Protein AF-A0A6A5YTS7-F1 (afdb_monomer_lite)

pLDDT: mean 79.97, std 18.41, range [24.62, 98.44]

Structure (mmCIF, N/CA/C/O backbone):
data_AF-A0A6A5YTS7-F1
#
_entry.id   AF-A0A6A5YTS7-F1
#
loop_
_atom_site.group_PDB
_atom_site.id
_atom_site.type_symbol
_atom_site.label_atom_id
_atom_site.label_alt_id
_atom_site.label_comp_id
_atom_site.label_asym_id
_atom_site.label_entity_id
_atom_site.label_seq_id
_atom_site.pdbx_PDB_ins_code
_atom_site.Cartn_x
_atom_site.Cartn_y
_atom_site.Cartn_z
_atom_site.occupancy
_atom_site.B_iso_or_equiv
_atom_site.auth_seq_id
_atom_site.auth_comp_id
_atom_site.auth_asym_id
_atom_site.auth_atom_id
_atom_site.pdbx_PDB_model_num
ATOM 1 N N . MET A 1 1 ? 39.279 -57.443 -20.283 1.00 38.75 1 MET A N 1
ATOM 2 C CA . MET A 1 1 ? 38.799 -56.096 -20.655 1.00 38.75 1 MET A CA 1
ATOM 3 C C . MET A 1 1 ? 38.478 -55.373 -19.366 1.00 38.75 1 MET A C 1
ATOM 5 O O . MET A 1 1 ? 37.544 -55.758 -18.681 1.00 38.75 1 MET A O 1
ATOM 9 N N . ILE A 1 2 ? 39.359 -54.456 -18.982 1.00 27.53 2 ILE A N 1
ATOM 10 C CA . ILE A 1 2 ? 39.304 -53.675 -17.746 1.00 27.53 2 ILE A CA 1
ATOM 11 C C . ILE A 1 2 ? 38.615 -52.361 -18.116 1.00 27.53 2 ILE A C 1
ATOM 13 O O . ILE A 1 2 ? 39.102 -51.675 -19.010 1.00 27.53 2 ILE A O 1
ATOM 17 N N . ILE A 1 3 ? 37.494 -52.032 -17.475 1.00 27.33 3 ILE A N 1
ATOM 18 C CA . ILE A 1 3 ? 36.898 -50.692 -17.539 1.00 27.33 3 ILE A CA 1
ATOM 19 C C . ILE A 1 3 ? 37.056 -50.098 -16.143 1.00 27.33 3 ILE A C 1
ATOM 21 O O . ILE A 1 3 ? 36.577 -50.664 -15.162 1.00 27.33 3 ILE A O 1
ATOM 25 N N . SER A 1 4 ? 37.842 -49.025 -16.065 1.00 24.62 4 SER A N 1
ATOM 26 C CA . SER A 1 4 ? 38.284 -48.395 -14.829 1.00 24.62 4 SER A CA 1
ATOM 27 C C . SER A 1 4 ? 37.242 -47.436 -14.266 1.00 24.62 4 SER A C 1
ATOM 29 O O . SER A 1 4 ? 36.641 -46.645 -14.989 1.00 24.62 4 SER A O 1
ATOM 31 N N . HIS A 1 5 ? 37.111 -47.481 -12.944 1.00 29.47 5 HIS A N 1
ATOM 32 C CA . HIS A 1 5 ? 36.496 -46.457 -12.114 1.00 29.47 5 HIS A CA 1
ATOM 33 C C . HIS A 1 5 ? 37.310 -45.159 -12.139 1.00 29.47 5 HIS A C 1
ATOM 35 O O . HIS A 1 5 ? 38.521 -45.204 -11.936 1.00 29.47 5 HIS A O 1
ATOM 41 N N . CYS A 1 6 ? 36.627 -44.021 -12.264 1.00 25.55 6 CYS A N 1
ATOM 42 C CA . CYS A 1 6 ? 37.103 -42.722 -11.794 1.00 25.55 6 CYS A CA 1
ATOM 43 C C . CYS A 1 6 ? 35.908 -41.922 -11.257 1.00 25.55 6 CYS A C 1
ATOM 45 O O . CYS A 1 6 ? 35.129 -41.363 -12.023 1.00 25.55 6 CYS A O 1
ATOM 47 N N . SER A 1 7 ? 35.782 -41.882 -9.932 1.00 27.77 7 SER A N 1
ATOM 48 C CA . SER A 1 7 ? 35.056 -40.837 -9.207 1.00 27.77 7 SER A CA 1
ATOM 49 C C . SER A 1 7 ? 36.005 -39.663 -8.956 1.00 27.77 7 SER A C 1
ATOM 51 O O . SER A 1 7 ? 37.165 -39.913 -8.621 1.00 27.77 7 SER A O 1
ATOM 53 N N . PRO A 1 8 ? 35.531 -38.408 -8.979 1.00 28.55 8 PRO A N 1
ATOM 54 C CA . PRO A 1 8 ? 36.162 -37.337 -8.232 1.00 28.55 8 PRO A CA 1
ATOM 55 C C . PRO A 1 8 ? 35.284 -36.955 -7.037 1.00 28.55 8 PRO A C 1
ATOM 57 O O . PRO A 1 8 ? 34.184 -36.427 -7.175 1.00 28.55 8 PRO A O 1
ATOM 60 N N . THR A 1 9 ? 35.799 -37.226 -5.843 1.00 28.33 9 THR A N 1
ATOM 61 C CA . THR A 1 9 ? 35.417 -36.550 -4.600 1.00 28.33 9 THR A CA 1
ATOM 62 C C . THR A 1 9 ? 35.825 -35.078 -4.678 1.00 28.33 9 THR A C 1
ATOM 64 O O . THR A 1 9 ? 37.004 -34.793 -4.891 1.00 28.33 9 THR A O 1
ATOM 67 N N . LEU A 1 10 ? 34.879 -34.160 -4.464 1.00 28.59 10 LEU A N 1
ATOM 68 C CA . LEU A 1 10 ? 35.138 -32.739 -4.209 1.00 28.59 10 LEU A CA 1
ATOM 69 C C . LEU A 1 10 ? 34.851 -32.406 -2.733 1.00 28.59 10 LEU A C 1
ATOM 71 O O . LEU A 1 10 ? 33.995 -33.049 -2.120 1.00 28.59 10 LEU A O 1
ATOM 75 N N . PRO A 1 11 ? 35.591 -31.450 -2.144 1.00 27.64 11 PRO A N 1
ATOM 76 C CA . PRO A 1 11 ? 35.580 -31.187 -0.714 1.00 27.64 11 PRO A CA 1
ATOM 77 C C . PRO A 1 11 ? 34.373 -30.345 -0.288 1.00 27.64 11 PRO A C 1
ATOM 79 O O . PRO A 1 11 ? 33.941 -29.426 -0.978 1.00 27.64 11 PRO A O 1
ATOM 82 N N . THR A 1 12 ? 33.881 -30.640 0.909 1.00 34.25 12 THR A N 1
ATOM 83 C CA . THR A 1 12 ? 32.934 -29.833 1.677 1.00 34.25 12 THR A CA 1
ATOM 84 C C . THR A 1 12 ? 33.602 -28.552 2.185 1.00 34.25 12 THR A C 1
ATOM 86 O O . THR A 1 12 ? 34.548 -28.638 2.971 1.00 34.25 12 THR A O 1
ATOM 89 N N . THR A 1 13 ? 33.077 -27.380 1.819 1.00 28.70 13 THR A N 1
ATOM 90 C CA . THR A 1 13 ? 33.359 -26.108 2.508 1.00 28.70 13 THR A CA 1
ATOM 91 C C . THR A 1 13 ? 32.089 -25.275 2.657 1.00 28.70 13 THR A C 1
ATOM 93 O O . THR A 1 13 ? 31.325 -25.104 1.713 1.00 28.70 13 THR A O 1
ATOM 96 N N . SER A 1 14 ? 31.892 -24.790 3.878 1.00 27.66 14 SER A N 1
ATOM 97 C CA . SER A 1 14 ? 30.763 -24.031 4.406 1.00 27.66 14 SER A CA 1
ATOM 98 C C . SER A 1 14 ? 30.722 -22.555 3.977 1.00 27.66 14 SER A C 1
ATOM 100 O O . SER A 1 14 ? 31.767 -21.920 3.876 1.00 27.66 14 SER A O 1
ATOM 102 N N . SER A 1 15 ? 29.490 -22.035 3.866 1.00 32.16 15 SER A N 1
ATOM 103 C CA . SER A 1 15 ? 29.004 -20.653 4.092 1.00 32.16 15 SER A CA 1
ATOM 104 C C . SER A 1 15 ? 29.732 -19.455 3.452 1.00 32.16 15 SER A C 1
ATOM 106 O O . SER A 1 15 ? 30.816 -19.077 3.898 1.00 32.16 15 SER A O 1
ATOM 108 N N . ASN A 1 16 ? 29.059 -18.780 2.507 1.00 31.16 16 ASN A N 1
ATOM 109 C CA . ASN A 1 16 ? 28.734 -17.333 2.497 1.00 31.16 16 ASN A CA 1
ATOM 110 C C . ASN A 1 16 ? 28.437 -16.841 1.064 1.00 31.16 16 ASN A C 1
ATOM 112 O O . ASN A 1 16 ? 29.160 -17.177 0.126 1.00 31.16 16 ASN A O 1
ATOM 116 N N . HIS A 1 17 ? 27.409 -15.994 0.934 1.00 34.56 17 HIS A N 1
ATOM 117 C CA . HIS A 1 17 ? 26.819 -15.359 -0.267 1.00 34.56 17 HIS A CA 1
ATOM 118 C C . HIS A 1 17 ? 27.751 -14.464 -1.125 1.00 34.56 17 HIS A C 1
ATOM 120 O O . HIS A 1 17 ? 27.326 -13.483 -1.719 1.00 34.56 17 HIS A O 1
ATOM 126 N N . LYS A 1 18 ? 29.048 -14.773 -1.230 1.00 34.06 18 LYS A N 1
ATOM 127 C CA . LYS A 1 18 ? 30.031 -13.951 -1.968 1.00 34.06 18 LYS A CA 1
ATOM 128 C C . LYS A 1 18 ? 30.575 -14.549 -3.268 1.00 34.06 18 LYS A C 1
ATOM 130 O O . LYS A 1 18 ? 31.386 -13.898 -3.918 1.00 34.06 18 LYS A O 1
ATOM 135 N N . ASN A 1 19 ? 30.162 -15.750 -3.684 1.00 33.53 19 ASN A N 1
ATOM 136 C CA . ASN A 1 19 ? 30.932 -16.492 -4.697 1.00 33.53 19 ASN A CA 1
ATOM 137 C C . ASN A 1 19 ? 30.290 -16.723 -6.075 1.00 33.53 19 ASN A C 1
ATOM 139 O O . ASN A 1 19 ? 31.003 -17.199 -6.957 1.00 33.53 19 ASN A O 1
ATOM 143 N N . ASN A 1 20 ? 29.045 -16.315 -6.345 1.00 32.28 20 ASN A N 1
ATOM 144 C CA . ASN A 1 20 ? 28.510 -16.430 -7.715 1.00 32.28 20 ASN A CA 1
ATOM 145 C C . ASN A 1 20 ? 28.961 -15.302 -8.662 1.00 32.28 20 ASN A C 1
ATOM 147 O O . ASN A 1 20 ? 28.916 -15.472 -9.877 1.00 32.28 20 ASN A O 1
ATOM 151 N N . THR A 1 21 ? 29.519 -14.205 -8.144 1.00 35.06 21 THR A N 1
ATOM 152 C CA . THR A 1 21 ? 30.025 -13.085 -8.961 1.00 35.06 21 THR A CA 1
ATOM 153 C C . THR A 1 21 ? 31.496 -13.243 -9.381 1.00 35.06 21 THR A C 1
ATOM 155 O O . THR A 1 21 ? 31.943 -12.581 -10.315 1.00 35.06 21 THR A O 1
ATOM 158 N N . MET A 1 22 ? 32.280 -14.132 -8.747 1.00 29.66 22 MET A N 1
ATOM 159 C CA . MET A 1 22 ? 33.703 -14.330 -9.095 1.00 29.66 22 MET A CA 1
ATOM 160 C C . MET A 1 22 ? 33.944 -15.299 -10.261 1.00 29.66 22 MET A C 1
ATOM 162 O O . MET A 1 22 ? 34.976 -15.187 -10.923 1.00 29.66 22 MET A O 1
ATOM 166 N N . ALA A 1 23 ? 33.015 -16.209 -10.569 1.00 27.77 23 ALA A N 1
ATOM 167 C CA . ALA A 1 23 ? 33.197 -17.172 -11.662 1.00 27.77 23 ALA A CA 1
ATOM 168 C C . ALA A 1 23 ? 33.157 -16.525 -13.065 1.00 27.77 23 ALA A C 1
ATOM 170 O O . ALA A 1 23 ? 33.680 -17.095 -14.020 1.00 27.77 23 ALA A O 1
ATOM 171 N N . LEU A 1 24 ? 32.619 -15.305 -13.184 1.00 31.83 24 LEU A N 1
ATOM 172 C CA . LEU A 1 24 ? 32.605 -14.514 -14.423 1.00 31.83 24 LEU A CA 1
ATOM 173 C C . LEU A 1 24 ? 33.787 -13.528 -14.546 1.00 31.83 24 LEU A C 1
ATOM 175 O O . LEU A 1 24 ? 33.988 -12.954 -15.615 1.00 31.83 24 LEU A O 1
ATOM 179 N N . ARG A 1 25 ? 34.617 -13.357 -13.501 1.00 35.47 25 ARG A N 1
ATOM 180 C CA . ARG A 1 25 ? 35.698 -12.344 -13.466 1.00 35.47 25 ARG A CA 1
ATOM 181 C C . ARG A 1 25 ? 36.954 -12.681 -14.286 1.00 35.47 25 ARG A C 1
ATOM 183 O O . ARG A 1 25 ? 37.779 -11.797 -14.477 1.00 35.47 25 ARG A O 1
ATOM 190 N N . PHE A 1 26 ? 37.118 -13.905 -14.795 1.00 32.50 26 PHE A N 1
ATOM 191 C CA . PHE A 1 26 ? 38.351 -14.313 -15.499 1.00 32.50 26 PHE A CA 1
ATOM 192 C C . PHE A 1 26 ? 38.215 -14.523 -17.019 1.00 32.50 26 PHE A C 1
ATOM 194 O O . PHE A 1 26 ? 39.217 -14.805 -17.671 1.00 32.50 26 PHE A O 1
ATOM 201 N N . ALA A 1 27 ? 37.020 -14.373 -17.605 1.00 30.39 27 ALA A N 1
ATOM 202 C CA . ALA A 1 27 ? 36.794 -14.689 -19.024 1.00 30.39 27 ALA A CA 1
ATOM 203 C C . ALA A 1 27 ? 36.965 -13.502 -19.993 1.00 30.39 27 ALA A C 1
ATOM 205 O O . ALA A 1 27 ? 37.223 -13.717 -21.175 1.00 30.39 27 ALA A O 1
ATOM 206 N N . TYR A 1 28 ? 36.867 -12.261 -19.517 1.00 34.38 28 TYR A N 1
ATOM 207 C CA . TYR A 1 28 ? 36.925 -11.070 -20.367 1.00 34.38 28 TYR A CA 1
ATOM 208 C C . TYR A 1 28 ? 37.909 -10.088 -19.746 1.00 34.38 28 TYR A C 1
ATOM 210 O O . TYR A 1 28 ? 37.636 -9.563 -18.679 1.00 34.38 28 TYR A O 1
ATOM 218 N N . GLY A 1 29 ? 39.088 -9.903 -20.344 1.00 35.41 29 GLY A N 1
ATOM 219 C CA . GLY A 1 29 ? 40.109 -8.989 -19.823 1.00 35.41 29 GLY A CA 1
ATOM 220 C C . GLY A 1 29 ? 39.557 -7.570 -19.650 1.00 35.41 29 GLY A C 1
ATOM 221 O O . GLY A 1 29 ? 39.210 -6.928 -20.636 1.00 35.41 29 GLY A O 1
ATOM 222 N N . TRP A 1 30 ? 39.472 -7.108 -18.401 1.00 35.03 30 TRP A N 1
ATOM 223 C CA . TRP A 1 30 ? 39.010 -5.767 -18.035 1.00 35.03 30 TRP A CA 1
ATOM 224 C C . TRP A 1 30 ? 40.161 -4.748 -18.114 1.00 35.03 30 TRP A C 1
ATOM 226 O O . TRP A 1 30 ? 41.285 -5.092 -17.733 1.00 35.03 30 TRP A O 1
ATOM 236 N N . PRO A 1 31 ? 39.915 -3.505 -18.572 1.00 35.31 31 PRO A N 1
ATOM 237 C CA . PRO A 1 31 ? 40.897 -2.431 -18.512 1.00 35.31 31 PRO A CA 1
ATOM 238 C C . PRO A 1 31 ? 41.021 -1.826 -17.102 1.00 35.31 31 PRO A C 1
ATOM 240 O O . PRO A 1 31 ? 40.133 -1.948 -16.260 1.00 35.31 31 PRO A O 1
ATOM 243 N N . ASP A 1 32 ? 42.171 -1.195 -16.864 1.00 36.25 32 ASP A N 1
ATOM 244 C CA . ASP A 1 32 ? 42.592 -0.574 -15.606 1.00 36.25 32 ASP A CA 1
ATOM 245 C C . ASP A 1 32 ? 41.711 0.649 -15.247 1.00 36.25 32 ASP A C 1
ATOM 247 O O . ASP A 1 32 ? 41.651 1.601 -16.030 1.00 36.25 32 ASP A O 1
ATOM 251 N N . PRO A 1 33 ? 41.062 0.675 -14.064 1.00 38.72 33 PRO A N 1
ATOM 252 C CA . PRO A 1 33 ? 40.172 1.761 -13.638 1.00 38.72 33 PRO A CA 1
ATOM 253 C C . PRO A 1 33 ? 40.890 3.084 -13.315 1.00 38.72 33 PRO A C 1
ATOM 255 O O . PRO A 1 33 ? 40.245 4.045 -12.903 1.00 38.72 33 PRO A O 1
ATOM 258 N N . THR A 1 34 ? 42.212 3.164 -13.477 1.00 38.84 34 THR A N 1
ATOM 259 C CA . THR A 1 34 ? 42.978 4.407 -13.283 1.00 38.84 34 THR A CA 1
ATOM 260 C C . THR A 1 34 ? 43.124 5.254 -14.551 1.00 38.84 34 THR A C 1
ATOM 262 O O . THR A 1 34 ? 43.679 6.353 -14.490 1.00 38.84 34 THR A O 1
ATOM 265 N N . ASN A 1 35 ? 42.602 4.791 -15.693 1.00 42.19 35 ASN A N 1
ATOM 266 C CA . ASN A 1 35 ? 42.676 5.526 -16.951 1.00 42.19 35 ASN A CA 1
ATOM 267 C C . ASN A 1 35 ? 41.537 6.555 -17.089 1.00 42.19 35 ASN A C 1
ATOM 269 O O . ASN A 1 35 ? 40.387 6.220 -17.367 1.00 42.19 35 ASN A O 1
ATOM 273 N N . THR A 1 36 ? 41.866 7.834 -16.912 1.00 40.31 36 THR A N 1
ATOM 274 C CA . THR A 1 36 ? 40.927 8.967 -16.979 1.00 40.31 36 THR A CA 1
ATOM 275 C C . THR A 1 36 ? 40.373 9.253 -18.377 1.00 40.31 36 THR A C 1
ATOM 277 O O . THR A 1 36 ? 39.380 9.971 -18.490 1.00 40.31 36 THR A O 1
ATOM 280 N N . ASP A 1 37 ? 40.969 8.695 -19.433 1.00 36.75 37 ASP A N 1
ATOM 281 C CA . ASP A 1 37 ? 40.544 8.959 -20.813 1.00 36.75 37 ASP A CA 1
ATOM 282 C C . ASP A 1 37 ? 39.260 8.198 -21.201 1.00 36.75 37 ASP A C 1
ATOM 284 O O . ASP A 1 37 ? 38.491 8.682 -22.034 1.00 36.75 37 ASP A O 1
ATOM 288 N N . ASP A 1 38 ? 38.944 7.083 -20.530 1.00 36.53 38 ASP A N 1
ATOM 289 C CA . ASP A 1 38 ? 37.707 6.324 -20.780 1.00 36.53 38 ASP A CA 1
ATOM 290 C C . ASP A 1 38 ? 36.468 6.968 -20.128 1.00 36.53 38 ASP A C 1
ATOM 292 O O . ASP A 1 38 ? 35.344 6.745 -20.572 1.00 36.53 38 ASP A O 1
ATOM 296 N N . ILE A 1 39 ? 36.651 7.852 -19.140 1.00 40.34 39 ILE A N 1
ATOM 297 C CA . ILE A 1 39 ? 35.560 8.588 -18.470 1.00 40.34 39 ILE A CA 1
ATOM 298 C C . ILE A 1 39 ? 34.978 9.686 -19.384 1.00 40.34 39 ILE A C 1
ATOM 300 O O . ILE A 1 39 ? 33.813 10.068 -19.259 1.00 40.34 39 ILE A O 1
ATOM 304 N N . VAL A 1 40 ? 35.755 10.177 -20.355 1.00 36.41 40 VAL A N 1
ATOM 305 C CA . VAL A 1 40 ? 35.371 11.320 -21.202 1.00 36.41 40 VAL A CA 1
ATOM 306 C C . VAL A 1 40 ? 34.327 10.940 -22.265 1.00 36.41 40 VAL A C 1
ATOM 308 O O . VAL A 1 40 ? 33.509 11.783 -22.645 1.00 36.41 40 VAL A O 1
ATOM 311 N N . LEU A 1 41 ? 34.266 9.673 -22.692 1.00 38.03 41 LEU A N 1
ATOM 312 C CA . LEU A 1 41 ? 33.325 9.217 -23.726 1.00 38.03 41 LEU A CA 1
ATOM 313 C C . LEU A 1 41 ? 31.894 8.938 -23.221 1.00 38.03 41 LEU A C 1
ATOM 315 O O . LEU A 1 41 ? 30.962 8.959 -24.024 1.00 38.03 41 LEU A O 1
ATOM 319 N N . TYR A 1 42 ? 31.684 8.772 -21.910 1.00 38.34 42 TYR A N 1
ATOM 320 C CA . TYR A 1 42 ? 30.367 8.456 -21.324 1.00 38.34 42 TYR A CA 1
ATOM 321 C C . TYR A 1 42 ? 29.464 9.682 -21.070 1.00 38.34 42 TYR A C 1
ATOM 323 O O . TYR A 1 42 ? 28.321 9.542 -20.647 1.00 38.34 42 TYR A O 1
ATOM 331 N N . SER A 1 43 ? 29.943 10.898 -21.353 1.00 39.78 43 SER A N 1
ATOM 332 C CA . SER A 1 43 ? 29.340 12.159 -20.879 1.00 39.78 43 SER A CA 1
ATOM 333 C C . SER A 1 43 ? 28.372 12.867 -21.846 1.00 39.78 43 SER A C 1
ATOM 335 O O . SER A 1 43 ? 27.928 13.983 -21.566 1.00 39.78 43 SER A O 1
ATOM 337 N N . SER A 1 44 ? 28.054 12.280 -23.006 1.00 39.06 44 SER A N 1
ATOM 338 C CA . SER A 1 44 ? 27.503 13.059 -24.131 1.00 39.06 44 SER A CA 1
ATOM 339 C C . SER A 1 44 ? 25.974 13.193 -24.210 1.00 39.06 44 SER A C 1
ATOM 341 O O . SER A 1 44 ? 25.518 14.047 -24.968 1.00 39.06 44 SER A O 1
ATOM 343 N N . LEU A 1 45 ? 25.177 12.456 -23.420 1.00 42.88 45 LEU A N 1
ATOM 344 C CA . LEU A 1 45 ? 23.701 12.552 -23.475 1.00 42.88 45 LEU A CA 1
ATOM 345 C C . LEU A 1 45 ? 23.034 13.200 -22.246 1.00 42.88 45 LEU A C 1
ATOM 347 O O . LEU A 1 45 ? 21.992 13.828 -22.403 1.00 42.88 45 LEU A O 1
ATOM 351 N N . PHE A 1 46 ? 23.659 13.174 -21.065 1.00 45.19 46 PHE A N 1
ATOM 352 C CA . PHE A 1 46 ? 23.169 13.853 -19.856 1.00 45.19 46 PHE A CA 1
ATOM 353 C C . PHE A 1 46 ? 24.356 14.478 -19.109 1.00 45.19 46 PHE A C 1
ATOM 355 O O . PHE A 1 46 ? 24.994 13.854 -18.266 1.00 45.19 46 PHE A O 1
ATOM 362 N N . ARG A 1 47 ? 24.737 15.710 -19.467 1.00 47.47 47 ARG A N 1
ATOM 363 C CA . ARG A 1 47 ? 25.882 16.390 -18.840 1.00 47.47 47 ARG A CA 1
ATOM 364 C C . ARG A 1 47 ? 25.662 16.613 -17.343 1.00 47.47 47 ARG A C 1
ATOM 366 O O . ARG A 1 47 ? 24.697 17.264 -16.966 1.00 47.47 47 ARG A O 1
ATOM 373 N N . LEU A 1 48 ? 26.678 16.276 -16.550 1.00 42.31 48 LEU A N 1
ATOM 374 C CA . LEU A 1 48 ? 26.937 16.668 -15.150 1.00 42.31 48 LEU A CA 1
ATOM 375 C C . LEU A 1 48 ? 26.928 18.196 -14.865 1.00 42.31 48 LEU A C 1
ATOM 377 O O . LEU A 1 48 ? 27.153 18.608 -13.728 1.00 42.31 48 LEU A O 1
ATOM 381 N N . ASP A 1 49 ? 26.640 19.052 -15.853 1.00 44.06 49 ASP A N 1
ATOM 382 C CA . ASP A 1 49 ? 26.552 20.516 -15.703 1.00 44.06 49 ASP A CA 1
ATOM 383 C C . ASP A 1 49 ? 25.438 20.946 -14.716 1.00 44.06 49 ASP A C 1
ATOM 385 O O . ASP A 1 49 ? 25.484 22.052 -14.171 1.00 44.06 49 ASP A O 1
ATOM 389 N N . TRP A 1 50 ? 24.450 20.083 -14.438 1.00 47.19 50 TRP A N 1
ATOM 390 C CA . TRP A 1 50 ? 23.379 20.349 -13.466 1.00 47.19 50 TRP A CA 1
ATOM 391 C C . TRP A 1 50 ? 23.805 20.138 -12.003 1.00 47.19 50 TRP A C 1
ATOM 393 O O . TRP A 1 50 ? 23.309 20.840 -11.124 1.00 47.19 50 TRP A O 1
ATOM 403 N N . LEU A 1 51 ? 24.771 19.252 -11.729 1.00 42.75 51 LEU A N 1
ATOM 404 C CA . LEU A 1 51 ? 25.303 19.025 -10.374 1.00 42.75 51 LEU A CA 1
ATOM 405 C C . LEU A 1 51 ? 26.117 20.224 -9.858 1.00 42.75 51 LEU A C 1
ATOM 407 O O . LEU A 1 51 ? 26.172 20.463 -8.653 1.00 42.75 51 LEU A O 1
ATOM 411 N N . VAL A 1 52 ? 26.699 21.013 -10.767 1.00 43.44 52 VAL A N 1
ATOM 412 C CA . VAL A 1 52 ? 27.503 22.208 -10.450 1.00 43.44 52 VAL A CA 1
ATOM 413 C C . VAL A 1 52 ? 26.633 23.469 -10.277 1.00 43.44 52 VAL A C 1
ATOM 415 O O . VAL A 1 52 ? 27.036 24.404 -9.588 1.00 43.44 52 VAL A O 1
ATOM 418 N N . LYS A 1 53 ? 25.401 23.494 -10.808 1.00 45.62 53 LYS A N 1
ATOM 419 C CA . LYS A 1 53 ? 24.425 24.596 -10.638 1.00 45.62 53 LYS A CA 1
ATOM 420 C C . LYS A 1 53 ? 23.458 24.364 -9.465 1.00 45.62 53 LYS A C 1
ATOM 422 O O . LYS A 1 53 ? 22.273 24.659 -9.551 1.00 45.62 53 LYS A O 1
ATOM 427 N N . TRP A 1 54 ? 23.974 23.848 -8.352 1.00 49.91 54 TRP A N 1
ATOM 428 C CA . TRP A 1 54 ? 23.218 23.608 -7.114 1.00 49.91 54 TRP A CA 1
ATOM 429 C C . TRP A 1 54 ? 22.802 24.916 -6.401 1.00 49.91 54 TRP A C 1
ATOM 431 O O . TRP A 1 54 ? 21.885 24.926 -5.585 1.00 49.91 54 TRP A O 1
ATOM 441 N N . HIS A 1 55 ? 23.425 26.051 -6.729 1.00 44.22 55 HIS A N 1
ATOM 442 C CA . HIS A 1 55 ? 23.148 27.325 -6.071 1.00 44.22 55 HIS A CA 1
ATOM 443 C C . HIS A 1 55 ? 22.512 28.332 -7.040 1.00 44.22 55 HIS A C 1
ATOM 445 O O . HIS A 1 55 ? 23.129 28.718 -8.030 1.00 44.22 55 HIS A O 1
ATOM 451 N N . ALA A 1 56 ? 21.299 28.773 -6.684 1.00 44.62 56 ALA A N 1
ATOM 452 C CA . ALA A 1 56 ? 20.481 29.818 -7.311 1.00 44.62 56 ALA A CA 1
ATOM 453 C C . ALA A 1 56 ? 19.667 29.415 -8.559 1.00 44.62 56 ALA A C 1
ATOM 455 O O . ALA A 1 56 ? 19.934 29.863 -9.674 1.00 44.62 56 ALA A O 1
ATOM 456 N N . THR A 1 57 ? 18.591 28.650 -8.355 1.00 47.34 57 THR A N 1
ATOM 457 C CA . THR A 1 57 ? 17.402 28.742 -9.218 1.00 47.34 57 THR A CA 1
ATOM 458 C C . THR A 1 57 ? 16.446 29.819 -8.677 1.00 47.34 57 THR A C 1
ATOM 460 O O . THR A 1 57 ? 16.397 30.016 -7.460 1.00 47.34 57 THR A O 1
ATOM 463 N N . PRO A 1 58 ? 15.719 30.548 -9.548 1.00 50.62 58 PRO A N 1
ATOM 464 C CA . PRO A 1 58 ? 14.681 31.508 -9.144 1.00 50.62 58 PRO A CA 1
ATOM 465 C C . PRO A 1 58 ? 13.609 30.837 -8.269 1.00 50.62 58 PRO A C 1
ATOM 467 O O . PRO A 1 58 ? 13.551 29.612 -8.236 1.00 50.62 58 PRO A O 1
ATOM 470 N N . GLU A 1 59 ? 12.790 31.626 -7.559 1.00 59.41 59 GLU A N 1
ATOM 471 C CA . GLU A 1 59 ? 11.709 31.159 -6.670 1.00 59.41 59 GLU A CA 1
ATOM 472 C C . GLU A 1 59 ? 10.801 30.133 -7.377 1.00 59.41 59 GLU A C 1
ATOM 474 O O . GLU A 1 59 ? 9.851 30.484 -8.075 1.00 59.41 59 GLU A O 1
ATOM 479 N N . LEU A 1 60 ? 11.130 28.846 -7.245 1.00 69.75 60 LEU A N 1
ATOM 480 C CA . LEU A 1 60 ? 10.312 27.749 -7.741 1.00 69.75 60 LEU A CA 1
ATOM 481 C C . LEU A 1 60 ? 9.088 27.656 -6.833 1.00 69.75 60 LEU A C 1
ATOM 483 O O . LEU A 1 60 ? 9.235 27.576 -5.612 1.00 69.75 60 LEU A O 1
ATOM 487 N N . ASN A 1 61 ? 7.889 27.633 -7.418 1.00 76.56 61 ASN A N 1
ATOM 488 C CA . ASN A 1 61 ? 6.726 27.189 -6.665 1.00 76.56 61 ASN A CA 1
ATOM 489 C C . ASN A 1 61 ? 6.883 25.679 -6.430 1.00 76.56 61 ASN A C 1
ATOM 491 O O . ASN A 1 61 ? 6.944 24.908 -7.388 1.00 76.56 61 ASN A O 1
ATOM 495 N N . ARG A 1 62 ? 7.019 25.292 -5.159 1.00 86.12 62 ARG A N 1
ATOM 496 C CA . ARG A 1 62 ? 7.177 23.902 -4.702 1.00 86.12 62 ARG A CA 1
ATOM 497 C C . ARG A 1 62 ? 5.970 23.405 -3.907 1.00 86.12 62 ARG A C 1
ATOM 499 O O . ARG A 1 62 ? 6.040 22.355 -3.270 1.00 86.12 62 ARG A O 1
ATOM 506 N N . GLU A 1 63 ? 4.885 24.177 -3.882 1.00 81.06 63 GLU A N 1
ATOM 507 C CA . GLU A 1 63 ? 3.673 23.851 -3.125 1.00 81.06 63 GLU A CA 1
ATOM 508 C C . GLU A 1 63 ? 3.015 22.569 -3.641 1.00 81.06 63 GLU A C 1
ATOM 510 O O . GLU A 1 63 ? 2.442 21.817 -2.855 1.00 81.06 63 GLU A O 1
ATOM 515 N N . ASP A 1 64 ? 3.180 22.263 -4.929 1.00 88.31 64 ASP A N 1
ATOM 516 C CA . ASP A 1 64 ? 2.583 21.099 -5.573 1.00 88.31 64 ASP A CA 1
ATOM 517 C C . ASP A 1 64 ? 3.475 19.849 -5.624 1.00 88.31 64 ASP A C 1
ATOM 519 O O . ASP A 1 64 ? 3.041 18.806 -6.114 1.00 88.31 64 ASP A O 1
ATOM 523 N N . TYR A 1 65 ? 4.705 19.902 -5.099 1.00 93.06 65 TYR A N 1
ATOM 524 C CA . TYR A 1 65 ? 5.640 18.774 -5.208 1.00 93.06 65 TYR A CA 1
ATOM 525 C C . TYR A 1 65 ? 5.117 17.510 -4.527 1.00 93.06 65 TYR A C 1
ATOM 527 O O . TYR A 1 65 ? 5.428 16.407 -4.968 1.00 93.06 65 TYR A O 1
ATOM 535 N N . TRP A 1 66 ? 4.302 17.660 -3.479 1.00 92.19 66 TRP A N 1
ATOM 536 C CA . TRP A 1 66 ? 3.652 16.515 -2.851 1.00 92.19 66 TRP A CA 1
ATOM 537 C C . TRP A 1 66 ? 2.686 15.829 -3.825 1.00 92.19 66 TRP A C 1
ATOM 539 O O . TRP A 1 66 ? 2.782 14.621 -4.000 1.00 92.19 66 TRP A O 1
ATOM 549 N N . ILE A 1 67 ? 1.838 16.587 -4.534 1.00 91.56 67 ILE A N 1
ATOM 550 C CA . ILE A 1 67 ? 0.907 16.040 -5.536 1.00 91.56 67 ILE A CA 1
ATOM 551 C C . ILE A 1 67 ? 1.681 15.360 -6.665 1.00 91.56 67 ILE A C 1
ATOM 553 O O . ILE A 1 67 ? 1.358 14.238 -7.040 1.00 91.56 67 ILE A O 1
ATOM 557 N N . GLN A 1 68 ? 2.748 15.986 -7.163 1.00 93.62 68 GLN A N 1
ATOM 558 C CA . GLN A 1 68 ? 3.577 15.378 -8.207 1.00 93.62 68 GLN A CA 1
ATOM 559 C C . GLN A 1 68 ? 4.249 14.079 -7.729 1.00 93.62 68 GLN A C 1
ATOM 561 O O . GLN A 1 68 ? 4.321 13.105 -8.477 1.00 93.62 68 GLN A O 1
ATOM 566 N N . ALA A 1 69 ? 4.709 14.024 -6.475 1.00 94.44 69 ALA A N 1
ATOM 567 C CA . ALA A 1 69 ? 5.240 12.796 -5.885 1.00 94.44 69 ALA A CA 1
ATOM 568 C C . ALA A 1 69 ? 4.156 11.718 -5.709 1.00 94.44 69 ALA A C 1
ATOM 570 O O . ALA A 1 69 ? 4.439 10.543 -5.939 1.00 94.44 69 ALA A O 1
ATOM 571 N N . MET A 1 70 ? 2.922 12.105 -5.366 1.00 92.50 70 MET A N 1
ATOM 572 C CA . MET A 1 70 ? 1.771 11.198 -5.341 1.00 92.50 70 MET A CA 1
ATOM 573 C C . MET A 1 70 ? 1.473 10.641 -6.736 1.00 92.50 70 MET A C 1
ATOM 575 O O . MET A 1 70 ? 1.317 9.432 -6.878 1.00 92.50 70 MET A O 1
ATOM 579 N N . GLN A 1 71 ? 1.465 11.477 -7.778 1.00 93.31 71 GLN A N 1
ATOM 580 C CA . GLN A 1 71 ? 1.277 11.026 -9.163 1.00 93.31 71 GLN A CA 1
ATOM 581 C C . GLN A 1 71 ? 2.344 9.992 -9.565 1.00 93.31 71 GLN A C 1
ATOM 583 O O . GLN A 1 71 ? 2.007 8.936 -10.097 1.00 93.31 71 GLN A O 1
ATOM 588 N N . LEU A 1 72 ? 3.622 10.244 -9.244 1.00 94.62 72 LEU A N 1
ATOM 589 C CA . LEU A 1 72 ? 4.708 9.281 -9.473 1.00 94.62 72 LEU A CA 1
ATOM 590 C C . LEU A 1 72 ? 4.496 7.969 -8.710 1.00 94.62 72 LEU A C 1
ATOM 592 O O . LEU A 1 72 ? 4.705 6.894 -9.268 1.00 94.62 72 LEU A O 1
ATOM 596 N N . PHE A 1 73 ? 4.088 8.050 -7.443 1.00 93.50 73 PHE A N 1
ATOM 597 C CA . PHE A 1 73 ? 3.836 6.885 -6.599 1.00 93.50 73 PHE A CA 1
ATOM 598 C C . PHE A 1 73 ? 2.715 6.000 -7.148 1.00 93.50 73 PHE A C 1
ATOM 600 O O . PHE A 1 73 ? 2.919 4.798 -7.309 1.00 93.50 73 PHE A O 1
ATOM 607 N N . TRP A 1 74 ? 1.562 6.580 -7.484 1.00 91.75 74 TRP A N 1
ATOM 608 C CA . TRP A 1 74 ? 0.419 5.818 -7.986 1.00 91.75 74 TRP A CA 1
ATOM 609 C C . TRP A 1 74 ? 0.663 5.269 -9.395 1.00 91.75 74 TRP A C 1
ATOM 611 O O . TRP A 1 74 ? 0.321 4.115 -9.658 1.00 91.75 74 TRP A O 1
ATOM 621 N N . ALA A 1 75 ? 1.342 6.022 -10.267 1.00 92.31 75 ALA A N 1
ATOM 622 C CA . ALA A 1 75 ? 1.805 5.507 -11.557 1.00 92.31 75 ALA A CA 1
ATOM 623 C C . ALA A 1 75 ? 2.747 4.304 -11.368 1.00 92.31 75 ALA A C 1
ATOM 625 O O . ALA A 1 75 ? 2.592 3.261 -12.003 1.00 92.31 75 ALA A O 1
ATOM 626 N N . LEU A 1 76 ? 3.684 4.394 -10.423 1.00 91.94 76 LEU A N 1
ATOM 627 C CA . LEU A 1 76 ? 4.586 3.291 -10.116 1.00 91.94 76 LEU A CA 1
ATOM 628 C C . LEU A 1 76 ? 3.856 2.087 -9.500 1.00 91.94 76 LEU A C 1
ATOM 630 O O . LEU A 1 76 ? 4.184 0.952 -9.832 1.00 91.94 76 LEU A O 1
ATOM 634 N N . GLN A 1 77 ? 2.835 2.303 -8.668 1.00 90.44 77 GLN A N 1
ATOM 635 C CA . GLN A 1 77 ? 1.993 1.221 -8.153 1.00 90.44 77 GLN A CA 1
ATOM 636 C C . GL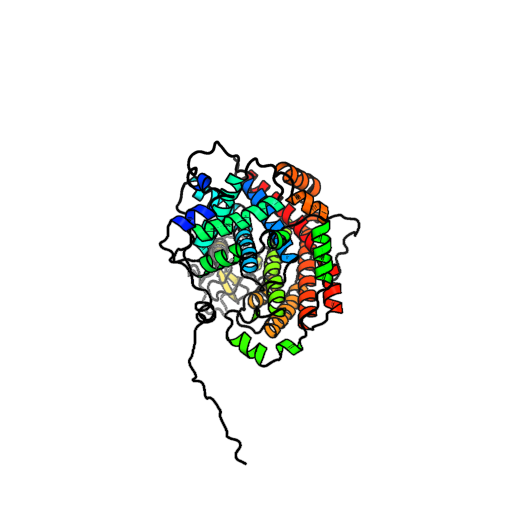N A 1 77 ? 1.238 0.497 -9.277 1.00 90.44 77 GLN A C 1
ATOM 638 O O . GLN A 1 77 ? 1.104 -0.727 -9.234 1.00 90.44 77 GLN A O 1
ATOM 643 N N . MET A 1 78 ? 0.778 1.224 -10.301 1.00 90.19 78 MET A N 1
ATOM 644 C CA . MET A 1 78 ? 0.192 0.614 -11.498 1.00 90.19 78 MET A CA 1
ATOM 645 C C . MET A 1 78 ? 1.217 -0.225 -12.265 1.00 90.19 78 MET A C 1
ATOM 647 O O . MET A 1 78 ? 0.910 -1.363 -12.616 1.00 90.19 78 MET A O 1
ATOM 651 N N . ALA A 1 79 ? 2.437 0.284 -12.471 1.00 89.88 79 ALA A N 1
ATOM 652 C CA . ALA A 1 79 ? 3.512 -0.487 -13.104 1.00 89.88 79 ALA A CA 1
ATOM 653 C C . ALA A 1 79 ? 3.842 -1.764 -12.315 1.00 89.88 79 ALA A C 1
ATOM 655 O O . ALA A 1 79 ? 3.937 -2.842 -12.898 1.00 89.88 79 ALA A O 1
ATOM 656 N N . GLU A 1 80 ? 3.950 -1.671 -10.987 1.00 86.75 80 GLU A N 1
ATOM 657 C CA . GLU A 1 80 ? 4.197 -2.822 -10.111 1.00 86.75 80 GLU A CA 1
ATOM 658 C C . GLU A 1 80 ? 3.073 -3.865 -10.182 1.00 86.75 80 GLU A C 1
ATOM 660 O O . GLU A 1 80 ? 3.337 -5.065 -10.094 1.00 86.75 80 GLU A O 1
ATOM 665 N N . TYR A 1 81 ? 1.826 -3.424 -10.359 1.00 87.00 81 TYR A N 1
ATOM 666 C CA . TYR A 1 81 ? 0.679 -4.319 -10.484 1.00 87.00 81 TYR A CA 1
ATOM 667 C C . TYR A 1 81 ? 0.572 -4.982 -11.863 1.00 87.00 81 TYR A C 1
ATOM 669 O O . TYR A 1 81 ? 0.171 -6.143 -11.943 1.00 87.00 81 TYR A O 1
ATOM 677 N N . LEU A 1 82 ? 0.909 -4.266 -12.939 1.00 85.31 82 LEU A N 1
ATOM 678 C CA . LEU A 1 82 ? 0.865 -4.771 -14.319 1.00 85.31 82 LEU A CA 1
ATOM 679 C C . LEU A 1 82 ? 2.066 -5.653 -14.666 1.00 85.31 82 LEU A C 1
ATOM 681 O O . LEU A 1 82 ? 1.946 -6.573 -15.473 1.00 85.31 82 LEU A O 1
ATOM 685 N N . HIS A 1 83 ? 3.207 -5.408 -14.022 1.00 78.44 83 HIS A N 1
ATOM 686 C CA . HIS A 1 83 ? 4.445 -6.155 -14.229 1.00 78.44 83 HIS A CA 1
ATOM 687 C C . HIS A 1 83 ? 4.983 -6.842 -12.949 1.00 78.44 83 HIS A C 1
ATOM 689 O O . HIS A 1 83 ? 6.158 -6.673 -12.612 1.00 78.44 83 HIS A O 1
ATOM 695 N N . PRO A 1 84 ? 4.170 -7.644 -12.222 1.00 61.81 84 PRO A N 1
ATOM 696 C CA . PRO A 1 84 ? 4.554 -8.189 -10.921 1.00 61.81 84 PRO A CA 1
ATOM 697 C C . PRO A 1 84 ? 5.519 -9.377 -10.964 1.00 61.81 84 PRO A C 1
ATOM 699 O O . PRO A 1 84 ? 5.969 -9.815 -9.905 1.00 61.81 84 PRO A O 1
ATOM 702 N N . LEU A 1 85 ? 5.842 -9.923 -12.142 1.00 53.53 85 LEU A N 1
ATOM 703 C CA . LEU A 1 85 ? 6.833 -10.997 -12.265 1.00 53.53 85 LEU A CA 1
ATOM 704 C C . LEU A 1 85 ? 8.244 -10.419 -12.109 1.00 53.53 85 LEU A C 1
ATOM 706 O O . LEU A 1 85 ? 8.939 -10.159 -13.087 1.00 53.53 85 LEU A O 1
ATOM 710 N N . LYS A 1 86 ? 8.605 -10.221 -10.842 1.00 50.34 86 LYS A N 1
ATOM 711 C CA . LYS A 1 86 ? 9.902 -9.791 -10.324 1.00 50.34 86 LYS A CA 1
ATOM 712 C C . LYS A 1 86 ? 10.923 -10.931 -10.368 1.00 50.34 86 LYS A C 1
ATOM 714 O O . LYS A 1 86 ? 10.554 -12.107 -10.356 1.00 50.34 86 LYS A O 1
ATOM 719 N N . ASP A 1 87 ? 12.195 -10.540 -10.376 1.00 49.56 87 ASP A N 1
ATOM 720 C CA . ASP A 1 87 ? 13.399 -11.366 -10.185 1.00 49.56 87 ASP A CA 1
ATOM 721 C C . ASP A 1 87 ? 14.000 -12.048 -11.421 1.00 49.56 87 ASP A C 1
ATOM 723 O O . ASP A 1 87 ? 14.699 -13.057 -11.305 1.00 49.56 87 ASP A O 1
ATOM 727 N N . LYS A 1 88 ? 13.823 -11.476 -12.619 1.00 54.03 88 LYS A N 1
ATOM 728 C CA . LYS A 1 88 ? 14.743 -11.801 -13.726 1.00 54.03 88 LYS A CA 1
ATOM 729 C C . LYS A 1 88 ? 15.993 -10.925 -13.726 1.00 54.03 88 LYS A C 1
ATOM 731 O O . LYS A 1 88 ? 17.043 -11.405 -14.156 1.00 54.03 88 LYS A O 1
ATOM 736 N N . ASP A 1 89 ? 15.901 -9.683 -13.246 1.00 71.50 89 ASP A N 1
ATOM 737 C CA . ASP A 1 89 ? 17.020 -8.742 -13.249 1.00 71.50 89 ASP A CA 1
ATOM 738 C C . ASP A 1 89 ? 17.066 -7.812 -12.017 1.00 71.50 89 ASP A C 1
ATOM 740 O O . ASP A 1 89 ? 16.133 -7.709 -11.222 1.00 71.50 89 ASP A O 1
ATOM 744 N N . ASN A 1 90 ? 18.204 -7.138 -11.832 1.00 81.81 90 ASN A N 1
ATOM 745 C CA . ASN A 1 90 ? 18.408 -6.200 -10.723 1.00 81.81 90 ASN A CA 1
ATOM 746 C C . ASN A 1 90 ? 17.659 -4.872 -10.903 1.00 81.81 90 ASN A C 1
ATOM 748 O O . ASN A 1 90 ? 17.548 -4.109 -9.944 1.00 81.81 90 ASN A O 1
ATOM 752 N N . LEU A 1 91 ? 17.176 -4.564 -12.109 1.00 86.56 91 LEU A N 1
ATOM 753 C CA . LEU A 1 91 ? 16.481 -3.311 -12.398 1.00 86.56 91 LEU A CA 1
ATOM 754 C C . LEU A 1 91 ? 15.042 -3.357 -11.873 1.00 86.56 91 LEU A C 1
ATOM 756 O O . LEU A 1 91 ? 14.575 -2.368 -11.306 1.00 86.56 91 LEU A O 1
ATOM 760 N N . ASP A 1 92 ? 14.383 -4.514 -11.950 1.00 85.69 92 ASP A N 1
ATOM 761 C CA . ASP A 1 92 ? 13.097 -4.769 -11.295 1.00 85.69 92 ASP A CA 1
ATOM 762 C C . ASP A 1 92 ? 13.189 -4.561 -9.776 1.00 85.69 92 ASP A C 1
ATOM 764 O O . ASP A 1 92 ? 12.319 -3.930 -9.169 1.00 85.69 92 ASP A O 1
ATOM 768 N N . ASN A 1 93 ? 14.285 -5.016 -9.158 1.00 83.31 93 ASN A N 1
ATOM 769 C CA . ASN A 1 93 ? 14.539 -4.800 -7.732 1.00 83.31 93 ASN A CA 1
ATOM 770 C C . ASN A 1 93 ? 14.674 -3.317 -7.383 1.00 83.31 93 ASN A C 1
ATOM 772 O O . ASN A 1 93 ? 14.147 -2.872 -6.362 1.00 83.31 93 ASN A O 1
ATOM 776 N N . VAL A 1 94 ? 15.317 -2.525 -8.243 1.00 87.62 94 VAL A N 1
ATOM 777 C CA . VAL A 1 94 ? 15.381 -1.070 -8.059 1.00 87.62 94 VAL A CA 1
ATOM 778 C C . VAL A 1 94 ? 14.016 -0.428 -8.224 1.00 87.62 94 VAL A C 1
ATOM 780 O O . VAL A 1 94 ? 13.646 0.400 -7.397 1.00 87.62 94 VAL A O 1
ATOM 783 N N . ARG A 1 95 ? 13.246 -0.808 -9.247 1.00 90.50 95 ARG A N 1
ATOM 784 C CA . ARG A 1 95 ? 11.892 -0.279 -9.466 1.00 90.50 95 ARG A CA 1
ATOM 785 C C . ARG A 1 95 ? 11.011 -0.521 -8.239 1.00 90.50 95 ARG A C 1
ATOM 787 O O . ARG A 1 95 ? 10.399 0.413 -7.722 1.00 90.50 95 ARG A O 1
ATOM 794 N N . ARG A 1 96 ? 11.039 -1.746 -7.712 1.00 85.81 96 ARG A N 1
ATOM 795 C CA . ARG A 1 96 ? 10.351 -2.124 -6.474 1.00 85.81 96 ARG A CA 1
ATOM 796 C C . ARG A 1 96 ? 10.847 -1.334 -5.266 1.00 85.81 96 ARG A C 1
ATOM 798 O O . ARG A 1 96 ? 10.038 -0.906 -4.447 1.00 85.81 96 ARG A O 1
ATOM 805 N N . TRP A 1 97 ? 12.157 -1.132 -5.142 1.00 87.25 97 TRP A N 1
ATOM 806 C CA . TRP A 1 97 ? 12.721 -0.333 -4.057 1.00 87.25 97 TRP A CA 1
ATOM 807 C C . TRP A 1 97 ? 12.248 1.125 -4.131 1.00 87.25 97 TRP A C 1
ATOM 809 O O . TRP A 1 97 ? 11.842 1.681 -3.114 1.00 87.25 97 TRP A O 1
ATOM 819 N N . ILE A 1 98 ? 12.223 1.726 -5.326 1.00 90.81 98 ILE A N 1
ATOM 820 C CA . ILE A 1 98 ? 11.692 3.080 -5.551 1.00 90.81 98 ILE A CA 1
ATOM 821 C C . ILE A 1 98 ? 10.221 3.142 -5.131 1.00 90.81 98 ILE A C 1
ATOM 823 O O . ILE A 1 98 ? 9.829 4.080 -4.438 1.00 90.81 98 ILE A O 1
ATOM 827 N N . TYR A 1 99 ? 9.423 2.131 -5.488 1.00 90.38 99 TYR A N 1
ATOM 828 C CA . TYR A 1 99 ? 8.028 2.024 -5.058 1.00 90.38 99 TYR A CA 1
ATOM 829 C C . TYR A 1 99 ? 7.914 2.013 -3.537 1.00 90.38 99 TYR A C 1
ATOM 831 O O . TYR A 1 99 ? 7.237 2.869 -2.977 1.00 90.38 99 TYR A O 1
ATOM 839 N N . GLN A 1 100 ? 8.627 1.114 -2.858 1.00 86.06 100 GLN A N 1
ATOM 840 C CA . GLN A 1 100 ? 8.613 1.018 -1.396 1.00 86.06 100 GLN A CA 1
ATOM 841 C C . GLN A 1 100 ? 9.116 2.303 -0.718 1.00 86.06 100 GLN A C 1
ATOM 843 O O . GLN A 1 100 ? 8.622 2.682 0.344 1.00 86.06 100 GLN A O 1
ATOM 848 N N . ALA A 1 101 ? 10.081 2.996 -1.326 1.00 87.94 101 ALA A N 1
ATOM 849 C CA . ALA A 1 101 ? 10.610 4.249 -0.811 1.00 87.94 101 ALA A CA 1
ATOM 850 C C . ALA A 1 101 ? 9.622 5.413 -0.962 1.00 87.94 101 ALA A C 1
ATOM 852 O O . ALA A 1 101 ? 9.432 6.165 -0.003 1.00 87.94 101 ALA A O 1
ATOM 853 N N . LEU A 1 102 ? 8.952 5.535 -2.115 1.00 90.44 102 LEU A N 1
ATOM 854 C CA . LEU A 1 102 ? 7.857 6.490 -2.310 1.00 90.44 102 LEU A CA 1
ATOM 855 C C . LEU A 1 102 ? 6.706 6.190 -1.351 1.00 90.44 102 LEU A C 1
ATOM 857 O O . LEU A 1 102 ? 6.234 7.083 -0.652 1.00 90.44 102 LEU A O 1
ATOM 861 N N . ASP A 1 103 ? 6.325 4.922 -1.256 1.00 87.62 103 ASP A N 1
ATOM 862 C CA . ASP A 1 103 ? 5.280 4.433 -0.371 1.00 87.62 103 ASP A CA 1
ATOM 863 C C . ASP A 1 103 ? 5.541 4.828 1.088 1.00 87.62 103 ASP A C 1
ATOM 865 O O . ASP A 1 103 ? 4.736 5.504 1.723 1.00 87.62 103 ASP A O 1
ATOM 869 N N . TRP A 1 104 ? 6.717 4.501 1.621 1.00 84.38 104 TRP A N 1
ATOM 870 C CA . TRP A 1 104 ? 7.096 4.835 2.994 1.00 84.38 104 TRP A CA 1
ATOM 871 C C . TRP A 1 104 ? 7.160 6.347 3.252 1.00 84.38 104 TRP A C 1
ATOM 873 O O . TRP A 1 104 ? 6.821 6.830 4.343 1.00 84.38 104 TRP A O 1
ATOM 883 N N . MET A 1 105 ? 7.624 7.101 2.256 1.00 86.19 105 MET A N 1
ATOM 884 C CA . MET A 1 105 ? 7.742 8.553 2.319 1.00 86.19 105 MET A CA 1
ATOM 885 C C . MET A 1 105 ? 6.364 9.223 2.364 1.00 86.19 105 MET A C 1
ATOM 887 O O . MET A 1 105 ? 6.176 10.162 3.140 1.00 86.19 105 MET A O 1
ATOM 891 N N . LEU A 1 106 ? 5.408 8.724 1.579 1.00 85.62 106 LEU A N 1
ATOM 892 C CA . LEU A 1 106 ? 4.088 9.327 1.386 1.00 85.62 106 LEU A CA 1
ATOM 893 C C . LEU A 1 106 ? 3.036 8.789 2.374 1.00 85.62 106 LEU A C 1
ATOM 895 O O . LEU A 1 106 ? 2.209 9.561 2.861 1.00 85.62 106 LEU A O 1
ATOM 899 N N . ARG A 1 107 ? 3.133 7.521 2.808 1.00 69.88 107 ARG A N 1
ATOM 900 C CA . ARG A 1 107 ? 2.233 6.906 3.812 1.00 69.88 107 ARG A CA 1
ATOM 901 C C . ARG A 1 107 ? 2.291 7.554 5.192 1.00 69.88 107 ARG A C 1
ATOM 903 O O . ARG A 1 107 ? 1.353 7.421 5.977 1.00 69.88 107 ARG A O 1
ATOM 910 N N . GLY A 1 108 ? 3.358 8.295 5.498 1.00 62.03 108 GLY A N 1
ATOM 911 C CA . GLY A 1 108 ? 3.470 9.112 6.713 1.00 62.03 108 GLY A CA 1
ATOM 912 C C . GLY A 1 108 ? 2.557 10.346 6.742 1.00 62.03 108 GLY A C 1
ATOM 913 O O . GLY A 1 108 ? 2.679 11.150 7.669 1.00 62.03 108 GLY A O 1
ATOM 914 N N . ARG A 1 109 ? 1.666 10.491 5.747 1.00 68.50 109 ARG A N 1
ATOM 915 C CA . ARG A 1 109 ? 0.849 11.676 5.460 1.00 68.50 109 ARG A CA 1
ATOM 916 C C . ARG A 1 109 ? 1.705 12.898 5.125 1.00 68.50 109 ARG A C 1
ATOM 918 O O . ARG A 1 109 ? 2.929 12.910 5.286 1.00 68.50 109 ARG A O 1
ATOM 925 N N . PHE A 1 110 ? 1.037 13.962 4.691 1.00 78.19 110 PHE A N 1
ATOM 926 C CA . PHE A 1 110 ? 1.663 15.244 4.380 1.00 78.19 110 PHE A CA 1
ATOM 927 C C . PHE A 1 110 ? 2.552 15.775 5.515 1.00 78.19 110 PHE A C 1
ATOM 929 O O . PHE A 1 110 ? 3.578 16.378 5.235 1.00 78.19 110 PHE A O 1
ATOM 936 N N . ILE A 1 111 ? 2.250 15.481 6.785 1.00 78.94 111 ILE A N 1
ATOM 937 C CA . ILE A 1 111 ? 3.082 15.888 7.933 1.00 78.94 111 ILE A CA 1
ATOM 938 C C . ILE A 1 111 ? 4.541 15.439 7.776 1.00 78.94 111 ILE A C 1
ATOM 940 O O . ILE A 1 111 ? 5.462 16.224 8.016 1.00 78.94 111 ILE A O 1
ATOM 944 N N . ARG A 1 112 ? 4.781 14.190 7.357 1.00 82.38 112 ARG A N 1
ATOM 945 C CA . ARG A 1 112 ? 6.145 13.691 7.147 1.00 82.38 112 ARG A CA 1
ATOM 946 C C . ARG A 1 112 ? 6.829 14.404 5.986 1.00 82.38 112 ARG A C 1
ATOM 948 O O . ARG A 1 112 ? 7.994 14.784 6.104 1.00 82.38 112 ARG A O 1
ATOM 955 N N . TRP A 1 113 ? 6.097 14.604 4.892 1.00 86.88 113 TRP A N 1
ATOM 956 C CA . TRP A 1 113 ? 6.572 15.358 3.737 1.00 86.88 113 TRP A CA 1
ATOM 957 C C . TRP A 1 113 ? 6.945 16.794 4.124 1.00 86.88 113 TRP A C 1
ATOM 959 O O . TRP A 1 113 ? 8.064 17.224 3.865 1.00 86.88 113 TRP A O 1
ATOM 969 N N . ALA A 1 114 ? 6.052 17.506 4.812 1.00 85.25 114 ALA A N 1
ATOM 970 C CA . ALA A 1 114 ? 6.248 18.866 5.299 1.00 85.25 114 ALA A CA 1
ATOM 971 C C . ALA A 1 114 ? 7.436 18.961 6.268 1.00 85.25 114 ALA A C 1
ATOM 973 O O . ALA A 1 114 ? 8.243 19.881 6.167 1.00 85.25 114 ALA A O 1
ATOM 974 N N . THR A 1 115 ? 7.600 17.968 7.148 1.00 85.25 115 THR A N 1
ATOM 975 C CA . THR A 1 115 ? 8.754 17.880 8.054 1.00 85.25 115 THR A CA 1
ATOM 976 C C . THR A 1 115 ? 10.056 17.744 7.265 1.00 85.25 115 THR A C 1
ATOM 978 O O . THR A 1 115 ? 10.996 18.497 7.494 1.00 85.25 115 THR A O 1
ATOM 981 N N . ASN A 1 116 ? 10.131 16.819 6.305 1.00 86.25 116 ASN A N 1
ATOM 982 C CA . ASN A 1 116 ? 11.337 16.638 5.492 1.00 86.25 116 ASN A CA 1
ATOM 983 C C . ASN A 1 116 ? 11.616 17.843 4.581 1.00 86.25 116 ASN A C 1
ATOM 985 O O . ASN A 1 116 ? 12.775 18.230 4.431 1.00 86.25 116 ASN A O 1
ATOM 989 N N . ARG A 1 117 ? 10.569 18.472 4.035 1.00 88.56 117 ARG A N 1
ATOM 990 C CA . ARG A 1 117 ? 10.652 19.739 3.299 1.00 88.56 117 ARG A CA 1
ATOM 991 C C . ARG A 1 117 ? 11.297 20.823 4.156 1.00 88.56 117 ARG A C 1
ATOM 993 O O . ARG A 1 117 ? 12.300 21.387 3.734 1.00 88.56 117 ARG A O 1
ATOM 1000 N N . ALA A 1 118 ? 10.772 21.070 5.357 1.00 86.81 118 ALA A N 1
ATOM 1001 C CA . ALA A 1 118 ? 11.288 22.103 6.253 1.00 86.81 118 ALA A CA 1
ATOM 1002 C C . ALA A 1 118 ? 12.772 21.879 6.587 1.00 86.81 118 ALA A C 1
ATOM 1004 O O . ALA A 1 118 ? 13.555 22.824 6.613 1.00 86.81 118 ALA A O 1
ATOM 1005 N N . ARG A 1 119 ? 13.183 20.617 6.765 1.00 86.81 119 ARG A N 1
ATOM 1006 C CA . ARG A 1 119 ? 14.587 20.250 7.000 1.00 86.81 119 ARG A CA 1
ATOM 1007 C C . ARG A 1 119 ? 15.479 20.529 5.788 1.00 86.81 119 ARG A C 1
ATOM 1009 O O . ARG A 1 119 ? 16.572 21.058 5.960 1.00 86.81 119 ARG A O 1
ATOM 1016 N N . ILE A 1 120 ? 15.027 20.208 4.571 1.00 84.81 120 ILE A N 1
ATOM 1017 C CA . ILE A 1 120 ? 15.756 20.548 3.335 1.00 84.81 120 ILE A CA 1
ATOM 1018 C C . ILE A 1 120 ? 15.865 22.064 3.156 1.00 84.81 120 ILE A C 1
ATOM 1020 O O . ILE A 1 120 ? 16.936 22.559 2.819 1.00 84.81 120 ILE A O 1
ATOM 1024 N N . GLU A 1 121 ? 14.776 22.800 3.376 1.00 84.81 121 GLU A N 1
ATOM 1025 C CA . GLU A 1 121 ? 14.744 24.263 3.246 1.00 84.81 121 GLU A CA 1
ATOM 1026 C C . GLU A 1 121 ? 15.633 24.955 4.293 1.00 84.81 121 GLU A C 1
ATOM 1028 O O . GLU A 1 121 ? 16.214 26.000 4.007 1.00 84.81 121 GLU A O 1
ATOM 1033 N N . ALA A 1 122 ? 15.804 24.343 5.468 1.00 86.75 122 ALA A N 1
ATOM 1034 C CA . ALA A 1 122 ? 16.741 24.774 6.503 1.00 86.75 122 ALA A CA 1
ATOM 1035 C C . ALA A 1 122 ? 18.206 24.344 6.252 1.00 86.75 122 ALA A C 1
ATOM 1037 O O . ALA A 1 122 ? 19.054 24.569 7.115 1.00 86.75 122 ALA A O 1
ATOM 1038 N N . ASP A 1 123 ? 18.505 23.727 5.100 1.00 82.81 123 ASP A N 1
ATOM 1039 C CA . ASP A 1 123 ? 19.814 23.150 4.749 1.00 82.81 123 ASP A CA 1
ATOM 1040 C C . ASP A 1 123 ? 20.338 22.157 5.808 1.00 82.81 123 ASP A C 1
ATOM 1042 O O . ASP A 1 123 ? 21.541 22.010 6.042 1.00 82.81 123 ASP A O 1
ATOM 1046 N N . GLU A 1 124 ? 19.428 21.448 6.485 1.00 84.19 124 GLU A N 1
ATOM 1047 C CA . GLU A 1 124 ? 19.825 20.403 7.417 1.00 84.19 124 GLU A CA 1
ATOM 1048 C C . GLU A 1 124 ? 20.491 19.248 6.666 1.00 84.19 124 GLU A C 1
ATOM 1050 O O . GLU A 1 124 ? 20.034 18.782 5.615 1.00 84.19 124 GLU A O 1
ATOM 1055 N N . ASN A 1 125 ? 21.551 18.697 7.260 1.00 78.31 125 ASN A N 1
ATOM 1056 C CA . ASN A 1 125 ? 22.130 17.456 6.772 1.00 78.31 125 ASN A CA 1
ATOM 1057 C C . ASN A 1 125 ? 21.184 16.284 7.074 1.00 78.31 125 ASN A C 1
ATOM 1059 O O . ASN A 1 125 ? 21.267 15.634 8.116 1.00 78.31 125 ASN A O 1
ATOM 1063 N N . ILE A 1 126 ? 20.295 16.001 6.128 1.00 70.94 126 ILE A N 1
ATOM 1064 C CA . ILE A 1 126 ? 19.351 14.883 6.178 1.00 70.94 126 ILE A CA 1
ATOM 1065 C C . ILE A 1 126 ? 19.998 13.508 5.912 1.00 70.94 126 ILE A C 1
ATOM 1067 O O . ILE A 1 126 ? 19.307 12.495 5.935 1.00 70.94 126 ILE A O 1
ATOM 1071 N N . GLY A 1 127 ? 21.324 13.447 5.737 1.00 67.31 127 GLY A N 1
ATOM 1072 C CA . GLY A 1 127 ? 22.082 12.215 5.519 1.00 67.31 127 GLY A CA 1
ATOM 1073 C C . GLY A 1 127 ? 22.452 11.964 4.054 1.00 67.31 127 GLY A C 1
ATOM 1074 O O . GLY A 1 127 ? 21.988 12.642 3.137 1.00 67.31 127 GLY A O 1
ATOM 1075 N N . GLY A 1 128 ? 23.342 10.990 3.851 1.00 63.09 128 GLY A N 1
ATOM 1076 C CA . GLY A 1 128 ? 23.715 10.442 2.544 1.00 63.09 128 GLY A CA 1
ATOM 1077 C C . GLY A 1 128 ? 23.368 8.950 2.453 1.00 63.09 128 GLY A C 1
ATOM 1078 O O . GLY A 1 128 ? 22.903 8.381 3.445 1.00 63.09 128 GLY A O 1
ATOM 1079 N N . PRO A 1 129 ? 23.639 8.289 1.313 1.00 57.78 129 PRO A N 1
ATOM 1080 C CA . PRO A 1 129 ? 23.241 6.897 1.063 1.00 57.78 129 PRO A CA 1
ATOM 1081 C C . PRO A 1 129 ? 23.845 5.877 2.047 1.00 57.78 129 PRO A C 1
ATOM 1083 O O . PRO A 1 129 ? 23.361 4.750 2.135 1.00 57.78 129 PRO A O 1
ATOM 1086 N N . HIS A 1 130 ? 24.864 6.266 2.825 1.00 54.16 130 HIS A N 1
ATOM 1087 C CA . HIS A 1 130 ? 25.468 5.443 3.869 1.00 54.16 130 HIS A CA 1
ATOM 1088 C C . HIS A 1 130 ? 25.629 6.211 5.182 1.00 54.16 130 HIS A C 1
ATOM 1090 O O . HIS A 1 130 ? 26.591 6.948 5.395 1.00 54.16 130 HIS A O 1
ATOM 1096 N N . GLY A 1 131 ? 24.708 5.992 6.113 1.00 53.22 131 GLY A N 1
ATOM 1097 C CA . GLY A 1 131 ? 25.024 6.099 7.531 1.00 53.22 131 GLY A CA 1
ATOM 1098 C C . GLY A 1 131 ? 24.664 4.801 8.240 1.00 53.22 131 GLY A C 1
ATOM 1099 O O . GLY A 1 131 ? 23.895 4.004 7.717 1.00 53.22 131 GLY A O 1
ATOM 1100 N N . HIS A 1 132 ? 25.243 4.588 9.419 1.00 46.16 132 HIS A N 1
ATOM 1101 C CA . HIS A 1 132 ? 25.120 3.334 10.170 1.00 46.16 132 HIS A CA 1
ATOM 1102 C C . HIS A 1 132 ? 23.680 2.982 10.616 1.00 46.16 132 HIS A C 1
ATOM 1104 O O . HIS A 1 132 ? 23.451 1.836 10.982 1.00 46.16 132 HIS A O 1
ATOM 1110 N N . ASP A 1 133 ? 22.719 3.912 10.501 1.00 53.50 133 ASP A N 1
ATOM 1111 C CA . ASP A 1 133 ? 21.271 3.641 10.516 1.00 53.50 133 ASP A CA 1
ATOM 1112 C C . ASP A 1 133 ? 20.740 3.603 9.076 1.00 53.50 133 ASP A C 1
ATOM 1114 O O . ASP A 1 133 ? 20.409 4.635 8.483 1.00 53.50 133 ASP A O 1
ATOM 1118 N N . TRP A 1 134 ? 20.715 2.406 8.490 1.00 49.12 134 TRP A N 1
ATOM 1119 C CA . TRP A 1 134 ? 20.499 2.202 7.054 1.00 49.12 134 TRP A CA 1
ATOM 1120 C C . TRP A 1 134 ? 19.078 2.557 6.582 1.00 49.12 134 TRP A C 1
ATOM 1122 O O . TRP A 1 134 ? 18.899 2.938 5.430 1.00 49.12 134 TRP A O 1
ATOM 1132 N N . GLN A 1 135 ? 18.066 2.493 7.456 1.00 55.59 135 GLN A N 1
ATOM 1133 C CA . GLN A 1 135 ? 16.672 2.769 7.079 1.00 55.59 135 GLN A CA 1
ATOM 1134 C C . GLN A 1 135 ? 16.349 4.273 7.090 1.00 55.59 135 GLN A C 1
ATOM 1136 O O . GLN A 1 135 ? 16.005 4.824 6.052 1.00 55.59 135 GLN A O 1
ATOM 1141 N N . ASP A 1 136 ? 16.540 4.992 8.198 1.00 52.22 136 ASP A N 1
ATOM 1142 C CA . ASP A 1 136 ? 16.114 6.402 8.267 1.00 52.22 136 ASP A CA 1
ATOM 1143 C C . ASP A 1 136 ? 16.945 7.351 7.386 1.00 52.22 136 ASP A C 1
ATOM 1145 O O . ASP A 1 136 ? 16.414 8.317 6.831 1.00 52.22 136 ASP A O 1
ATOM 1149 N N . ARG A 1 137 ? 18.245 7.078 7.202 1.00 55.44 137 ARG A N 1
ATOM 1150 C CA . ARG A 1 137 ? 19.110 7.916 6.351 1.00 55.44 137 ARG A CA 1
ATOM 1151 C C . ARG A 1 137 ? 18.921 7.649 4.859 1.00 55.44 137 ARG A C 1
ATOM 1153 O O . ARG A 1 137 ? 19.108 8.569 4.065 1.00 55.44 137 ARG A O 1
ATOM 1160 N N . SER A 1 138 ? 18.527 6.433 4.472 1.00 69.19 138 SER A N 1
ATOM 1161 C CA . SER A 1 138 ? 18.289 6.106 3.061 1.00 69.19 138 SER A CA 1
ATOM 1162 C C . SER A 1 138 ? 17.010 6.754 2.538 1.00 69.19 138 SER A C 1
ATOM 1164 O O . SER A 1 138 ? 17.027 7.305 1.440 1.00 69.19 138 SER A O 1
ATOM 1166 N N . TYR A 1 139 ? 15.939 6.800 3.334 1.00 78.31 139 TYR A N 1
ATOM 1167 C CA . TYR A 1 139 ? 14.704 7.453 2.901 1.00 78.31 139 TYR A CA 1
ATOM 1168 C C . TYR A 1 139 ? 14.775 8.979 2.913 1.00 78.31 139 TYR A C 1
ATOM 1170 O O . TYR A 1 139 ? 14.167 9.629 2.068 1.00 78.31 139 TYR A O 1
ATOM 1178 N N . ALA A 1 140 ? 15.515 9.578 3.846 1.00 80.38 140 ALA A N 1
ATOM 1179 C CA . ALA A 1 140 ? 15.740 11.018 3.827 1.00 80.38 140 ALA A CA 1
ATOM 1180 C C . ALA A 1 140 ? 16.558 11.431 2.588 1.00 80.38 140 ALA A C 1
ATOM 1182 O O . ALA A 1 140 ? 16.219 12.398 1.905 1.00 80.38 140 ALA A O 1
ATOM 1183 N N . PHE A 1 141 ? 17.585 10.649 2.239 1.00 83.31 141 PHE A N 1
ATOM 1184 C CA . PHE A 1 141 ? 18.310 10.817 0.982 1.00 83.31 141 PHE A CA 1
ATOM 1185 C C . PHE A 1 141 ? 17.393 10.638 -0.237 1.00 83.31 141 PHE A C 1
ATOM 1187 O O . PHE A 1 141 ? 17.402 11.488 -1.121 1.00 83.31 141 PHE A O 1
ATOM 1194 N N . PHE A 1 142 ? 16.537 9.617 -0.250 1.00 89.19 142 PHE A N 1
ATOM 1195 C CA . PHE A 1 142 ? 15.560 9.415 -1.322 1.00 89.19 142 PHE A CA 1
ATOM 1196 C C . PHE A 1 142 ? 14.564 10.578 -1.456 1.00 89.19 142 PHE A C 1
ATOM 1198 O O . PHE A 1 142 ? 14.309 11.048 -2.559 1.00 89.19 142 PHE A O 1
ATOM 1205 N N . PHE A 1 143 ? 14.064 11.128 -0.343 1.00 90.94 143 PHE A N 1
ATOM 1206 C CA . PHE A 1 143 ? 13.240 12.342 -0.362 1.00 90.94 143 PHE A CA 1
ATOM 1207 C C . PHE A 1 143 ? 13.984 13.502 -1.040 1.00 90.94 143 PHE A C 1
ATOM 1209 O O . PHE A 1 143 ? 13.406 14.223 -1.849 1.00 90.94 143 PHE A O 1
ATOM 1216 N N . LYS A 1 144 ? 15.287 13.659 -0.766 1.00 89.56 144 LYS A N 1
ATOM 1217 C CA . LYS A 1 144 ? 16.140 14.651 -1.438 1.00 89.56 144 LYS A CA 1
ATOM 1218 C C . LYS A 1 144 ? 16.244 14.401 -2.940 1.00 89.56 144 LYS A C 1
ATOM 1220 O O . LYS A 1 144 ? 16.257 15.367 -3.698 1.00 89.56 144 LYS A O 1
ATOM 1225 N N . GLU A 1 145 ? 16.350 13.143 -3.364 1.00 91.81 145 GLU A N 1
ATOM 1226 C CA . GLU A 1 145 ? 16.371 12.769 -4.781 1.00 91.81 145 GLU A CA 1
ATOM 1227 C C . GLU A 1 145 ? 15.057 13.143 -5.466 1.00 91.81 145 GLU A C 1
ATOM 1229 O O . GLU A 1 145 ? 15.096 13.849 -6.469 1.00 91.81 145 GLU A O 1
ATOM 1234 N N . VAL A 1 146 ? 13.910 12.758 -4.893 1.00 94.38 146 VAL A N 1
ATOM 1235 C CA . VAL A 1 146 ? 12.579 13.129 -5.407 1.00 94.38 146 VAL A CA 1
ATOM 1236 C C . VAL A 1 146 ? 12.451 14.649 -5.492 1.00 94.38 146 VAL A C 1
ATOM 1238 O O . VAL A 1 146 ? 12.111 15.185 -6.540 1.00 94.38 146 VAL A O 1
ATOM 1241 N N . TRP A 1 147 ? 12.789 15.364 -4.417 1.00 92.81 147 TRP A N 1
ATOM 1242 C CA . TRP A 1 147 ? 12.696 16.823 -4.356 1.00 92.81 147 TRP A CA 1
ATOM 1243 C C . TRP A 1 147 ? 13.540 17.515 -5.433 1.00 92.81 147 TRP A C 1
ATOM 1245 O O . TRP A 1 147 ? 13.072 18.423 -6.118 1.00 92.81 147 TRP A O 1
ATOM 1255 N N . LYS A 1 148 ? 14.789 17.072 -5.613 1.00 90.56 148 LYS A N 1
ATOM 1256 C CA . LYS A 1 148 ? 15.698 17.616 -6.630 1.00 90.56 148 LYS A CA 1
ATOM 1257 C C . LYS A 1 148 ? 15.277 17.256 -8.046 1.00 90.56 148 LYS A C 1
ATOM 1259 O O . LYS A 1 148 ? 15.429 18.071 -8.952 1.00 90.56 148 LYS A O 1
ATOM 1264 N N . PHE A 1 149 ? 14.775 16.043 -8.237 1.00 94.62 149 PHE A N 1
ATOM 1265 C CA . PHE A 1 149 ? 14.216 15.630 -9.509 1.00 94.62 149 PHE A CA 1
ATOM 1266 C C . PHE A 1 149 ? 13.030 16.523 -9.888 1.00 94.62 149 PHE A C 1
ATOM 1268 O O . PHE A 1 149 ? 12.984 17.026 -11.008 1.00 94.62 149 PHE A O 1
ATOM 1275 N N . LEU A 1 150 ? 12.127 16.798 -8.943 1.00 94.31 150 LEU A N 1
ATOM 1276 C CA . LEU A 1 150 ? 11.007 17.711 -9.160 1.00 94.31 150 LEU A CA 1
ATOM 1277 C C . LEU A 1 150 ? 11.482 19.138 -9.463 1.00 94.31 150 LEU A C 1
ATOM 1279 O O . LEU A 1 150 ? 10.965 19.730 -10.402 1.00 94.31 150 LEU A O 1
ATOM 1283 N N . ASP A 1 151 ? 12.522 19.651 -8.791 1.00 92.62 151 ASP A N 1
ATOM 1284 C CA . ASP A 1 151 ? 13.168 20.926 -9.164 1.00 92.62 151 ASP A CA 1
ATOM 1285 C C . ASP A 1 151 ? 13.671 20.926 -10.624 1.00 92.62 151 ASP A C 1
ATOM 1287 O O . ASP A 1 151 ? 13.532 21.933 -11.320 1.00 92.62 151 ASP A O 1
ATOM 1291 N N . LEU A 1 152 ? 14.229 19.809 -11.109 1.00 90.94 152 LEU A N 1
ATOM 1292 C CA . LEU A 1 152 ? 14.739 19.676 -12.480 1.00 90.94 152 LEU A CA 1
ATOM 1293 C C . LEU A 1 152 ? 13.614 19.717 -13.524 1.00 90.94 152 LEU A C 1
ATOM 1295 O O . LEU A 1 152 ? 13.773 20.331 -14.581 1.00 90.94 152 LEU A O 1
ATOM 1299 N N . VAL A 1 153 ? 12.498 19.036 -13.249 1.00 92.00 153 VAL A N 1
ATOM 1300 C CA . VAL A 1 153 ? 11.363 18.931 -14.180 1.00 92.00 153 VAL A CA 1
ATOM 1301 C C . VAL A 1 153 ? 10.302 20.011 -13.966 1.00 92.00 153 VAL A C 1
ATOM 1303 O O . VAL A 1 153 ? 9.351 20.082 -14.744 1.00 92.00 153 VAL A O 1
ATOM 1306 N N . ASN A 1 154 ? 10.457 20.876 -12.960 1.00 89.25 154 ASN A N 1
ATOM 1307 C CA . ASN A 1 154 ? 9.503 21.941 -12.683 1.00 89.25 154 ASN A CA 1
ATOM 1308 C C . ASN A 1 154 ? 9.367 22.888 -13.888 1.00 89.25 154 ASN A C 1
ATOM 1310 O O . ASN A 1 154 ? 10.351 23.286 -14.514 1.00 89.25 154 ASN A O 1
ATOM 1314 N N . GLY A 1 155 ? 8.128 23.227 -14.238 1.00 84.88 155 GLY A N 1
ATOM 1315 C CA . GLY A 1 155 ? 7.800 24.037 -15.412 1.00 84.88 155 GLY A CA 1
ATOM 1316 C C . GLY A 1 155 ? 7.973 23.328 -16.762 1.00 84.88 155 GLY A C 1
ATOM 1317 O O . GLY A 1 155 ? 7.653 23.921 -17.794 1.00 84.88 155 GLY A O 1
ATOM 1318 N N . GLN A 1 156 ? 8.437 22.074 -16.794 1.00 88.81 156 GLN A N 1
ATOM 1319 C CA . GLN A 1 156 ? 8.426 21.264 -18.009 1.00 88.81 156 GLN A CA 1
ATOM 1320 C C . GLN A 1 156 ? 7.036 20.638 -18.180 1.00 88.81 156 GLN A C 1
ATOM 1322 O O . GLN A 1 156 ? 6.528 19.978 -17.276 1.00 88.81 156 GLN A O 1
ATOM 1327 N N . ASN A 1 157 ? 6.417 20.823 -19.348 1.00 87.31 157 ASN A N 1
ATOM 1328 C CA . ASN A 1 157 ? 5.161 20.153 -19.690 1.00 87.31 157 ASN A CA 1
ATOM 1329 C C . ASN A 1 157 ? 5.450 18.710 -20.138 1.00 87.31 157 ASN A C 1
ATOM 1331 O O . ASN A 1 157 ? 5.448 18.416 -21.332 1.00 87.31 157 ASN A O 1
ATOM 1335 N N . VAL A 1 158 ? 5.807 17.855 -19.180 1.00 90.88 158 VAL A N 1
ATOM 1336 C CA . VAL A 1 158 ? 6.120 16.435 -19.389 1.00 90.88 158 VAL A CA 1
ATOM 1337 C C . VAL A 1 158 ? 5.075 15.557 -18.709 1.00 90.88 158 VAL A C 1
ATOM 1339 O O . VAL A 1 158 ? 4.646 15.868 -17.595 1.00 90.88 158 VAL A O 1
ATOM 1342 N N . SER A 1 159 ? 4.704 14.467 -19.382 1.00 92.00 159 SER A N 1
ATOM 1343 C CA . SER A 1 159 ? 3.778 13.454 -18.870 1.00 92.00 159 SER A CA 1
ATOM 1344 C C . SER A 1 159 ? 4.307 12.789 -17.598 1.00 92.00 159 SER A C 1
ATOM 1346 O O . SER A 1 159 ? 5.518 12.750 -17.359 1.00 92.00 159 SER A O 1
ATOM 1348 N N . VAL A 1 160 ? 3.416 12.231 -16.781 1.00 92.62 160 VAL A N 1
ATOM 1349 C CA . VAL A 1 160 ? 3.782 11.465 -15.576 1.00 92.62 160 VAL A CA 1
ATOM 1350 C C . VAL A 1 160 ? 4.617 10.237 -15.922 1.00 92.62 160 VAL A C 1
ATOM 1352 O O . VAL A 1 160 ? 5.579 9.930 -15.222 1.00 92.62 160 VAL A O 1
ATOM 1355 N N . GLU A 1 161 ? 4.308 9.594 -17.048 1.00 92.75 161 GLU A N 1
ATOM 1356 C CA . GLU A 1 161 ? 5.085 8.497 -17.622 1.00 92.75 161 GLU A CA 1
ATOM 1357 C C . GLU A 1 161 ? 6.536 8.927 -17.873 1.00 92.75 161 GLU A C 1
ATOM 1359 O O . GLU A 1 161 ? 7.481 8.284 -17.413 1.00 92.75 161 GLU A O 1
ATOM 1364 N N . GLU A 1 162 ? 6.724 10.056 -18.559 1.00 94.31 162 GLU A N 1
ATOM 1365 C CA . GLU A 1 162 ? 8.054 10.573 -18.866 1.00 94.31 162 GLU A CA 1
ATOM 1366 C C . GLU A 1 162 ? 8.780 11.025 -17.592 1.00 94.31 162 GLU A C 1
ATOM 1368 O O . GLU A 1 162 ? 9.985 10.800 -17.450 1.00 94.31 162 GLU A O 1
ATOM 1373 N N . LYS A 1 163 ? 8.064 11.612 -16.622 1.00 94.56 163 LYS A N 1
ATOM 1374 C CA . LYS A 1 163 ? 8.640 11.931 -15.309 1.00 94.56 163 LYS A CA 1
ATOM 1375 C C . LYS A 1 163 ? 9.120 10.667 -14.599 1.00 94.56 163 LYS A C 1
ATOM 1377 O O . LYS A 1 163 ? 10.228 10.676 -14.075 1.00 94.56 163 LYS A O 1
ATOM 1382 N N . LEU A 1 164 ? 8.347 9.582 -14.602 1.00 94.50 164 LEU A N 1
ATOM 1383 C CA . LEU A 1 164 ? 8.723 8.337 -13.934 1.00 94.50 164 LEU A CA 1
ATOM 1384 C C . LEU A 1 164 ? 9.946 7.684 -14.593 1.00 94.50 164 LEU A C 1
ATOM 1386 O O . LEU A 1 164 ? 10.887 7.316 -13.889 1.00 94.50 164 LEU A O 1
ATOM 1390 N N . LYS A 1 165 ? 9.990 7.636 -15.932 1.00 94.81 165 LYS A N 1
ATOM 1391 C CA . LYS A 1 165 ? 11.162 7.168 -16.696 1.00 94.81 165 LYS A CA 1
ATOM 1392 C C . LYS A 1 165 ? 12.413 7.971 -16.352 1.00 94.81 165 LYS A C 1
ATOM 1394 O O . LYS A 1 165 ? 13.454 7.403 -16.021 1.00 94.81 165 LYS A O 1
ATOM 1399 N N . ARG A 1 166 ? 12.311 9.304 -16.372 1.00 95.38 166 ARG A N 1
ATOM 1400 C CA . ARG A 1 166 ? 13.429 10.192 -16.020 1.00 95.38 166 ARG A CA 1
ATOM 1401 C C . ARG A 1 166 ? 13.837 10.056 -14.563 1.00 95.38 166 ARG A C 1
ATOM 1403 O O . ARG A 1 166 ? 15.031 10.081 -14.283 1.00 95.38 166 ARG A O 1
ATOM 1410 N N . PHE A 1 167 ? 12.882 9.905 -13.649 1.00 95.56 167 PHE A N 1
ATOM 1411 C CA . PHE A 1 167 ? 13.170 9.728 -12.232 1.00 95.56 167 PHE A CA 1
ATOM 1412 C C . PHE A 1 167 ? 13.897 8.410 -11.967 1.00 95.56 167 PHE A C 1
ATOM 1414 O O . PHE A 1 167 ? 14.858 8.392 -11.204 1.00 95.56 167 PHE A O 1
ATOM 1421 N N . PHE A 1 168 ? 13.502 7.327 -12.637 1.00 93.88 168 PHE A N 1
ATOM 1422 C CA . PHE A 1 168 ? 14.194 6.044 -12.548 1.00 93.88 168 PHE A CA 1
ATOM 1423 C C . PHE A 1 168 ? 15.661 6.164 -12.989 1.00 93.88 168 PHE A C 1
ATOM 1425 O O . PHE A 1 168 ? 16.568 5.782 -12.249 1.00 93.88 168 PHE A O 1
ATOM 1432 N N . CYS A 1 169 ? 15.909 6.775 -14.153 1.00 93.19 169 CYS A N 1
ATOM 1433 C CA . CYS A 1 169 ? 17.265 7.050 -14.635 1.00 93.19 169 CYS A CA 1
ATOM 1434 C C . CYS A 1 169 ? 18.047 7.943 -13.659 1.00 93.19 169 CYS A C 1
ATOM 1436 O O . CYS A 1 169 ? 19.180 7.625 -13.302 1.00 93.19 169 CYS A O 1
ATOM 1438 N N . TYR A 1 170 ? 17.421 9.022 -13.179 1.00 93.19 170 TYR A N 1
ATOM 1439 C CA . TYR A 1 170 ? 18.001 9.943 -12.203 1.00 93.19 170 TYR A CA 1
ATOM 1440 C C . TYR A 1 170 ? 18.411 9.221 -10.914 1.00 93.19 170 TYR A C 1
ATOM 1442 O O . TYR A 1 170 ? 19.512 9.433 -10.409 1.00 93.19 170 TYR A O 1
ATOM 1450 N N . HIS A 1 171 ? 17.562 8.325 -10.407 1.00 91.75 171 HIS A N 1
ATOM 1451 C CA . HIS A 1 171 ? 17.860 7.522 -9.227 1.00 91.75 171 HIS A CA 1
ATOM 1452 C C . HIS A 1 171 ? 19.100 6.642 -9.445 1.00 91.75 171 HIS A C 1
ATOM 1454 O O . HIS A 1 171 ? 20.010 6.641 -8.615 1.00 91.75 171 HIS A O 1
ATOM 1460 N N . LEU A 1 172 ? 19.186 5.935 -10.576 1.00 90.19 172 LEU A N 1
ATOM 1461 C CA . LEU A 1 172 ? 20.346 5.099 -10.909 1.00 90.19 172 LEU A CA 1
ATOM 1462 C C . LEU A 1 172 ? 21.646 5.910 -11.030 1.00 90.19 172 LEU A C 1
ATOM 1464 O O . LEU A 1 172 ? 22.699 5.487 -10.540 1.00 90.19 172 LEU A O 1
ATOM 1468 N N . GLU A 1 173 ? 21.582 7.095 -11.634 1.00 88.06 173 GLU A N 1
ATOM 1469 C CA . GLU A 1 173 ? 22.722 8.011 -11.727 1.00 88.06 173 GLU A CA 1
ATOM 1470 C C . GLU A 1 173 ? 23.162 8.503 -10.344 1.00 88.06 173 GLU A C 1
ATOM 1472 O O . GLU A 1 173 ? 24.347 8.435 -10.007 1.00 88.06 173 GLU A O 1
ATOM 1477 N N . CYS A 1 174 ? 22.216 8.928 -9.503 1.00 86.31 174 CYS A N 1
ATOM 1478 C CA . CYS A 1 174 ? 22.486 9.322 -8.124 1.00 86.31 174 CYS A CA 1
ATOM 1479 C C . CYS A 1 174 ? 23.154 8.192 -7.335 1.00 86.31 174 CYS A C 1
ATOM 1481 O O . CYS A 1 174 ? 24.153 8.428 -6.651 1.00 86.31 174 CYS A O 1
ATOM 1483 N N . ARG A 1 175 ? 22.672 6.952 -7.464 1.00 84.50 175 ARG A N 1
ATOM 1484 C CA . ARG A 1 175 ? 23.309 5.785 -6.838 1.00 84.50 175 ARG A CA 1
ATOM 1485 C C . ARG A 1 175 ? 24.742 5.599 -7.319 1.00 84.50 175 ARG A C 1
ATOM 1487 O O . ARG A 1 175 ? 25.625 5.423 -6.491 1.00 84.50 175 ARG A O 1
ATOM 1494 N N . THR A 1 176 ? 24.985 5.709 -8.618 1.00 82.62 176 THR A N 1
ATOM 1495 C CA . THR A 1 176 ? 26.327 5.544 -9.198 1.00 82.62 176 THR A CA 1
ATOM 1496 C C . THR A 1 176 ? 27.306 6.612 -8.702 1.00 82.62 176 THR A C 1
ATOM 1498 O O . THR A 1 176 ? 28.470 6.318 -8.446 1.00 82.62 176 THR A O 1
ATOM 1501 N N . ILE A 1 177 ? 26.838 7.851 -8.532 1.00 83.75 177 ILE A N 1
ATOM 1502 C CA . ILE A 1 177 ? 27.674 8.985 -8.113 1.00 83.75 177 ILE A CA 1
ATOM 1503 C C . ILE A 1 177 ? 27.929 8.978 -6.603 1.00 83.75 177 ILE A C 1
ATOM 1505 O O . ILE A 1 177 ? 29.037 9.266 -6.157 1.00 83.75 177 ILE A O 1
ATOM 1509 N N . PHE A 1 178 ? 26.900 8.699 -5.801 1.00 81.75 178 PHE A N 1
ATOM 1510 C CA . PHE A 1 178 ? 26.963 8.869 -4.349 1.00 81.75 178 PHE A CA 1
ATOM 1511 C C . PHE A 1 178 ? 27.244 7.566 -3.585 1.00 81.75 178 PHE A C 1
ATOM 1513 O O . PHE A 1 178 ? 27.423 7.613 -2.366 1.00 81.75 178 PHE A O 1
ATOM 1520 N N . CYS A 1 179 ? 27.279 6.412 -4.258 1.00 80.56 179 CYS A N 1
ATOM 1521 C CA . CYS A 1 179 ? 27.459 5.107 -3.632 1.00 80.56 179 CYS A CA 1
ATOM 1522 C C . CYS A 1 179 ? 28.451 4.221 -4.405 1.00 80.56 179 CYS A C 1
ATOM 1524 O O . CYS A 1 179 ? 28.174 3.746 -5.500 1.00 80.56 179 CYS A O 1
ATOM 1526 N N . GLU A 1 180 ? 29.591 3.921 -3.780 1.00 82.38 180 GLU A N 1
ATOM 1527 C CA . GLU A 1 180 ? 30.646 3.073 -4.361 1.00 82.38 180 GLU A CA 1
ATOM 1528 C C . GLU A 1 180 ? 30.535 1.587 -3.957 1.00 82.38 180 GLU A C 1
ATOM 1530 O O . GLU A 1 180 ? 31.481 0.811 -4.148 1.00 82.38 180 GLU A O 1
ATOM 1535 N N . CYS A 1 181 ? 29.417 1.166 -3.350 1.00 84.12 181 CYS A N 1
ATOM 1536 C CA . CYS A 1 181 ? 29.262 -0.220 -2.909 1.00 84.12 181 CYS A CA 1
ATOM 1537 C C . CYS A 1 181 ? 29.206 -1.191 -4.104 1.00 84.12 181 CYS A C 1
ATOM 1539 O O . CYS A 1 181 ? 28.911 -0.814 -5.240 1.00 84.12 181 CYS A O 1
ATOM 1541 N N . GLU A 1 182 ? 29.515 -2.468 -3.855 1.00 84.06 182 GLU A N 1
ATOM 1542 C CA . GLU A 1 182 ? 29.532 -3.493 -4.908 1.00 84.06 182 GLU A CA 1
ATOM 1543 C C . GLU A 1 182 ? 28.162 -3.662 -5.582 1.00 84.06 182 GLU A C 1
ATOM 1545 O O . GLU A 1 182 ? 28.115 -3.802 -6.799 1.00 84.06 182 GLU A O 1
ATOM 1550 N N . GLU A 1 183 ? 27.069 -3.546 -4.823 1.00 82.00 183 GLU A N 1
ATOM 1551 C CA . GLU A 1 183 ? 25.695 -3.630 -5.333 1.00 82.00 183 GLU A CA 1
ATOM 1552 C C . GLU A 1 183 ? 25.357 -2.478 -6.289 1.00 82.00 183 GLU A C 1
ATOM 1554 O O . GLU A 1 183 ? 24.876 -2.727 -7.389 1.00 82.00 183 GLU A O 1
ATOM 1559 N N . CYS A 1 184 ? 25.662 -1.226 -5.928 1.00 83.81 184 CYS A N 1
ATOM 1560 C CA . CYS A 1 184 ? 25.403 -0.067 -6.791 1.00 83.81 184 CYS A CA 1
ATOM 1561 C C . CYS A 1 184 ? 26.272 -0.073 -8.054 1.00 83.81 184 CYS A C 1
ATOM 1563 O O . CYS A 1 184 ? 25.788 0.295 -9.123 1.00 83.81 184 CYS A O 1
ATOM 1565 N N . ARG A 1 185 ? 27.529 -0.536 -7.968 1.00 85.12 185 ARG A N 1
ATOM 1566 C CA . ARG A 1 185 ? 28.369 -0.728 -9.163 1.00 85.12 185 ARG A CA 1
ATOM 1567 C C . ARG A 1 185 ? 27.792 -1.790 -10.086 1.00 85.12 185 ARG A C 1
ATOM 1569 O O . ARG A 1 185 ? 27.642 -1.541 -11.274 1.00 85.12 185 ARG A O 1
ATOM 1576 N N . TYR A 1 186 ? 27.423 -2.939 -9.529 1.00 86.44 186 TYR A N 1
ATOM 1577 C CA . TYR A 1 186 ? 26.820 -4.023 -10.294 1.00 86.44 186 TYR A CA 1
ATOM 1578 C C . TYR A 1 186 ? 25.491 -3.608 -10.937 1.00 86.44 186 TYR A C 1
ATOM 1580 O O . TYR A 1 186 ? 25.231 -3.930 -12.095 1.00 86.44 186 TYR A O 1
ATOM 1588 N N . LEU A 1 187 ? 24.671 -2.845 -10.218 1.00 85.44 187 LEU A N 1
ATOM 1589 C CA . LEU A 1 187 ? 23.443 -2.266 -10.741 1.00 85.44 187 LEU A CA 1
ATOM 1590 C C . LEU A 1 187 ? 23.712 -1.298 -11.901 1.00 85.44 187 LEU A C 1
ATOM 1592 O O . LEU A 1 187 ? 23.026 -1.370 -12.919 1.00 85.44 187 LEU A O 1
ATOM 1596 N N . ASN A 1 188 ? 24.716 -0.426 -11.776 1.00 86.38 188 ASN A N 1
ATOM 1597 C CA . ASN A 1 188 ? 25.126 0.442 -12.875 1.00 86.38 188 ASN A CA 1
ATOM 1598 C C . ASN A 1 188 ? 25.587 -0.383 -14.083 1.00 86.38 188 ASN A C 1
ATOM 1600 O O . ASN A 1 188 ? 25.149 -0.106 -15.193 1.00 86.38 188 ASN A O 1
ATOM 1604 N N . ASP A 1 189 ? 26.386 -1.433 -13.885 1.00 88.50 189 ASP A N 1
ATOM 1605 C CA . ASP A 1 189 ? 26.800 -2.325 -14.973 1.00 88.50 189 ASP A CA 1
ATOM 1606 C C . ASP A 1 189 ? 25.585 -2.976 -15.656 1.00 88.50 189 ASP A C 1
ATOM 1608 O O . ASP A 1 189 ? 25.492 -2.975 -16.884 1.00 88.50 189 ASP A O 1
ATOM 1612 N N . CYS A 1 190 ? 24.606 -3.457 -14.878 1.00 87.31 190 CYS A N 1
ATOM 1613 C CA . CYS A 1 190 ? 23.341 -3.969 -15.414 1.00 87.31 190 CYS A CA 1
ATOM 1614 C C . CYS A 1 190 ? 22.616 -2.901 -16.246 1.00 87.31 190 CYS A C 1
ATOM 1616 O O . CYS A 1 190 ? 22.149 -3.191 -17.342 1.00 87.31 190 CYS A O 1
ATOM 1618 N N . TRP A 1 191 ? 22.572 -1.658 -15.766 1.00 90.62 191 TRP A N 1
ATOM 1619 C CA . TRP A 1 191 ? 21.947 -0.536 -16.466 1.00 90.62 191 TRP A CA 1
ATOM 1620 C C . TRP A 1 191 ? 22.693 -0.089 -17.736 1.00 90.62 191 TRP A C 1
ATOM 1622 O O . TRP A 1 191 ? 22.077 0.410 -18.681 1.00 90.62 191 TRP A O 1
ATOM 1632 N N . GLN A 1 192 ? 24.020 -0.232 -17.788 1.00 87.94 192 GLN A N 1
ATOM 1633 C CA . GLN A 1 192 ? 24.803 0.036 -19.001 1.00 87.94 192 GLN A CA 1
ATOM 1634 C C . GLN A 1 192 ? 24.635 -1.068 -20.052 1.00 87.94 192 GLN A C 1
ATOM 1636 O O . GLN A 1 192 ? 24.724 -0.787 -21.244 1.00 87.94 192 GLN A O 1
ATOM 1641 N N . LEU A 1 193 ? 24.399 -2.310 -19.620 1.00 87.00 193 LEU A N 1
ATOM 1642 C CA . LEU A 1 193 ? 24.235 -3.467 -20.503 1.00 87.00 193 LEU A CA 1
ATOM 1643 C C . LEU A 1 193 ? 22.785 -3.707 -20.945 1.00 87.00 193 LEU A C 1
ATOM 1645 O O . LEU A 1 193 ? 22.565 -4.413 -21.929 1.00 87.00 193 LEU A O 1
ATOM 1649 N N . ALA A 1 194 ? 21.806 -3.160 -20.224 1.00 85.88 194 ALA A N 1
ATOM 1650 C CA . ALA A 1 194 ? 20.394 -3.329 -20.530 1.00 85.88 194 ALA A CA 1
ATOM 1651 C C . ALA A 1 194 ? 19.980 -2.596 -21.815 1.00 85.88 194 ALA A C 1
ATOM 1653 O O . ALA A 1 194 ? 20.449 -1.494 -22.112 1.00 85.88 194 ALA A O 1
ATOM 1654 N N . ASP A 1 195 ? 19.015 -3.176 -22.531 1.00 89.62 195 ASP A N 1
ATOM 1655 C CA . ASP A 1 195 ? 18.209 -2.434 -23.498 1.00 89.62 195 ASP A CA 1
ATOM 1656 C C . ASP A 1 195 ? 17.285 -1.485 -22.720 1.00 89.62 195 ASP A C 1
ATOM 1658 O O . ASP A 1 195 ? 16.212 -1.866 -22.247 1.00 89.62 195 ASP A O 1
ATOM 1662 N N . ARG A 1 196 ? 17.766 -0.255 -22.504 1.00 89.81 196 ARG A N 1
ATOM 1663 C CA . ARG A 1 196 ? 17.090 0.748 -21.669 1.00 89.81 196 ARG A CA 1
ATOM 1664 C C . ARG A 1 196 ? 15.709 1.090 -22.193 1.00 89.81 196 ARG A C 1
ATOM 1666 O O . ARG A 1 196 ? 14.779 1.186 -21.401 1.00 89.81 196 ARG A O 1
ATOM 1673 N N . ASP A 1 197 ? 15.577 1.250 -23.506 1.00 88.94 197 ASP A N 1
ATOM 1674 C CA . ASP A 1 197 ? 14.301 1.601 -24.124 1.00 88.94 197 ASP A CA 1
ATOM 1675 C C . ASP A 1 197 ? 13.296 0.467 -23.939 1.00 88.94 197 ASP A C 1
ATOM 1677 O O . ASP A 1 197 ? 12.131 0.728 -23.648 1.00 88.94 197 ASP A O 1
ATOM 1681 N N . HIS A 1 198 ? 13.744 -0.788 -24.039 1.00 89.25 198 HIS A N 1
ATOM 1682 C CA . HIS A 1 198 ? 12.896 -1.934 -23.741 1.00 89.25 198 HIS A CA 1
ATOM 1683 C C . HIS A 1 198 ? 12.487 -1.991 -22.265 1.00 89.25 198 HIS A C 1
ATOM 1685 O O . HIS A 1 198 ? 11.302 -2.141 -21.981 1.00 89.25 198 HIS A O 1
ATOM 1691 N N . PHE A 1 199 ? 13.426 -1.829 -21.326 1.00 89.00 199 PHE A N 1
ATOM 1692 C CA . PHE A 1 199 ? 13.105 -1.853 -19.894 1.00 89.00 199 PHE A CA 1
ATOM 1693 C C . PHE A 1 199 ? 12.122 -0.738 -19.517 1.00 89.00 199 PHE A C 1
ATOM 1695 O O . PHE A 1 199 ? 11.126 -0.986 -18.842 1.00 89.00 199 PHE A O 1
ATOM 1702 N N . LEU A 1 200 ? 12.359 0.488 -19.992 1.00 91.12 200 LEU A N 1
ATOM 1703 C CA . LEU A 1 200 ? 11.536 1.654 -19.666 1.00 91.12 200 LEU A CA 1
ATOM 1704 C C . LEU A 1 200 ? 10.093 1.558 -20.195 1.00 91.12 200 LEU A C 1
ATOM 1706 O O . LEU A 1 200 ? 9.251 2.333 -19.743 1.00 91.12 200 LEU A O 1
ATOM 1710 N N . GLN A 1 201 ? 9.773 0.600 -21.079 1.00 90.88 201 GLN A N 1
ATOM 1711 C CA . GLN A 1 201 ? 8.389 0.312 -21.489 1.00 90.88 201 GLN A CA 1
ATOM 1712 C C . GLN A 1 201 ? 7.502 -0.131 -20.322 1.00 90.88 201 GLN A C 1
ATOM 1714 O O . GLN A 1 201 ? 6.288 0.012 -20.410 1.00 90.88 201 GLN A O 1
ATOM 1719 N N . VAL A 1 202 ? 8.081 -0.604 -19.211 1.00 89.31 202 VAL A N 1
ATOM 1720 C CA . VAL A 1 202 ? 7.330 -0.926 -17.983 1.00 89.31 202 VAL A CA 1
ATOM 1721 C C . VAL A 1 202 ? 6.607 0.282 -17.377 1.00 89.31 202 VAL A C 1
ATOM 1723 O O . VAL A 1 202 ? 5.687 0.129 -16.578 1.00 89.31 202 VAL A O 1
ATOM 1726 N N . PHE A 1 203 ? 7.029 1.490 -17.750 1.00 92.12 203 PHE A N 1
ATOM 1727 C CA . PHE A 1 203 ? 6.415 2.741 -17.327 1.00 92.12 203 PHE A CA 1
ATOM 1728 C C . PHE A 1 203 ? 5.458 3.315 -18.377 1.00 92.12 203 PHE A C 1
ATOM 1730 O O . PHE A 1 203 ? 4.996 4.436 -18.198 1.00 92.12 203 PHE A O 1
ATOM 1737 N N . ASN A 1 204 ? 5.183 2.599 -19.474 1.00 91.69 204 ASN A N 1
ATOM 1738 C CA . ASN A 1 204 ? 4.213 3.046 -20.468 1.00 91.69 204 ASN A CA 1
ATOM 1739 C C . ASN A 1 204 ? 2.796 2.856 -19.931 1.00 91.69 204 ASN A C 1
ATOM 1741 O O . ASN A 1 204 ? 2.361 1.725 -19.700 1.00 91.69 204 ASN A O 1
ATOM 1745 N N . PHE A 1 205 ? 2.070 3.960 -19.770 1.00 88.62 205 PHE A N 1
ATOM 1746 C CA . PHE A 1 205 ? 0.710 3.944 -19.231 1.00 88.62 205 PHE A CA 1
ATOM 1747 C C . PHE A 1 205 ? -0.345 4.349 -20.255 1.00 88.62 205 PHE A C 1
ATOM 1749 O O . PHE A 1 205 ? -1.501 4.544 -19.891 1.00 88.62 205 PHE A O 1
ATOM 1756 N N . ASP A 1 206 ? 0.010 4.451 -21.536 1.00 89.00 206 ASP A N 1
ATOM 1757 C CA . ASP A 1 206 ? -0.988 4.626 -22.581 1.00 89.00 206 ASP A CA 1
ATOM 1758 C C . ASP A 1 206 ? -1.969 3.436 -22.618 1.00 89.00 206 ASP A C 1
ATOM 1760 O O . ASP A 1 206 ? -1.646 2.301 -22.249 1.00 89.00 206 ASP A O 1
ATOM 1764 N N . LEU A 1 207 ? -3.199 3.709 -23.059 1.00 86.62 207 LEU A N 1
ATOM 1765 C CA . LEU A 1 207 ? -4.291 2.736 -23.050 1.00 86.62 207 LEU A CA 1
ATOM 1766 C C . LEU A 1 207 ? -3.949 1.454 -23.828 1.00 86.62 207 LEU A C 1
ATOM 1768 O O . LEU A 1 207 ? -4.393 0.373 -23.443 1.00 86.62 207 LEU A O 1
ATOM 1772 N N . GLU A 1 208 ? -3.169 1.545 -24.908 1.00 90.44 208 GLU A N 1
ATOM 1773 C CA . GLU A 1 208 ? -2.758 0.378 -25.691 1.00 90.44 208 GLU A CA 1
ATOM 1774 C C . GLU A 1 208 ? -1.754 -0.475 -24.908 1.00 90.44 208 GLU A C 1
ATOM 1776 O O . GLU A 1 208 ? -1.970 -1.682 -24.756 1.00 90.44 208 GLU A O 1
ATOM 1781 N N . SER A 1 209 ? -0.711 0.147 -24.353 1.00 90.31 209 SER A N 1
ATOM 1782 C CA . SER A 1 209 ? 0.298 -0.525 -23.528 1.00 90.31 209 SER A CA 1
ATOM 1783 C C . SER A 1 209 ? -0.323 -1.204 -22.310 1.00 90.31 209 SER A C 1
ATOM 1785 O O . SER A 1 209 ? -0.046 -2.377 -22.060 1.00 90.31 209 SER A O 1
ATOM 1787 N N . VAL A 1 210 ? -1.228 -0.535 -21.590 1.00 88.69 210 VAL A N 1
ATOM 1788 C CA . VAL A 1 210 ? -1.867 -1.146 -20.415 1.00 88.69 210 VAL A CA 1
ATOM 1789 C C . VAL A 1 210 ? -2.822 -2.267 -20.800 1.00 88.69 210 VAL A C 1
ATOM 1791 O O . VAL A 1 210 ? -2.774 -3.330 -20.183 1.00 88.69 210 VAL A O 1
ATOM 1794 N N . ASN A 1 211 ? -3.642 -2.101 -21.841 1.00 88.62 211 ASN A N 1
ATOM 1795 C CA . ASN A 1 211 ? -4.504 -3.189 -22.312 1.00 88.62 211 ASN A CA 1
ATOM 1796 C C . ASN A 1 211 ? -3.688 -4.413 -22.733 1.00 88.62 211 ASN A C 1
ATOM 1798 O O . ASN A 1 211 ? -4.091 -5.546 -22.461 1.00 88.62 211 ASN A O 1
ATOM 1802 N N . LYS A 1 212 ? -2.525 -4.195 -23.355 1.00 90.50 212 LYS A N 1
ATOM 1803 C CA . LYS A 1 212 ? -1.579 -5.261 -23.675 1.00 90.50 212 LYS A CA 1
ATOM 1804 C C . LYS A 1 212 ? -1.049 -5.933 -22.405 1.00 90.50 212 LYS A C 1
ATOM 1806 O O . LYS A 1 212 ? -1.150 -7.153 -22.311 1.00 90.50 212 LYS A O 1
ATOM 1811 N N . SER A 1 213 ? -0.567 -5.177 -21.417 1.00 89.25 213 SER A N 1
ATOM 1812 C CA . SER A 1 213 ? -0.065 -5.732 -20.150 1.00 89.25 213 SER A CA 1
ATOM 1813 C C . SER A 1 213 ? -1.143 -6.499 -19.375 1.00 89.25 213 SER A C 1
ATOM 1815 O O . SER A 1 213 ? -0.884 -7.587 -18.866 1.00 89.25 213 SER A O 1
ATOM 1817 N N . VAL A 1 214 ? -2.381 -5.995 -19.334 1.00 88.81 214 VAL A N 1
ATOM 1818 C CA . VAL A 1 214 ? -3.524 -6.697 -18.724 1.00 88.81 214 VAL A CA 1
ATOM 1819 C C . VAL A 1 214 ? -3.829 -7.985 -19.483 1.00 88.81 214 VAL A C 1
ATOM 1821 O O . VAL A 1 214 ? -4.007 -9.031 -18.860 1.00 88.81 214 VAL A O 1
ATOM 1824 N N . ALA A 1 215 ? -3.858 -7.948 -20.818 1.00 90.19 215 ALA A N 1
ATOM 1825 C CA . ALA A 1 215 ? -4.070 -9.145 -21.626 1.00 90.19 215 ALA A CA 1
ATOM 1826 C C . ALA A 1 215 ? -2.967 -10.187 -21.387 1.00 90.19 215 ALA A C 1
ATOM 1828 O O . ALA A 1 215 ? -3.273 -11.365 -21.216 1.00 90.19 215 ALA A O 1
ATOM 1829 N N . GLU A 1 216 ? -1.704 -9.765 -21.305 1.00 88.94 216 GLU A N 1
ATOM 1830 C CA . GLU A 1 216 ? -0.579 -10.635 -20.961 1.00 88.94 216 GLU A CA 1
ATOM 1831 C C . GLU A 1 216 ? -0.751 -11.234 -19.560 1.00 88.94 216 GLU A C 1
ATOM 1833 O O . GLU A 1 216 ? -0.694 -12.457 -19.417 1.00 88.94 216 GLU A O 1
ATOM 1838 N N . MET A 1 217 ? -1.063 -10.421 -18.548 1.00 85.88 217 MET A N 1
ATOM 1839 C CA . MET A 1 217 ? -1.319 -10.870 -17.175 1.00 85.88 217 MET A CA 1
ATOM 1840 C C . MET A 1 217 ? -2.449 -11.911 -17.106 1.00 85.88 217 MET A C 1
ATOM 1842 O O . MET A 1 217 ? -2.328 -12.928 -16.424 1.00 85.88 217 MET A O 1
ATOM 1846 N N . LEU A 1 218 ? -3.529 -11.721 -17.869 1.00 86.81 218 LEU A N 1
ATOM 1847 C CA . LEU A 1 218 ? -4.647 -12.669 -17.954 1.00 86.81 218 LEU A CA 1
ATOM 1848 C C . LEU A 1 218 ? -4.284 -13.991 -18.647 1.00 86.81 218 LEU A C 1
ATOM 1850 O O . LEU A 1 218 ? -5.034 -14.964 -18.542 1.00 86.81 218 LEU A O 1
ATOM 1854 N N . THR A 1 219 ? -3.144 -14.062 -19.337 1.00 88.00 219 THR A N 1
ATOM 1855 C CA . THR A 1 219 ? -2.634 -15.313 -19.919 1.00 88.00 219 THR A CA 1
ATOM 1856 C C . THR A 1 219 ? -1.677 -16.063 -19.003 1.00 88.00 219 THR A C 1
ATOM 1858 O O . THR A 1 219 ? -1.369 -17.224 -19.285 1.00 88.00 219 THR A O 1
ATOM 1861 N N . TRP A 1 220 ? -1.250 -15.468 -17.888 1.00 83.50 220 TRP A N 1
ATOM 1862 C CA . TRP A 1 220 ? -0.302 -16.102 -16.981 1.00 83.50 220 TRP A CA 1
ATOM 1863 C C . TRP A 1 220 ? -0.813 -17.435 -16.441 1.00 83.50 220 TRP A C 1
ATOM 1865 O O . TRP A 1 220 ? -2.018 -17.675 -16.283 1.00 83.50 220 TRP A O 1
ATOM 1875 N N . GLU A 1 221 ? 0.139 -18.325 -16.192 1.00 82.56 221 GLU A N 1
ATOM 1876 C CA . GLU A 1 221 ? -0.111 -19.636 -15.622 1.00 82.56 221 GLU A CA 1
ATOM 1877 C C . GLU A 1 221 ? 0.341 -19.635 -14.169 1.00 82.56 221 GLU A C 1
ATOM 1879 O O . GLU A 1 221 ? 1.470 -19.253 -13.860 1.00 82.56 221 GLU A O 1
ATOM 1884 N N . ALA A 1 222 ? -0.553 -20.062 -13.275 1.00 82.69 222 ALA A N 1
ATOM 1885 C CA . ALA A 1 222 ? -0.165 -20.370 -11.910 1.00 82.69 222 ALA A CA 1
ATOM 1886 C C . ALA A 1 222 ? 0.949 -21.427 -11.921 1.00 82.69 222 ALA A C 1
ATOM 1888 O O . ALA A 1 222 ? 0.885 -22.396 -12.684 1.00 82.69 222 ALA A O 1
ATOM 1889 N N . GLU A 1 223 ? 1.958 -21.242 -11.072 1.00 82.88 223 GLU A N 1
ATOM 1890 C CA . GLU A 1 223 ? 3.046 -22.205 -10.930 1.00 82.88 223 GLU A CA 1
ATOM 1891 C C . GLU A 1 223 ? 2.487 -23.583 -10.559 1.00 82.88 223 GLU A C 1
ATOM 1893 O O . GLU A 1 223 ? 1.631 -23.708 -9.681 1.00 82.88 223 GLU A O 1
ATOM 1898 N N . ASN A 1 224 ? 2.991 -24.633 -11.211 1.00 86.31 224 ASN A N 1
ATOM 1899 C CA . ASN A 1 224 ? 2.602 -25.994 -10.877 1.00 86.31 224 ASN A CA 1
ATOM 1900 C C . ASN A 1 224 ? 3.061 -26.331 -9.438 1.00 86.31 224 ASN A C 1
ATOM 1902 O O . ASN A 1 224 ? 4.271 -26.392 -9.196 1.00 86.31 224 ASN A O 1
ATOM 1906 N N . PRO A 1 225 ? 2.138 -26.646 -8.504 1.00 91.00 225 PRO A N 1
ATOM 1907 C CA . PRO A 1 225 ? 2.462 -26.943 -7.109 1.00 91.00 225 PRO A CA 1
ATOM 1908 C C . PRO A 1 225 ? 3.499 -28.050 -6.917 1.00 91.00 225 PRO A C 1
ATOM 1910 O O . PRO A 1 225 ? 4.212 -28.050 -5.915 1.00 91.00 225 PRO A O 1
ATOM 1913 N N . HIS A 1 226 ? 3.595 -28.989 -7.862 1.00 88.25 226 HIS A N 1
ATOM 1914 C CA . HIS A 1 226 ? 4.547 -30.095 -7.805 1.00 88.25 226 HIS A CA 1
ATOM 1915 C C . HIS A 1 226 ? 6.007 -29.646 -7.948 1.00 88.25 226 HIS A C 1
ATOM 1917 O O . HIS A 1 226 ? 6.891 -30.326 -7.433 1.00 88.25 226 HIS A O 1
ATOM 1923 N N . LEU A 1 227 ? 6.278 -28.505 -8.595 1.00 86.38 227 LEU A N 1
ATOM 1924 C CA . LEU A 1 227 ? 7.642 -27.969 -8.723 1.00 86.38 227 LEU A CA 1
ATOM 1925 C C . LEU A 1 227 ? 8.220 -27.557 -7.362 1.00 86.38 227 LEU A C 1
ATOM 1927 O O . LEU A 1 227 ? 9.415 -27.724 -7.117 1.00 86.38 227 LEU A O 1
ATOM 1931 N N . ARG A 1 228 ? 7.348 -27.127 -6.445 1.00 88.06 228 ARG A N 1
ATOM 1932 C CA . ARG A 1 228 ? 7.703 -26.687 -5.089 1.00 88.06 228 ARG A CA 1
ATOM 1933 C C . ARG A 1 228 ? 7.959 -27.839 -4.106 1.00 88.06 228 ARG A C 1
ATOM 1935 O O . ARG A 1 228 ? 8.393 -27.634 -2.980 1.00 88.06 228 ARG A O 1
ATOM 1942 N N . GLN A 1 229 ? 7.706 -29.077 -4.536 1.00 84.75 229 GLN A N 1
ATOM 1943 C CA . GLN A 1 229 ? 7.935 -30.300 -3.752 1.00 84.75 229 GLN A CA 1
ATOM 1944 C C . GLN A 1 229 ? 9.228 -31.026 -4.158 1.00 84.75 229 GLN A C 1
ATOM 1946 O O . GLN A 1 229 ? 9.438 -32.184 -3.795 1.00 84.75 229 GLN A O 1
ATOM 1951 N N . THR A 1 230 ? 10.074 -30.386 -4.966 1.00 88.62 230 THR A N 1
ATOM 1952 C CA . THR A 1 230 ? 11.326 -30.975 -5.448 1.00 88.62 230 THR A CA 1
ATOM 1953 C C . THR A 1 230 ? 12.470 -30.740 -4.457 1.00 88.62 230 THR A C 1
ATOM 1955 O O . THR A 1 230 ? 12.516 -29.726 -3.764 1.00 88.62 230 THR A O 1
ATOM 1958 N N . ALA A 1 231 ? 13.439 -31.662 -4.415 1.00 90.25 231 ALA A N 1
ATOM 1959 C CA . ALA A 1 231 ? 14.640 -31.508 -3.587 1.00 90.25 231 ALA A CA 1
ATOM 1960 C C . ALA A 1 231 ? 15.489 -30.288 -3.994 1.00 90.25 231 ALA A C 1
ATOM 1962 O O . ALA A 1 231 ? 16.161 -29.692 -3.151 1.00 90.25 231 ALA A O 1
ATOM 1963 N N . ASP A 1 232 ? 15.444 -29.908 -5.273 1.00 88.25 232 ASP A N 1
ATOM 1964 C CA . ASP A 1 232 ? 16.113 -28.712 -5.786 1.00 88.25 232 ASP A CA 1
ATOM 1965 C C . ASP A 1 232 ? 15.468 -27.440 -5.223 1.00 88.25 232 ASP A C 1
ATOM 1967 O O . ASP A 1 232 ? 16.178 -26.544 -4.768 1.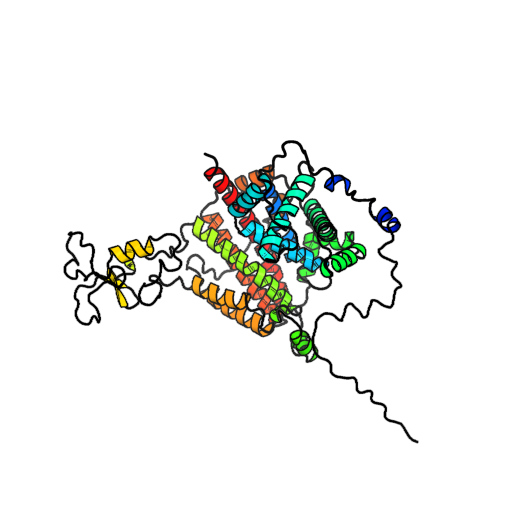00 88.25 232 ASP A O 1
ATOM 1971 N N . TYR A 1 233 ? 14.132 -27.392 -5.171 1.00 88.88 233 TYR A N 1
ATOM 1972 C CA . TYR A 1 233 ? 13.394 -26.295 -4.546 1.00 88.88 233 TYR A CA 1
ATOM 1973 C C . TYR A 1 233 ? 13.707 -26.189 -3.046 1.00 88.88 233 TYR A C 1
ATOM 1975 O O . TYR A 1 233 ? 14.029 -25.108 -2.557 1.00 88.88 233 TYR A O 1
ATOM 1983 N N . ASP A 1 234 ? 13.715 -27.317 -2.328 1.00 87.94 234 ASP A N 1
ATOM 1984 C CA . ASP A 1 234 ? 14.099 -27.366 -0.909 1.00 87.94 234 ASP A CA 1
ATOM 1985 C C . ASP A 1 234 ? 15.533 -26.877 -0.665 1.00 87.94 234 ASP A C 1
ATOM 1987 O O . ASP A 1 234 ? 15.806 -26.167 0.306 1.00 87.94 234 ASP A O 1
ATOM 1991 N N . SER A 1 235 ? 16.456 -27.249 -1.554 1.00 88.56 235 SER A N 1
ATOM 1992 C CA . SER A 1 235 ? 17.854 -26.831 -1.468 1.00 88.56 235 SER A CA 1
ATOM 1993 C C . SER A 1 235 ? 17.996 -25.329 -1.710 1.00 88.56 235 SER A C 1
ATOM 1995 O O . SER A 1 235 ? 18.725 -24.669 -0.970 1.00 88.56 235 SER A O 1
ATOM 1997 N N . ALA A 1 236 ? 17.278 -24.776 -2.690 1.00 85.88 236 ALA A N 1
ATOM 1998 C CA . ALA A 1 236 ? 17.299 -23.349 -2.994 1.00 85.88 236 ALA A CA 1
ATOM 1999 C C . ALA A 1 236 ? 16.693 -22.498 -1.863 1.00 85.88 236 ALA A C 1
ATOM 2001 O O . ALA A 1 236 ? 17.292 -21.499 -1.472 1.00 85.88 236 ALA A O 1
ATOM 2002 N N . LEU A 1 237 ? 15.586 -22.950 -1.260 1.00 87.25 237 LEU A N 1
ATOM 2003 C CA . LEU A 1 237 ? 14.966 -22.304 -0.094 1.00 87.25 237 LEU A CA 1
ATOM 2004 C C . LEU A 1 237 ? 15.912 -22.170 1.107 1.00 87.25 237 LEU A C 1
ATOM 2006 O O . LEU A 1 237 ? 15.825 -21.203 1.855 1.00 87.25 237 LEU A O 1
ATOM 2010 N N . SER A 1 238 ? 16.805 -23.143 1.320 1.00 79.50 238 SER A N 1
ATOM 2011 C CA . SER A 1 238 ? 17.688 -23.184 2.501 1.00 79.50 238 SER A CA 1
ATOM 2012 C C . SER A 1 238 ? 18.764 -22.088 2.536 1.00 79.50 238 SER A C 1
ATOM 2014 O O . SER A 1 238 ? 19.476 -21.954 3.531 1.00 79.50 238 SER A O 1
ATOM 2016 N N . ILE A 1 239 ? 18.896 -21.334 1.444 1.00 78.00 239 ILE A N 1
ATOM 2017 C CA . ILE A 1 239 ? 19.936 -20.327 1.220 1.00 78.00 239 ILE A CA 1
ATOM 2018 C C . ILE A 1 239 ? 19.342 -18.901 1.260 1.00 78.00 239 ILE A C 1
ATOM 2020 O O . ILE A 1 239 ? 20.092 -17.925 1.260 1.00 78.00 239 ILE A O 1
ATOM 2024 N N . ASP A 1 240 ? 18.013 -18.775 1.304 1.00 76.69 240 ASP A N 1
ATOM 2025 C CA . ASP A 1 240 ? 17.303 -17.496 1.279 1.00 76.69 240 ASP A CA 1
ATOM 2026 C C . ASP A 1 240 ? 17.099 -16.930 2.697 1.00 76.69 240 ASP A C 1
ATOM 2028 O O . ASP A 1 240 ? 16.745 -17.659 3.627 1.00 76.69 240 ASP A O 1
ATOM 2032 N N . ASP A 1 241 ? 17.308 -15.622 2.855 1.00 80.56 241 ASP A N 1
ATOM 2033 C CA . ASP A 1 241 ? 17.098 -14.898 4.114 1.00 80.56 241 ASP A CA 1
ATOM 2034 C C . ASP A 1 241 ? 15.606 -14.594 4.362 1.00 80.56 241 ASP A C 1
ATOM 2036 O O . ASP A 1 241 ? 15.205 -14.320 5.496 1.00 80.56 241 ASP A O 1
ATOM 2040 N N . ALA A 1 242 ? 14.768 -14.677 3.321 1.00 85.50 242 ALA A N 1
ATOM 2041 C CA . ALA A 1 242 ? 13.315 -14.582 3.415 1.00 85.50 242 ALA A CA 1
ATOM 2042 C C . ALA A 1 242 ? 12.634 -15.709 2.614 1.00 85.50 242 ALA A C 1
ATOM 2044 O O . ALA A 1 242 ? 11.996 -15.434 1.593 1.00 85.50 242 ALA A O 1
ATOM 2045 N N . PRO A 1 243 ? 12.705 -16.974 3.085 1.00 88.38 243 PRO A N 1
ATOM 2046 C CA . PRO A 1 243 ? 12.192 -18.135 2.358 1.00 88.38 243 PRO A CA 1
ATOM 2047 C C . PRO A 1 243 ? 10.757 -17.991 1.851 1.00 88.38 243 PRO A C 1
ATOM 2049 O O . PRO A 1 243 ? 10.433 -18.559 0.815 1.00 88.38 243 PRO A O 1
ATOM 2052 N N . GLN A 1 244 ? 9.900 -17.223 2.533 1.00 90.50 244 GLN A N 1
ATOM 2053 C CA . GLN A 1 244 ? 8.509 -17.022 2.117 1.00 90.50 244 GLN A CA 1
ATOM 2054 C C . GLN A 1 244 ? 8.365 -16.316 0.763 1.00 90.50 244 GLN A C 1
ATOM 2056 O O . GLN A 1 244 ? 7.326 -16.454 0.126 1.00 90.50 244 GLN A O 1
ATOM 2061 N N . LEU A 1 245 ? 9.373 -15.544 0.347 1.00 88.44 245 LEU A N 1
ATOM 2062 C CA . LEU A 1 245 ? 9.371 -14.775 -0.898 1.00 88.44 245 LEU A CA 1
ATOM 2063 C C . LEU A 1 245 ? 10.033 -15.534 -2.052 1.00 88.44 245 LEU A C 1
ATOM 2065 O O . LEU A 1 245 ? 10.115 -15.012 -3.158 1.00 88.44 245 LEU A O 1
ATOM 2069 N N . PHE A 1 246 ? 10.454 -16.777 -1.825 1.00 88.81 246 PHE A N 1
ATOM 2070 C CA . PHE A 1 246 ? 11.114 -17.576 -2.842 1.00 88.81 246 PHE A CA 1
ATOM 2071 C C . PHE A 1 246 ? 10.142 -18.076 -3.924 1.00 88.81 246 PHE A C 1
ATOM 2073 O O . PHE A 1 246 ? 9.052 -18.586 -3.639 1.00 88.81 246 PHE A O 1
ATOM 2080 N N . GLY A 1 247 ? 10.587 -18.005 -5.181 1.00 87.19 247 GLY A N 1
ATOM 2081 C CA . GLY A 1 247 ? 9.864 -18.529 -6.339 1.00 87.19 247 GLY A CA 1
ATOM 2082 C C . GLY A 1 247 ? 8.618 -17.721 -6.715 1.00 87.19 247 GLY A C 1
ATOM 2083 O O . GLY A 1 247 ? 8.343 -16.646 -6.185 1.00 87.19 247 GLY A O 1
ATOM 2084 N N . LEU A 1 248 ? 7.827 -18.247 -7.654 1.00 87.75 248 LEU A N 1
ATOM 2085 C CA . LEU A 1 248 ? 6.665 -17.517 -8.170 1.00 87.75 248 LEU A CA 1
ATOM 2086 C C . LEU A 1 248 ? 5.542 -17.384 -7.133 1.00 87.75 248 LEU A C 1
ATOM 2088 O O . LEU A 1 248 ? 4.865 -16.360 -7.090 1.00 87.75 248 LEU A O 1
ATOM 2092 N N . LEU A 1 249 ? 5.358 -18.388 -6.268 1.00 91.38 249 LEU A N 1
ATOM 2093 C CA . LEU A 1 249 ? 4.437 -18.260 -5.136 1.00 91.38 249 LEU A CA 1
ATOM 2094 C C . LEU A 1 249 ? 4.892 -17.165 -4.161 1.00 91.38 249 LEU A C 1
ATOM 2096 O O . LEU A 1 249 ? 4.055 -16.420 -3.657 1.00 91.38 249 LEU A O 1
ATOM 2100 N N . GLY A 1 250 ? 6.199 -17.048 -3.921 1.00 91.12 250 GLY A N 1
ATOM 2101 C CA . GLY A 1 250 ? 6.768 -15.985 -3.102 1.00 91.12 250 GLY A CA 1
ATOM 2102 C C . GLY A 1 250 ? 6.492 -14.586 -3.651 1.00 91.12 250 GLY A C 1
ATOM 2103 O O . GLY A 1 250 ? 6.132 -13.692 -2.886 1.00 91.12 250 GLY A O 1
ATOM 2104 N N . ASN A 1 251 ? 6.525 -14.417 -4.976 1.00 87.62 251 ASN A N 1
ATOM 2105 C CA . ASN A 1 251 ? 6.111 -13.172 -5.631 1.00 87.62 251 ASN A CA 1
ATOM 2106 C C . ASN A 1 251 ? 4.631 -12.840 -5.382 1.00 87.62 251 ASN A C 1
ATOM 2108 O O . ASN A 1 251 ? 4.286 -11.694 -5.103 1.00 87.62 251 ASN A O 1
ATOM 2112 N N . GLU A 1 252 ? 3.739 -13.830 -5.428 1.00 91.56 252 GLU A N 1
ATOM 2113 C CA . GLU A 1 252 ? 2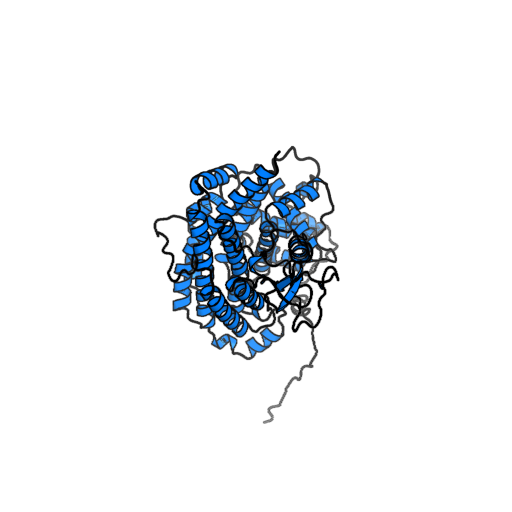.318 -13.622 -5.116 1.00 91.56 252 GLU A CA 1
ATOM 2114 C C . GLU A 1 252 ? 2.087 -13.277 -3.636 1.00 91.56 252 GLU A C 1
ATOM 2116 O O . GLU A 1 252 ? 1.248 -12.427 -3.321 1.00 91.56 252 GLU A O 1
ATOM 2121 N N . ILE A 1 253 ? 2.864 -13.878 -2.727 1.00 94.00 253 ILE A N 1
ATOM 2122 C CA . ILE A 1 253 ? 2.874 -13.511 -1.305 1.00 94.00 253 ILE A CA 1
ATOM 2123 C C . ILE A 1 253 ? 3.348 -12.066 -1.141 1.00 94.00 253 ILE A C 1
ATOM 2125 O O . ILE A 1 253 ? 2.691 -11.298 -0.445 1.00 94.00 253 ILE A O 1
ATOM 2129 N N . ASP A 1 254 ? 4.428 -11.663 -1.812 1.00 90.25 254 ASP A N 1
ATOM 2130 C CA . ASP A 1 254 ? 4.929 -10.289 -1.764 1.00 90.25 254 ASP A CA 1
ATOM 2131 C C . ASP A 1 254 ? 3.878 -9.268 -2.216 1.00 90.25 254 ASP A C 1
ATOM 2133 O O . ASP A 1 254 ? 3.625 -8.279 -1.528 1.00 90.25 254 ASP A O 1
ATOM 2137 N N . ILE A 1 255 ? 3.229 -9.509 -3.358 1.00 88.69 255 ILE A N 1
ATOM 2138 C CA . ILE A 1 255 ? 2.167 -8.635 -3.874 1.00 88.69 255 ILE A CA 1
ATOM 2139 C C . ILE A 1 255 ? 1.052 -8.494 -2.836 1.00 88.69 255 ILE A C 1
ATOM 2141 O O . ILE A 1 255 ? 0.574 -7.385 -2.582 1.00 88.69 255 ILE A O 1
ATOM 2145 N N . PHE A 1 256 ? 0.649 -9.601 -2.208 1.00 94.38 256 PHE A N 1
ATOM 2146 C CA . PHE A 1 256 ? -0.353 -9.575 -1.151 1.00 94.38 256 PHE A CA 1
ATOM 2147 C C . PHE A 1 256 ? 0.132 -8.770 0.067 1.00 94.38 256 PHE A C 1
ATOM 2149 O O . PHE A 1 256 ? -0.577 -7.878 0.541 1.00 94.38 256 PHE A O 1
ATOM 2156 N N . CYS A 1 257 ? 1.352 -9.030 0.542 1.00 92.19 257 CYS A N 1
ATOM 2157 C CA . CYS A 1 257 ? 1.969 -8.354 1.683 1.00 92.19 257 CYS A CA 1
ATOM 2158 C C . CYS A 1 257 ? 2.142 -6.846 1.465 1.00 92.19 257 CYS A C 1
ATOM 2160 O O . CYS A 1 257 ? 1.980 -6.082 2.415 1.00 92.19 257 CYS A O 1
ATOM 2162 N N . ASN A 1 258 ? 2.409 -6.399 0.237 1.00 86.81 258 ASN A N 1
ATOM 2163 C CA . ASN A 1 258 ? 2.535 -4.977 -0.089 1.00 86.81 258 ASN A CA 1
ATOM 2164 C C . ASN A 1 258 ? 1.176 -4.263 -0.133 1.00 86.81 258 ASN A C 1
ATOM 2166 O O . ASN A 1 258 ? 1.063 -3.117 0.308 1.00 86.81 258 ASN A O 1
ATOM 2170 N N . ASN A 1 259 ? 0.137 -4.937 -0.634 1.00 88.44 259 ASN A N 1
ATOM 2171 C CA . ASN A 1 259 ? -1.190 -4.348 -0.813 1.00 88.44 259 ASN A CA 1
ATOM 2172 C C . ASN A 1 259 ? -2.048 -4.387 0.461 1.00 88.44 259 ASN A C 1
ATOM 2174 O O . ASN A 1 259 ? -2.796 -3.445 0.738 1.00 88.44 259 ASN A O 1
ATOM 2178 N N . ALA A 1 260 ? -1.942 -5.442 1.274 1.00 94.00 260 ALA A N 1
ATOM 2179 C CA . ALA A 1 260 ? -2.796 -5.609 2.448 1.00 94.00 260 ALA A CA 1
ATOM 2180 C C . ALA A 1 260 ? -2.679 -4.444 3.462 1.00 94.00 260 ALA A C 1
ATOM 2182 O O . ALA A 1 260 ? -3.714 -3.913 3.874 1.00 94.00 260 ALA A O 1
ATOM 2183 N N . PRO A 1 261 ? -1.484 -3.950 3.841 1.00 90.81 261 PRO A N 1
ATOM 2184 C CA . PRO A 1 261 ? -1.363 -2.801 4.739 1.00 90.81 261 PRO A CA 1
ATOM 2185 C C . PRO A 1 261 ? -1.940 -1.501 4.162 1.00 90.81 261 PRO A C 1
ATOM 2187 O O . PRO A 1 261 ? -2.497 -0.702 4.920 1.00 90.81 261 PRO A O 1
ATOM 2190 N N . THR A 1 262 ? -1.850 -1.297 2.842 1.00 86.12 262 THR A N 1
ATOM 2191 C CA . THR A 1 262 ? -2.464 -0.149 2.153 1.00 86.12 262 THR A CA 1
ATOM 2192 C C . THR A 1 262 ? -3.971 -0.205 2.311 1.00 86.12 262 THR A C 1
ATOM 2194 O O . THR A 1 262 ? -4.570 0.727 2.837 1.00 86.12 262 THR A O 1
ATOM 2197 N N . THR A 1 263 ? -4.580 -1.347 1.968 1.00 92.00 263 THR A N 1
ATOM 2198 C CA . THR A 1 263 ? -6.035 -1.532 2.085 1.00 92.00 263 THR A CA 1
ATOM 2199 C C . THR A 1 263 ? -6.522 -1.344 3.516 1.00 92.00 263 THR A C 1
ATOM 2201 O O . THR A 1 263 ? -7.535 -0.682 3.736 1.00 92.00 263 THR A O 1
ATOM 2204 N N . ARG A 1 264 ? -5.773 -1.836 4.516 1.00 92.75 264 ARG A N 1
ATOM 2205 C CA . ARG A 1 264 ? -6.108 -1.621 5.930 1.00 92.75 264 ARG A CA 1
ATOM 2206 C C . ARG A 1 264 ? -6.039 -0.150 6.329 1.00 92.75 264 ARG A C 1
ATOM 2208 O O . ARG A 1 264 ? -6.876 0.290 7.127 1.00 92.75 264 ARG A O 1
ATOM 2215 N N . THR A 1 265 ? -5.040 0.575 5.830 1.00 89.19 265 THR A N 1
ATOM 2216 C CA . THR A 1 265 ? -4.866 2.011 6.082 1.00 89.19 265 THR A CA 1
ATOM 2217 C C . THR A 1 265 ? -6.024 2.796 5.476 1.00 89.19 265 THR A C 1
ATOM 2219 O O . THR A 1 265 ? -6.702 3.510 6.215 1.00 89.19 265 THR A O 1
ATOM 2222 N N . THR A 1 266 ? -6.340 2.575 4.196 1.00 89.81 266 THR A N 1
ATOM 2223 C CA . THR A 1 266 ? -7.488 3.199 3.516 1.00 89.81 266 THR A CA 1
ATOM 2224 C C . THR A 1 266 ? -8.806 2.875 4.222 1.00 89.81 266 THR A C 1
ATOM 2226 O O . THR A 1 266 ? -9.631 3.757 4.460 1.00 89.81 266 THR A O 1
ATOM 2229 N N . PHE A 1 267 ? -8.990 1.627 4.660 1.00 90.44 267 PHE A N 1
ATOM 2230 C CA . PHE A 1 267 ? -10.146 1.216 5.458 1.00 90.44 267 PHE A CA 1
ATOM 2231 C C . PHE A 1 267 ? -10.240 1.967 6.799 1.00 90.44 267 PHE A C 1
ATOM 2233 O O . PHE A 1 267 ? -11.313 2.401 7.210 1.00 90.44 267 PHE A O 1
ATOM 2240 N N . GLY A 1 268 ? -9.117 2.162 7.494 1.00 89.12 268 GLY A N 1
ATOM 2241 C CA . GLY A 1 268 ? -9.086 2.959 8.723 1.00 89.12 268 GLY A CA 1
ATOM 2242 C C . GLY A 1 268 ? -9.415 4.434 8.480 1.00 89.12 268 GLY A C 1
ATOM 2243 O O . GLY A 1 268 ? -10.176 5.023 9.246 1.00 89.12 268 GLY A O 1
ATOM 2244 N N . MET A 1 269 ? -8.874 5.014 7.406 1.00 87.38 269 MET A N 1
ATOM 2245 C CA . MET A 1 269 ? -9.106 6.410 7.022 1.00 87.38 269 MET A CA 1
ATOM 2246 C C . MET A 1 269 ? -10.570 6.672 6.672 1.00 87.38 269 MET A C 1
ATOM 2248 O O . MET A 1 269 ? -11.176 7.585 7.225 1.00 87.38 269 MET A O 1
ATOM 2252 N N . THR A 1 270 ? -11.162 5.833 5.824 1.00 91.06 270 THR A N 1
ATOM 2253 C CA . THR A 1 270 ? -12.573 5.953 5.423 1.00 91.06 270 THR A CA 1
ATOM 2254 C C . THR A 1 270 ? -13.516 5.852 6.621 1.00 91.06 270 THR A C 1
ATOM 2256 O O . THR A 1 270 ? -14.415 6.674 6.768 1.00 91.06 270 THR A O 1
ATOM 2259 N N . ARG A 1 271 ? -13.276 4.924 7.557 1.00 90.94 271 ARG A N 1
ATOM 2260 C CA . ARG A 1 271 ? -14.063 4.842 8.801 1.00 90.94 271 ARG A CA 1
ATOM 2261 C C . ARG A 1 271 ? -13.914 6.074 9.687 1.00 90.94 271 ARG A C 1
ATOM 2263 O O . ARG A 1 271 ? -14.905 6.524 10.264 1.00 90.94 271 ARG A O 1
ATOM 2270 N N . ALA A 1 272 ? -12.699 6.612 9.803 1.00 88.25 272 ALA A N 1
ATOM 2271 C CA . ALA A 1 272 ? -12.446 7.826 10.575 1.00 88.25 272 ALA A CA 1
ATOM 2272 C C . ALA A 1 272 ? -13.205 9.025 9.993 1.00 88.25 272 ALA A C 1
ATOM 2274 O O . ALA A 1 272 ? -13.906 9.704 10.740 1.00 88.25 272 ALA A O 1
ATOM 2275 N N . ALA A 1 273 ? -13.158 9.212 8.671 1.00 87.56 273 ALA A N 1
ATOM 2276 C CA . ALA A 1 273 ? -13.906 10.257 7.973 1.00 87.56 273 ALA A CA 1
ATOM 2277 C C . ALA A 1 273 ? -15.430 10.113 8.150 1.00 87.56 273 ALA A C 1
ATOM 2279 O O . ALA A 1 273 ? -16.147 11.101 8.284 1.00 87.56 273 ALA A O 1
ATOM 2280 N N . LEU A 1 274 ? -15.931 8.877 8.238 1.00 89.56 274 LEU A N 1
ATOM 2281 C CA . LEU A 1 274 ? -17.344 8.584 8.501 1.00 89.56 274 LEU A CA 1
ATOM 2282 C C . LEU A 1 274 ? -17.762 8.739 9.972 1.00 89.56 274 LEU A C 1
ATOM 2284 O O . LEU A 1 274 ? -18.930 8.518 10.290 1.00 89.56 274 LEU A O 1
ATOM 2288 N N . GLY A 1 275 ? -16.833 9.032 10.888 1.00 88.81 275 GLY A N 1
ATOM 2289 C CA . GLY A 1 275 ? -17.110 9.022 12.329 1.00 88.81 275 GLY A CA 1
ATOM 2290 C C . GLY A 1 275 ? -17.494 7.637 12.866 1.00 88.81 275 GLY A C 1
ATOM 2291 O O . GLY A 1 275 ? -18.113 7.529 13.920 1.00 88.81 275 GLY A O 1
ATOM 2292 N N . THR A 1 276 ? -17.151 6.573 12.132 1.00 86.69 276 THR A N 1
ATOM 2293 C CA . THR A 1 276 ? -17.434 5.172 12.492 1.00 86.69 276 THR A CA 1
ATOM 2294 C C . THR A 1 276 ? -16.185 4.422 12.947 1.00 86.69 276 THR A C 1
ATOM 2296 O O . THR A 1 276 ? -16.271 3.237 13.277 1.00 86.69 276 THR A O 1
ATOM 2299 N N . ALA A 1 277 ? -15.023 5.085 12.965 1.00 83.25 277 ALA A N 1
ATOM 2300 C CA . ALA A 1 277 ? -13.821 4.543 13.581 1.00 83.25 277 ALA A CA 1
ATOM 2301 C C . ALA A 1 277 ? -14.091 4.242 15.056 1.00 83.25 277 ALA A C 1
ATOM 2303 O O . ALA A 1 277 ? -14.674 5.054 15.776 1.00 83.25 277 ALA A O 1
ATOM 2304 N N . GLU A 1 278 ? -13.679 3.060 15.505 1.00 77.75 278 GLU A N 1
ATOM 2305 C CA . GLU A 1 278 ? -13.876 2.667 16.888 1.00 77.75 278 GLU A CA 1
ATOM 2306 C C . GLU A 1 278 ? -13.036 3.559 17.804 1.00 77.75 278 GLU A C 1
ATOM 2308 O O . GLU A 1 278 ? -11.803 3.560 17.731 1.00 77.75 278 GLU A O 1
ATOM 2313 N N . ASP A 1 279 ? -13.701 4.298 18.696 1.00 71.19 279 ASP A N 1
ATOM 2314 C CA . ASP A 1 279 ? -13.006 4.984 19.776 1.00 71.19 279 ASP A CA 1
ATOM 2315 C C . ASP A 1 279 ? -12.510 3.935 20.775 1.00 71.19 279 ASP A C 1
ATOM 2317 O O . ASP A 1 279 ? -13.256 3.397 21.594 1.00 71.19 279 ASP A O 1
ATOM 2321 N N . MET A 1 280 ? -11.226 3.602 20.665 1.00 71.75 280 MET A N 1
ATOM 2322 C CA . MET A 1 280 ? -10.563 2.674 21.576 1.00 71.75 280 MET A CA 1
ATOM 2323 C C . MET A 1 280 ? -10.235 3.323 22.929 1.00 71.75 280 MET A C 1
ATOM 2325 O O . MET A 1 280 ? -9.647 2.659 23.788 1.00 71.75 280 MET A O 1
ATOM 2329 N N . LYS A 1 281 ? -10.591 4.601 23.147 1.00 74.06 281 LYS A N 1
ATOM 2330 C CA . LYS A 1 281 ? -10.410 5.258 24.442 1.00 74.06 281 LYS A CA 1
ATOM 2331 C C . LYS A 1 281 ? -11.382 4.651 25.459 1.00 74.06 281 LYS A C 1
ATOM 2333 O O . LYS A 1 281 ? -12.597 4.703 25.271 1.00 74.06 281 LYS A O 1
ATOM 2338 N N . PRO A 1 282 ? -10.877 4.079 26.563 1.00 76.19 282 PRO A N 1
ATOM 2339 C CA . PRO A 1 282 ? -11.736 3.576 27.617 1.00 76.19 282 PRO A CA 1
ATOM 2340 C C . PRO A 1 282 ? -12.499 4.740 28.255 1.00 76.19 282 PRO A C 1
ATOM 2342 O O . PRO A 1 282 ? -11.917 5.767 28.592 1.00 76.19 282 PRO A O 1
ATOM 2345 N N . THR A 1 283 ? -13.802 4.569 28.442 1.00 81.44 283 THR A N 1
ATOM 2346 C CA . THR A 1 283 ? -14.657 5.499 29.187 1.00 81.44 283 THR A CA 1
ATOM 2347 C C . THR A 1 283 ? -15.004 4.903 30.545 1.00 81.44 283 THR A C 1
ATOM 2349 O O . THR A 1 283 ? -14.732 3.736 30.822 1.00 81.44 283 THR A O 1
ATOM 2352 N N . ARG A 1 284 ? -15.66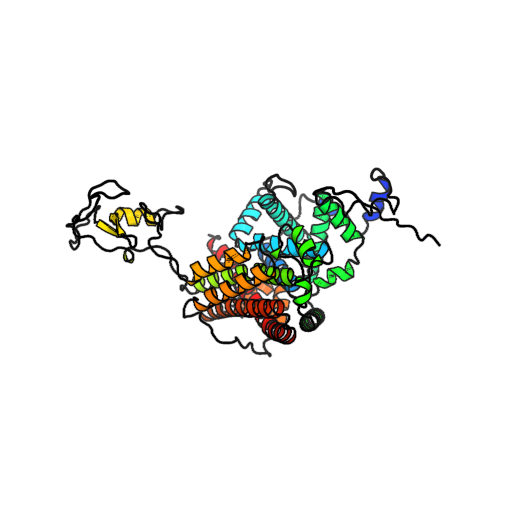3 5.677 31.412 1.00 81.94 284 ARG A N 1
ATOM 2353 C CA . ARG A 1 284 ? -16.149 5.164 32.703 1.00 81.94 284 ARG A CA 1
ATOM 2354 C C . ARG A 1 284 ? -17.130 3.984 32.565 1.00 81.94 284 ARG A C 1
ATOM 2356 O O . ARG A 1 284 ? -17.327 3.277 33.544 1.00 81.94 284 ARG A O 1
ATOM 2363 N N . ASP A 1 285 ? -17.676 3.713 31.378 1.00 78.19 285 ASP A N 1
ATOM 2364 C CA . ASP A 1 285 ? -18.561 2.565 31.121 1.00 78.19 285 ASP A CA 1
ATOM 2365 C C . ASP A 1 285 ? -17.817 1.217 31.130 1.00 78.19 285 ASP A C 1
ATOM 2367 O O . ASP A 1 285 ? -18.436 0.153 31.167 1.00 78.19 285 ASP A O 1
ATOM 2371 N N . CYS A 1 286 ? -16.478 1.224 31.123 1.00 79.25 286 CYS A N 1
ATOM 2372 C CA . CYS A 1 286 ? -15.680 0.015 31.343 1.00 79.25 286 CYS A CA 1
ATOM 2373 C C . CYS A 1 286 ? -15.471 -0.314 32.832 1.00 79.25 286 CYS A C 1
ATOM 2375 O O . CYS A 1 286 ? -14.696 -1.222 33.155 1.00 79.25 286 CYS A O 1
ATOM 2377 N N . LEU A 1 287 ? -16.103 0.448 33.727 1.00 84.50 287 LEU A N 1
ATOM 2378 C CA . LEU A 1 287 ? -15.925 0.372 35.166 1.00 84.50 287 LEU A CA 1
ATOM 2379 C C . LEU A 1 287 ? -17.246 0.083 35.882 1.00 84.50 287 LEU A C 1
ATOM 2381 O O . LEU A 1 287 ? -18.283 0.666 35.581 1.00 84.50 287 LEU A O 1
ATOM 2385 N N . GLU A 1 288 ? -17.179 -0.756 36.907 1.00 87.56 288 GLU A N 1
ATOM 2386 C CA . GLU A 1 288 ? -18.305 -1.081 37.779 1.00 87.56 288 GLU A CA 1
ATOM 2387 C C . GLU A 1 288 ? -18.091 -0.453 39.164 1.00 87.56 288 GLU A C 1
ATOM 2389 O O . GLU A 1 288 ? -17.021 -0.627 39.749 1.00 87.56 288 GLU A O 1
ATOM 2394 N N . PRO A 1 289 ? -19.058 0.284 39.735 1.00 87.56 289 PRO A N 1
ATOM 2395 C CA . PRO A 1 289 ? -18.927 0.807 41.093 1.00 87.56 289 PRO A CA 1
ATOM 2396 C C . PRO A 1 289 ? -18.713 -0.311 42.120 1.00 87.56 289 PRO A C 1
ATOM 2398 O O . PRO A 1 289 ? -19.360 -1.356 42.048 1.00 87.56 289 PRO A O 1
ATOM 2401 N N . VAL A 1 290 ? -17.853 -0.076 43.114 1.00 86.00 290 VAL A N 1
ATOM 2402 C CA . VAL A 1 290 ? -17.672 -1.000 44.244 1.00 86.00 290 VAL A CA 1
ATOM 2403 C C . VAL A 1 290 ? -18.210 -0.353 45.514 1.00 86.00 290 VAL A C 1
ATOM 2405 O O . VAL A 1 290 ? -17.807 0.738 45.892 1.00 86.00 290 VAL A O 1
ATOM 2408 N N . THR A 1 291 ? -19.144 -1.026 46.181 1.00 83.69 291 THR A N 1
ATOM 2409 C CA . THR A 1 291 ? -19.856 -0.476 47.348 1.00 83.69 291 THR A CA 1
ATOM 2410 C C . THR A 1 291 ? -19.375 -1.046 48.679 1.00 83.69 291 THR A C 1
ATOM 2412 O O . THR A 1 291 ? -19.876 -0.655 49.730 1.00 83.69 291 THR A O 1
ATOM 2415 N N . SER A 1 292 ? -18.450 -2.010 48.672 1.00 81.31 292 SER A N 1
ATOM 2416 C CA . SER A 1 292 ? -17.913 -2.605 49.897 1.00 81.31 292 SER A CA 1
ATOM 2417 C C . SER A 1 292 ? -16.471 -3.079 49.732 1.00 81.31 292 SER A C 1
ATOM 2419 O O . SER A 1 292 ? -16.037 -3.462 48.646 1.00 81.31 292 SER A O 1
ATOM 2421 N N . CYS A 1 293 ? -15.744 -3.090 50.849 1.00 80.81 293 CYS A N 1
ATOM 2422 C CA . CYS A 1 293 ? -14.392 -3.636 50.942 1.00 80.81 293 CYS A CA 1
ATOM 2423 C C . CYS A 1 293 ? -14.352 -5.148 51.222 1.00 80.81 293 CYS A C 1
ATOM 2425 O O . CYS A 1 293 ? -13.272 -5.724 51.353 1.00 80.81 293 CYS A O 1
ATOM 2427 N N . GLN A 1 294 ? -15.509 -5.808 51.356 1.00 79.81 294 GLN A N 1
ATOM 2428 C CA . GLN A 1 294 ? -15.552 -7.227 51.706 1.00 79.81 294 GLN A CA 1
ATOM 2429 C C . GLN A 1 294 ? -14.952 -8.085 50.590 1.00 79.81 294 GLN A C 1
ATOM 2431 O O . GLN A 1 294 ? -15.399 -8.043 49.446 1.00 79.81 294 GLN A O 1
ATOM 2436 N N . GLY A 1 295 ? -13.957 -8.897 50.952 1.00 68.44 295 GLY A N 1
ATOM 2437 C CA . GLY A 1 295 ? -13.280 -9.801 50.022 1.00 68.44 295 GLY A CA 1
ATOM 2438 C C . GLY A 1 295 ? -12.224 -9.131 49.141 1.00 68.44 295 GLY A C 1
ATOM 2439 O O . GLY A 1 295 ? -11.831 -9.723 48.140 1.00 68.44 295 GLY A O 1
ATOM 2440 N N . LEU A 1 296 ? -11.775 -7.919 49.484 1.00 78.50 296 LEU A N 1
ATOM 2441 C CA . LEU A 1 296 ? -10.632 -7.284 48.831 1.00 78.50 296 LEU A CA 1
ATOM 2442 C C . LEU A 1 296 ? -9.339 -7.576 49.588 1.00 78.50 296 LEU A C 1
ATOM 2444 O O . LEU A 1 296 ? -9.278 -7.405 50.803 1.00 78.50 296 LEU A O 1
ATOM 2448 N N . ASP A 1 297 ? -8.287 -7.934 48.851 1.00 77.25 297 ASP A N 1
ATOM 2449 C CA . ASP A 1 297 ? -6.943 -8.113 49.416 1.00 77.25 297 ASP A CA 1
ATOM 2450 C C . ASP A 1 297 ? -6.337 -6.787 49.902 1.00 77.25 297 ASP A C 1
ATOM 2452 O O . ASP A 1 297 ? -5.461 -6.775 50.767 1.00 77.25 297 ASP A O 1
ATOM 2456 N N . ARG A 1 298 ? -6.781 -5.661 49.324 1.00 82.31 298 ARG A N 1
ATOM 2457 C CA . ARG A 1 298 ? -6.358 -4.299 49.675 1.00 82.31 298 ARG A CA 1
ATOM 2458 C C . ARG A 1 298 ? -7.523 -3.322 49.560 1.00 82.31 298 ARG A C 1
ATOM 2460 O O . ARG A 1 298 ? -8.307 -3.400 48.615 1.00 82.31 298 ARG A O 1
ATOM 2467 N N . CYS A 1 299 ? -7.581 -2.368 50.487 1.00 86.81 299 CYS A N 1
ATOM 2468 C CA . CYS A 1 299 ? -8.575 -1.290 50.513 1.00 86.81 299 CYS A CA 1
ATOM 2469 C C . CYS A 1 299 ? -8.038 0.039 49.953 1.00 86.81 299 CYS A C 1
ATOM 2471 O O . CYS A 1 299 ? -8.682 1.069 50.123 1.00 86.81 299 CYS A O 1
ATOM 2473 N N . GLU A 1 300 ? -6.883 0.011 49.287 1.00 92.25 300 GLU A N 1
ATOM 2474 C CA . GLU A 1 300 ? -6.178 1.185 48.771 1.00 92.25 300 GLU A CA 1
ATOM 2475 C C . GLU A 1 300 ? -6.083 1.153 47.243 1.00 92.25 300 GLU A C 1
ATOM 2477 O O . GLU A 1 300 ? -5.926 0.096 46.621 1.00 92.25 300 GLU A O 1
ATOM 2482 N N . CYS A 1 301 ? -6.121 2.333 46.630 1.00 92.38 301 CYS A N 1
ATOM 2483 C CA . CYS A 1 301 ? -5.932 2.503 45.198 1.00 92.38 301 CYS A CA 1
ATOM 2484 C C . CYS A 1 301 ? -4.472 2.257 44.793 1.00 92.38 301 CYS A C 1
ATOM 2486 O O . CYS A 1 301 ? -3.589 2.945 45.290 1.00 92.38 301 CYS A O 1
ATOM 2488 N N . PRO A 1 302 ? -4.176 1.395 43.804 1.00 92.44 302 PRO A N 1
ATOM 2489 C CA . PRO A 1 302 ? -2.799 1.114 43.387 1.00 92.44 302 PRO A CA 1
ATOM 2490 C C . PRO A 1 302 ? -2.106 2.281 42.658 1.00 92.44 302 PRO A C 1
ATOM 2492 O O . PRO A 1 302 ? -0.921 2.182 42.357 1.00 92.44 302 PRO A O 1
ATOM 2495 N N . ILE A 1 303 ? -2.835 3.354 42.319 1.00 91.88 303 ILE A N 1
ATOM 2496 C CA . ILE A 1 303 ? -2.280 4.542 41.649 1.00 91.88 303 ILE A CA 1
ATOM 2497 C C . ILE A 1 303 ? -1.908 5.615 42.674 1.00 91.88 303 ILE A C 1
ATOM 2499 O O . ILE A 1 303 ? -0.777 6.089 42.674 1.00 91.88 303 ILE A O 1
ATOM 2503 N N . CYS A 1 304 ? -2.858 6.034 43.517 1.00 93.38 304 CYS A N 1
ATOM 2504 C CA . CYS A 1 304 ? -2.624 7.101 44.495 1.00 93.38 304 CYS A CA 1
ATOM 2505 C C . CYS A 1 304 ? -2.262 6.594 45.892 1.00 93.38 304 CYS A C 1
ATOM 2507 O O . CYS A 1 304 ? -1.862 7.404 46.713 1.00 93.38 304 CYS A O 1
ATOM 2509 N N . MET A 1 305 ? -2.378 5.286 46.146 1.00 93.81 305 MET A N 1
ATOM 2510 C CA . MET A 1 305 ? -2.117 4.638 47.439 1.00 93.81 305 MET A CA 1
ATOM 2511 C C . MET A 1 305 ? -3.022 5.127 48.584 1.00 93.81 305 MET A C 1
ATOM 2513 O O . MET A 1 305 ? -2.703 4.925 49.747 1.00 93.81 305 MET A O 1
ATOM 2517 N N . GLU A 1 306 ? -4.158 5.746 48.253 1.00 93.75 306 GLU A N 1
ATOM 2518 C CA . GLU A 1 306 ? -5.157 6.227 49.220 1.00 93.75 306 GLU A CA 1
ATOM 2519 C C . GLU A 1 306 ? -6.279 5.197 49.400 1.00 93.75 306 GLU A C 1
ATOM 2521 O O . GLU A 1 306 ? -6.605 4.463 48.457 1.00 93.75 306 GLU A O 1
ATOM 2526 N N . GLU A 1 307 ? -6.895 5.170 50.584 1.00 90.88 307 GLU A N 1
ATOM 2527 C CA . GLU A 1 307 ? -8.044 4.307 50.878 1.00 90.88 307 GLU A CA 1
ATOM 2528 C C . GLU A 1 307 ? -9.262 4.650 50.006 1.00 90.88 307 GLU A C 1
ATOM 2530 O O . GLU A 1 307 ? -9.556 5.807 49.695 1.00 90.88 307 GLU A O 1
ATOM 2535 N N . PHE A 1 308 ? -9.999 3.618 49.610 1.00 89.00 308 PHE A N 1
ATOM 2536 C CA . PHE A 1 308 ? -11.213 3.765 48.820 1.00 89.00 308 PHE A CA 1
ATOM 2537 C C . PHE A 1 308 ? -12.385 4.312 49.640 1.00 89.00 308 PHE A C 1
ATOM 2539 O O . PHE A 1 308 ? -12.696 3.814 50.722 1.00 89.00 308 PHE A O 1
ATOM 2546 N N . ASP A 1 309 ? -13.144 5.231 49.042 1.00 84.94 309 ASP A N 1
ATOM 2547 C CA . ASP A 1 309 ? -14.464 5.596 49.546 1.00 84.94 309 ASP A CA 1
ATOM 2548 C C . ASP A 1 309 ? -15.535 4.695 48.912 1.00 84.94 309 ASP A C 1
ATOM 2550 O O . ASP A 1 309 ? -15.926 4.857 47.749 1.00 84.94 309 ASP A O 1
ATOM 2554 N N . PHE A 1 310 ? -15.988 3.709 49.686 1.00 80.19 310 PHE A N 1
ATOM 2555 C CA . PHE A 1 310 ? -17.036 2.761 49.299 1.00 80.19 310 PHE A CA 1
ATOM 2556 C C . PHE A 1 310 ? -18.461 3.297 49.529 1.00 80.19 310 PHE A C 1
ATOM 2558 O O . PHE A 1 310 ? -19.412 2.759 48.963 1.00 80.19 310 PHE A O 1
ATOM 2565 N N . LEU A 1 311 ? -18.629 4.347 50.343 1.00 71.75 311 LEU A N 1
ATOM 2566 C CA . LEU A 1 311 ? -19.936 4.910 50.712 1.00 71.75 311 LEU A CA 1
ATOM 2567 C C . LEU A 1 311 ? -20.402 6.002 49.738 1.00 71.75 311 LEU A C 1
ATOM 2569 O O . LEU A 1 311 ? -21.581 6.350 49.712 1.00 71.75 311 LEU A O 1
ATOM 2573 N N . ALA A 1 312 ? -19.501 6.510 48.899 1.00 66.06 312 ALA A N 1
ATOM 2574 C CA . ALA A 1 312 ? -19.795 7.511 47.875 1.00 66.06 312 ALA A CA 1
ATOM 2575 C C . ALA A 1 312 ? -20.554 6.982 46.638 1.00 66.06 312 ALA A C 1
ATOM 2577 O O . ALA A 1 312 ? -20.826 7.737 45.700 1.00 66.06 312 ALA A O 1
ATOM 2578 N N . VAL A 1 313 ? -20.904 5.694 46.582 1.00 57.81 313 VAL A N 1
ATOM 2579 C CA . VAL A 1 313 ? -21.653 5.131 45.449 1.00 57.81 313 VAL A CA 1
ATOM 2580 C C . VAL A 1 313 ? -23.133 5.523 45.561 1.00 57.81 313 VAL A C 1
ATOM 2582 O O . VAL A 1 313 ? -23.905 4.896 46.278 1.00 57.81 313 VAL A O 1
ATOM 2585 N N . GLY A 1 314 ? -23.526 6.584 44.847 1.00 56.53 314 GLY A N 1
ATOM 2586 C CA . GLY A 1 314 ? -24.908 7.087 44.782 1.00 56.53 314 GLY A CA 1
ATOM 2587 C C . GLY A 1 314 ? -25.146 8.430 45.482 1.00 56.53 314 GLY A C 1
ATOM 2588 O O . GLY A 1 314 ? -26.240 8.982 45.369 1.00 56.53 314 GLY A O 1
ATOM 2589 N N . SER A 1 315 ? -24.141 8.994 46.159 1.00 58.09 315 SER A N 1
ATOM 2590 C CA . SER A 1 315 ? -24.213 10.361 46.680 1.00 58.09 315 SER A CA 1
ATOM 2591 C C . SER A 1 315 ? -23.794 11.365 45.594 1.00 58.09 315 SER A C 1
ATOM 2593 O O . SER A 1 315 ? -22.893 11.110 44.799 1.00 58.09 315 SER A O 1
ATOM 2595 N N . GLN A 1 316 ? -24.443 12.533 45.543 1.00 55.78 316 GLN A N 1
ATOM 2596 C CA . GLN A 1 316 ? -24.020 13.653 44.681 1.00 55.78 316 GLN A CA 1
ATOM 2597 C C . GLN A 1 316 ? -22.759 14.366 45.210 1.00 55.78 316 GLN A C 1
ATOM 2599 O O . GLN A 1 316 ? -22.383 15.424 44.709 1.00 55.78 316 GLN A O 1
ATOM 2604 N N . ILE A 1 317 ? -22.114 13.819 46.243 1.00 58.84 317 ILE A N 1
ATOM 2605 C CA . ILE A 1 317 ? -20.919 14.398 46.848 1.00 58.84 317 ILE A CA 1
ATOM 2606 C C . ILE A 1 317 ? -19.719 13.934 46.019 1.00 58.84 317 ILE A C 1
ATOM 2608 O O . ILE A 1 317 ? -19.519 12.739 45.811 1.00 58.84 317 ILE A O 1
ATOM 2612 N N . ALA A 1 318 ? -18.928 14.884 45.523 1.00 58.09 318 ALA A N 1
ATOM 2613 C CA . ALA A 1 318 ? -17.707 14.601 44.781 1.00 58.09 318 ALA A CA 1
ATOM 2614 C C . ALA A 1 318 ? -16.648 13.983 45.713 1.00 58.09 318 ALA A C 1
ATOM 2616 O O . ALA A 1 318 ? -15.853 14.698 46.319 1.00 58.09 318 ALA A O 1
ATOM 2617 N N . CYS A 1 319 ? -16.649 12.656 45.851 1.00 66.44 319 CYS A N 1
ATOM 2618 C CA . CYS A 1 319 ? -15.591 11.936 46.554 1.00 66.44 319 CYS A CA 1
ATOM 2619 C C . CYS A 1 319 ? -14.466 11.552 45.595 1.00 66.44 319 CYS A C 1
ATOM 2621 O O . CYS A 1 319 ? -14.661 10.755 44.676 1.00 66.44 319 CYS A O 1
ATOM 2623 N N . GLN A 1 320 ? -13.275 12.084 45.875 1.00 69.19 320 GLN A N 1
ATOM 2624 C CA . GLN A 1 320 ? -12.066 11.928 45.058 1.00 69.19 320 GLN A CA 1
ATOM 2625 C C . GLN A 1 320 ? -11.568 10.471 44.967 1.00 69.19 320 GLN A C 1
ATOM 2627 O O . GLN A 1 320 ? -10.882 10.088 44.020 1.00 69.19 320 GLN A O 1
ATOM 2632 N N . HIS A 1 321 ? -11.957 9.621 45.926 1.00 84.12 321 HIS A N 1
ATOM 2633 C CA . HIS A 1 321 ? -11.499 8.231 46.031 1.00 84.12 321 HIS A CA 1
ATOM 2634 C C . HIS A 1 321 ? -12.603 7.192 45.811 1.00 84.12 321 HIS A C 1
ATOM 2636 O O . HIS A 1 321 ? -12.488 6.057 46.279 1.00 84.12 321 HIS A O 1
ATOM 2642 N N . ARG A 1 322 ? -13.663 7.547 45.068 1.00 87.06 322 ARG A N 1
ATOM 2643 C CA . ARG A 1 322 ? -14.752 6.613 44.742 1.00 87.06 322 ARG A CA 1
ATOM 2644 C C . ARG A 1 322 ? -14.202 5.362 44.057 1.00 87.06 322 ARG A C 1
ATOM 2646 O O . ARG A 1 322 ? -13.569 5.463 43.003 1.00 87.06 322 ARG A O 1
ATOM 2653 N N . SER A 1 323 ? -14.466 4.195 44.638 1.00 88.62 323 SER A N 1
ATOM 2654 C CA . SER A 1 323 ? -13.945 2.926 44.124 1.00 88.62 323 SER A CA 1
ATOM 2655 C C . SER A 1 323 ? -14.718 2.407 42.915 1.00 88.62 323 SER A C 1
ATOM 2657 O O . SER A 1 323 ? -15.951 2.428 42.850 1.00 88.62 323 SER A O 1
ATOM 2659 N N . VAL A 1 324 ? -13.959 1.919 41.939 1.00 89.56 324 VAL A N 1
ATOM 2660 C CA . VAL A 1 324 ? -14.464 1.289 40.724 1.00 89.56 324 VAL A CA 1
ATOM 2661 C C . VAL A 1 324 ? -13.639 0.064 40.371 1.00 89.56 324 VAL A C 1
ATOM 2663 O O . VAL A 1 324 ? -12.415 0.063 40.469 1.00 89.56 324 VAL A O 1
ATOM 2666 N N . ARG A 1 325 ? -14.325 -0.985 39.935 1.00 90.94 325 ARG A N 1
ATOM 2667 C CA . ARG A 1 325 ? -13.773 -2.243 39.459 1.00 90.94 325 ARG A CA 1
ATOM 2668 C C . ARG A 1 325 ? -13.661 -2.192 37.946 1.00 90.94 325 ARG A C 1
ATOM 2670 O O . ARG A 1 325 ? -14.632 -1.949 37.241 1.00 90.94 325 ARG A O 1
ATOM 2677 N N . SER A 1 326 ? -12.459 -2.433 37.454 1.00 90.25 326 SER A N 1
ATOM 2678 C CA . SER A 1 326 ? -12.209 -2.633 36.029 1.00 90.25 326 SER A CA 1
ATOM 2679 C C . SER A 1 326 ? -12.627 -4.036 35.579 1.00 90.25 326 SER A C 1
ATOM 2681 O O . SER A 1 326 ? -12.736 -4.947 36.398 1.00 90.25 326 SER A O 1
ATOM 2683 N N . ARG A 1 327 ? -12.772 -4.252 34.265 1.00 85.62 327 ARG A N 1
ATOM 2684 C CA . ARG A 1 327 ? -13.116 -5.569 33.686 1.00 85.62 327 ARG A CA 1
ATOM 2685 C C . ARG A 1 327 ? -12.173 -6.706 34.090 1.00 85.62 327 ARG A C 1
ATOM 2687 O O . ARG A 1 327 ? -12.601 -7.846 34.209 1.00 85.62 327 ARG A O 1
ATOM 2694 N N . CYS A 1 328 ? -10.901 -6.393 34.334 1.00 88.75 328 CYS A N 1
ATOM 2695 C CA . CYS A 1 328 ? -9.904 -7.358 34.806 1.00 88.75 328 CYS A CA 1
ATOM 2696 C C . CYS A 1 328 ? -10.017 -7.689 36.308 1.00 88.75 328 CYS A C 1
ATOM 2698 O O . CYS A 1 328 ? -9.180 -8.409 36.846 1.00 88.75 328 CYS A O 1
ATOM 2700 N N . GLY A 1 329 ? -11.011 -7.130 37.007 1.00 89.38 329 GLY A N 1
ATOM 2701 C CA . GLY A 1 329 ? -11.297 -7.376 38.420 1.00 89.38 329 GLY A CA 1
ATOM 2702 C C . GLY A 1 329 ? -10.547 -6.475 39.404 1.00 89.38 329 GLY A C 1
ATOM 2703 O O . GLY A 1 329 ? -10.942 -6.406 40.566 1.00 89.38 329 GLY A O 1
ATOM 2704 N N . HIS A 1 330 ? -9.518 -5.745 38.963 1.00 92.00 330 HIS A N 1
ATOM 2705 C CA . HIS A 1 330 ? -8.771 -4.821 39.823 1.00 92.00 330 HIS A CA 1
ATOM 2706 C C . HIS A 1 330 ? -9.554 -3.536 40.097 1.00 92.00 330 HIS A C 1
ATOM 2708 O O . HIS A 1 330 ? -10.246 -3.023 39.209 1.00 92.00 330 HIS A O 1
ATOM 2714 N N . ILE A 1 331 ? -9.402 -3.005 41.312 1.00 92.81 331 ILE A N 1
ATOM 2715 C CA . ILE A 1 331 ? -10.106 -1.813 41.793 1.00 92.81 331 ILE A CA 1
ATOM 2716 C C . ILE A 1 331 ? -9.162 -0.613 41.798 1.00 92.81 331 ILE A C 1
ATOM 2718 O O . ILE A 1 331 ? -8.007 -0.719 42.206 1.00 92.81 331 ILE A O 1
ATOM 2722 N N . ILE A 1 332 ? -9.666 0.526 41.333 1.00 92.75 332 ILE A N 1
ATOM 2723 C CA . ILE A 1 332 ? -8.982 1.822 41.285 1.00 92.75 332 ILE A CA 1
ATOM 2724 C C . ILE A 1 332 ? -9.970 2.936 41.660 1.00 92.75 332 ILE A C 1
ATOM 2726 O O . ILE A 1 332 ? -11.180 2.715 41.684 1.00 92.75 332 ILE A O 1
ATOM 2730 N N . CYS A 1 333 ? -9.476 4.135 41.973 1.00 92.62 333 CYS A N 1
ATOM 2731 C CA . CYS A 1 333 ? -10.346 5.304 42.134 1.00 92.62 333 CYS A CA 1
ATOM 2732 C C . CYS A 1 333 ? -10.773 5.842 40.764 1.00 92.62 333 CYS A C 1
ATOM 2734 O O . CYS A 1 333 ? -9.963 5.840 39.835 1.00 92.62 333 CYS A O 1
ATOM 2736 N N . VAL A 1 334 ? -11.994 6.376 40.660 1.00 90.56 334 VAL A N 1
ATOM 2737 C CA . VAL A 1 334 ? -12.493 7.023 39.429 1.00 90.56 334 VAL A CA 1
ATOM 2738 C C . VAL A 1 334 ? -11.567 8.149 38.973 1.00 90.56 334 VAL A C 1
ATOM 2740 O O . VAL A 1 334 ? -11.129 8.144 37.829 1.00 90.56 334 VAL A O 1
ATOM 2743 N N . ASP A 1 335 ? -11.169 9.044 39.876 1.00 90.81 335 ASP A N 1
ATOM 2744 C CA . ASP A 1 335 ? -10.286 10.166 39.532 1.00 90.81 335 ASP A CA 1
ATOM 2745 C C . ASP A 1 335 ? -8.886 9.703 39.107 1.00 90.81 335 ASP A C 1
ATOM 2747 O O . ASP A 1 335 ? -8.198 10.367 38.330 1.00 90.81 335 ASP A O 1
ATOM 2751 N N . CYS A 1 336 ? -8.421 8.570 39.638 1.00 92.12 336 CYS A N 1
ATOM 2752 C CA . CYS A 1 336 ? -7.169 7.963 39.202 1.00 92.12 336 CYS A CA 1
ATOM 2753 C C . CYS A 1 336 ? -7.316 7.325 37.824 1.00 92.12 336 CYS A C 1
ATOM 2755 O O . CYS A 1 336 ? -6.415 7.491 37.013 1.00 92.12 336 CYS A O 1
ATOM 2757 N N . PHE A 1 337 ? -8.432 6.645 37.549 1.00 91.19 337 PHE A N 1
ATOM 2758 C CA . PHE A 1 337 ? -8.745 6.131 36.220 1.00 91.19 337 PHE A CA 1
ATOM 2759 C C . PHE A 1 337 ? -8.795 7.261 35.192 1.00 91.19 337 PHE A C 1
ATOM 2761 O O . PHE A 1 337 ? -8.061 7.195 34.214 1.00 91.19 337 PHE A O 1
ATOM 2768 N N . ASP A 1 338 ? -9.569 8.321 35.441 1.00 89.88 338 ASP A N 1
ATOM 2769 C CA . ASP A 1 338 ? -9.731 9.430 34.495 1.00 89.88 338 ASP A CA 1
ATOM 2770 C C . ASP A 1 338 ? -8.391 10.112 34.194 1.00 89.88 338 ASP A C 1
ATOM 2772 O O . ASP A 1 338 ? -8.055 10.347 33.035 1.00 89.88 338 ASP A O 1
ATOM 2776 N N . ARG A 1 339 ? -7.573 10.373 35.224 1.00 89.06 339 ARG A N 1
ATOM 2777 C CA . ARG A 1 339 ? -6.215 10.914 35.039 1.00 89.06 339 ARG A CA 1
ATOM 2778 C C . ARG A 1 339 ? -5.303 9.950 34.283 1.00 89.06 339 ARG A C 1
ATOM 2780 O O . ARG A 1 339 ? -4.508 10.386 33.453 1.00 89.06 339 ARG A O 1
ATOM 2787 N N . TRP A 1 340 ? -5.413 8.653 34.564 1.00 89.19 340 TRP A N 1
ATOM 2788 C CA . TRP A 1 340 ? -4.612 7.619 33.914 1.00 89.19 340 TRP A CA 1
ATOM 2789 C C . TRP A 1 340 ? -4.893 7.560 32.411 1.00 89.19 340 TRP A C 1
ATOM 2791 O O . TRP A 1 340 ? -3.959 7.622 31.615 1.00 89.19 340 TRP A O 1
ATOM 2801 N N . ILE A 1 341 ? -6.171 7.531 32.021 1.00 86.50 341 ILE A N 1
ATOM 2802 C CA . ILE A 1 341 ? -6.586 7.460 30.612 1.00 86.50 341 ILE A CA 1
ATOM 2803 C C . ILE A 1 341 ? -6.411 8.796 29.874 1.00 86.50 341 ILE A C 1
ATOM 2805 O O . ILE A 1 341 ? -6.262 8.804 28.655 1.00 86.50 341 ILE A O 1
ATOM 2809 N N . ALA A 1 342 ? -6.404 9.921 30.599 1.00 83.50 342 ALA A N 1
ATOM 2810 C CA . ALA A 1 342 ? -6.186 11.253 30.037 1.00 83.50 342 ALA A CA 1
ATOM 2811 C C . ALA A 1 342 ? -4.702 11.597 29.836 1.00 83.50 342 ALA A C 1
ATOM 2813 O O . ALA A 1 342 ? -4.409 12.641 29.257 1.00 83.50 342 ALA A O 1
ATOM 2814 N N . THR A 1 343 ? -3.767 10.763 30.308 1.00 80.88 343 THR A N 1
ATOM 2815 C CA . THR A 1 343 ? -2.327 11.030 30.192 1.00 80.88 343 THR A CA 1
ATOM 2816 C C . THR A 1 343 ? -1.879 10.908 28.727 1.00 80.88 343 THR A C 1
ATOM 2818 O O . THR A 1 343 ? -1.839 9.792 28.197 1.00 80.88 343 THR A O 1
ATOM 2821 N N . PRO A 1 344 ? -1.518 12.015 28.046 1.00 64.38 344 PRO A N 1
ATOM 2822 C CA . PRO A 1 344 ? -1.165 11.978 26.629 1.00 64.38 344 PRO A CA 1
ATOM 2823 C C . PRO A 1 344 ? 0.131 11.192 26.396 1.00 64.38 344 PRO A C 1
ATOM 2825 O O . PRO A 1 344 ? 1.093 11.333 27.148 1.00 64.38 344 PRO A O 1
ATOM 2828 N N . GLY A 1 345 ? 0.174 10.372 25.342 1.00 58.88 345 GLY A N 1
ATOM 2829 C CA . GLY A 1 345 ? 1.396 9.689 24.892 1.00 58.88 345 GLY A CA 1
ATOM 2830 C C . GLY A 1 345 ? 1.872 8.513 25.755 1.00 58.88 345 GLY A C 1
ATOM 2831 O O . GLY A 1 345 ? 2.859 7.865 25.409 1.00 58.88 345 GLY A O 1
ATOM 2832 N N . ALA A 1 346 ? 1.184 8.181 26.850 1.00 65.94 346 ALA A N 1
ATOM 2833 C CA . ALA A 1 346 ? 1.521 6.999 27.630 1.00 65.94 346 ALA A CA 1
ATOM 2834 C C . ALA A 1 346 ? 0.999 5.734 26.926 1.00 65.94 346 ALA A C 1
ATOM 2836 O O . ALA A 1 346 ? -0.203 5.481 26.888 1.00 65.94 346 ALA A O 1
ATOM 2837 N N . ILE A 1 347 ? 1.918 4.894 26.436 1.00 59.84 347 ILE A N 1
ATOM 2838 C CA . ILE A 1 347 ? 1.650 3.590 25.782 1.00 59.84 347 ILE A CA 1
ATOM 2839 C C . ILE A 1 347 ? 0.733 2.682 26.637 1.00 59.84 347 ILE A C 1
ATOM 2841 O O . ILE A 1 347 ? 0.046 1.808 26.116 1.00 59.84 347 ILE A O 1
ATOM 2845 N N . TYR A 1 348 ? 0.670 2.923 27.951 1.00 69.25 348 TYR A N 1
ATOM 2846 C CA . TYR A 1 348 ? -0.116 2.154 28.919 1.00 69.25 348 TYR A CA 1
ATOM 2847 C C . TYR A 1 348 ? -1.341 2.893 29.486 1.00 69.25 348 TYR A C 1
ATOM 2849 O O . TYR A 1 348 ? -1.978 2.369 30.403 1.00 69.25 348 TYR A O 1
ATOM 2857 N N . ALA A 1 349 ? -1.695 4.075 28.963 1.00 75.31 349 ALA A N 1
ATOM 2858 C CA . ALA A 1 349 ? -2.847 4.862 29.429 1.00 75.31 349 ALA A CA 1
ATOM 2859 C C . ALA A 1 349 ? -4.176 4.092 29.328 1.00 75.31 349 ALA A C 1
ATOM 2861 O O . ALA A 1 349 ? -5.107 4.348 30.082 1.00 75.31 349 ALA A O 1
ATOM 2862 N N . PHE A 1 350 ? -4.260 3.096 28.444 1.00 83.06 350 PHE A N 1
ATOM 2863 C CA . PHE A 1 350 ? -5.469 2.297 28.226 1.00 83.06 350 PHE A CA 1
ATOM 2864 C C . PHE A 1 350 ? -5.465 0.948 28.951 1.00 83.06 350 PHE A C 1
ATOM 2866 O O . PHE A 1 350 ? -6.363 0.132 28.740 1.00 83.06 350 PHE A O 1
ATOM 2873 N N . ALA A 1 351 ? -4.471 0.704 29.805 1.00 88.75 351 ALA A N 1
ATOM 2874 C CA . ALA A 1 351 ? -4.289 -0.553 30.512 1.00 88.75 351 ALA A CA 1
ATOM 2875 C C . ALA A 1 351 ? -4.389 -0.393 32.030 1.00 88.75 351 ALA A C 1
ATOM 2877 O O . ALA A 1 351 ? -3.940 0.599 32.603 1.00 88.75 351 ALA A O 1
ATOM 2878 N N . CYS A 1 352 ? -4.924 -1.422 32.686 1.00 89.94 352 CYS A N 1
ATOM 2879 C CA . CYS A 1 352 ? -4.974 -1.536 34.133 1.00 89.94 352 CYS A CA 1
ATOM 2880 C C . CYS A 1 352 ? -3.566 -1.360 34.734 1.00 89.94 352 CYS A C 1
ATOM 2882 O O . CYS A 1 352 ? -2.646 -2.083 34.338 1.00 89.94 352 CYS A O 1
ATOM 2884 N N . PRO A 1 353 ? -3.369 -0.469 35.722 1.00 89.62 353 PRO A N 1
ATOM 2885 C CA . PRO A 1 353 ? -2.057 -0.245 36.336 1.00 89.62 353 PRO A CA 1
ATOM 2886 C C . PRO A 1 353 ? -1.520 -1.489 37.060 1.00 89.62 353 PRO A C 1
ATOM 2888 O O . PRO A 1 353 ? -0.307 -1.645 37.181 1.00 89.62 353 PRO A O 1
ATOM 2891 N N . THR A 1 354 ? -2.408 -2.382 37.512 1.00 91.19 354 THR A N 1
ATOM 2892 C CA . THR A 1 354 ? -2.055 -3.566 38.305 1.00 91.19 354 THR A CA 1
ATOM 2893 C C . THR A 1 354 ? -1.656 -4.759 37.441 1.00 91.19 354 THR A C 1
ATOM 2895 O O . THR A 1 354 ? -0.613 -5.357 37.678 1.00 91.19 354 THR A O 1
ATOM 2898 N N . CYS A 1 355 ? -2.454 -5.105 36.423 1.00 91.12 355 CYS A N 1
ATOM 2899 C CA . CYS A 1 355 ? -2.228 -6.309 35.605 1.00 91.12 355 CYS A CA 1
ATOM 2900 C C . CYS A 1 355 ? -1.926 -6.039 34.129 1.00 91.12 355 CYS A C 1
ATOM 2902 O O . CYS A 1 355 ? -1.716 -6.983 33.373 1.00 91.12 355 CYS A O 1
ATOM 2904 N N . ARG A 1 356 ? -1.923 -4.769 33.707 1.00 89.50 356 ARG A N 1
ATOM 2905 C CA . ARG A 1 356 ? -1.652 -4.324 32.329 1.00 89.50 356 ARG A CA 1
ATOM 2906 C C . ARG A 1 356 ? -2.636 -4.821 31.261 1.00 89.50 356 ARG A C 1
ATOM 2908 O O . ARG A 1 356 ? -2.415 -4.561 30.084 1.00 89.50 356 ARG A O 1
ATOM 2915 N N . GLN A 1 357 ? -3.745 -5.458 31.642 1.00 88.06 357 GLN A N 1
ATOM 2916 C CA . GLN A 1 357 ? -4.842 -5.751 30.713 1.00 88.06 357 GLN A CA 1
ATOM 2917 C C . GLN A 1 357 ? -5.543 -4.457 30.285 1.00 88.06 357 GLN A C 1
ATOM 2919 O O . GLN A 1 357 ? -5.734 -3.565 31.113 1.00 88.06 357 GLN A O 1
ATOM 2924 N N . THR A 1 358 ? -5.930 -4.343 29.012 1.00 86.19 358 THR A N 1
ATOM 2925 C CA . THR A 1 358 ? -6.619 -3.147 28.512 1.00 86.19 358 THR A CA 1
ATOM 2926 C C . THR A 1 358 ? -7.994 -2.992 29.159 1.00 86.19 358 THR A C 1
ATOM 2928 O O . THR A 1 358 ? -8.713 -3.966 29.382 1.00 86.19 358 THR A O 1
ATOM 2931 N N . PHE A 1 359 ? -8.370 -1.755 29.485 1.00 85.31 359 PHE A N 1
ATOM 2932 C CA . PHE A 1 359 ? -9.677 -1.457 30.075 1.00 85.31 359 PHE A CA 1
ATOM 2933 C C . PHE A 1 359 ? -10.824 -1.727 29.098 1.00 85.31 35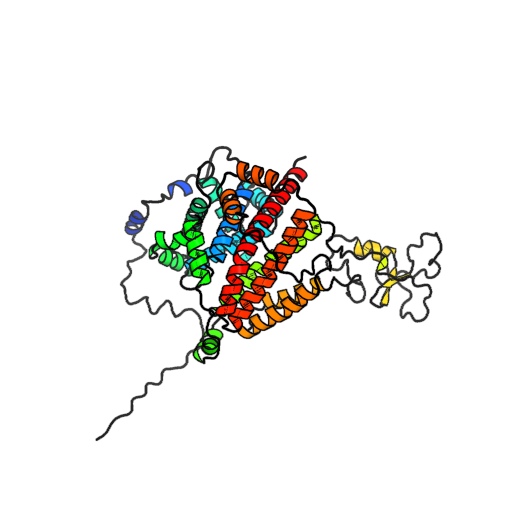9 PHE A C 1
ATOM 2935 O O . PHE A 1 359 ? -11.876 -2.239 29.487 1.00 85.31 359 PHE A O 1
ATOM 2942 N N . LEU A 1 360 ? -10.589 -1.423 27.823 1.00 82.44 360 LEU A N 1
ATOM 2943 C CA . LEU A 1 360 ? -11.459 -1.757 26.709 1.00 82.44 360 LEU A CA 1
ATOM 2944 C C . LEU A 1 360 ? -10.702 -2.755 25.815 1.00 82.44 360 LEU A C 1
ATOM 2946 O O . LEU A 1 360 ? -9.613 -2.426 25.333 1.00 82.44 360 LEU A O 1
ATOM 2950 N N . PRO A 1 361 ? -11.190 -3.996 25.634 1.00 77.19 361 PRO A N 1
ATOM 2951 C CA . PRO A 1 361 ? -10.588 -4.898 24.666 1.00 77.19 361 PRO A CA 1
ATOM 2952 C C . PRO A 1 361 ? -10.768 -4.310 23.258 1.00 77.19 361 PRO A C 1
ATOM 2954 O O . PRO A 1 361 ? -11.844 -3.783 22.962 1.00 77.19 361 PRO A O 1
ATOM 2957 N N . PRO A 1 362 ? -9.740 -4.377 22.396 1.00 81.56 362 PRO A N 1
ATOM 2958 C CA . PRO A 1 362 ? -9.859 -3.900 21.027 1.00 81.56 362 PRO A CA 1
ATOM 2959 C C . PRO A 1 362 ? -10.948 -4.683 20.269 1.00 81.56 362 PRO A C 1
ATOM 2961 O O . PRO A 1 362 ? -11.183 -5.858 20.574 1.00 81.56 362 PRO A O 1
ATOM 2964 N N . PRO A 1 363 ? -11.599 -4.067 19.266 1.00 85.56 363 PRO A N 1
ATOM 2965 C CA . PRO A 1 363 ? -12.548 -4.761 18.399 1.00 85.56 363 PRO A CA 1
ATOM 2966 C C . PRO A 1 363 ? -11.929 -6.006 17.745 1.00 85.56 363 PRO A C 1
ATOM 2968 O O . PRO A 1 363 ? -10.734 -6.028 17.441 1.00 85.56 363 PRO A O 1
ATOM 2971 N N . LEU A 1 364 ? -12.742 -7.029 17.459 1.00 88.88 364 LEU A N 1
ATOM 2972 C CA . LEU A 1 364 ? -12.243 -8.304 16.924 1.00 88.88 364 LEU A CA 1
ATOM 2973 C C . LEU A 1 364 ? -11.464 -8.146 15.613 1.00 88.88 364 LEU A C 1
ATOM 2975 O O . LEU A 1 364 ? -10.386 -8.716 15.488 1.00 88.88 364 LEU A O 1
ATOM 2979 N N . HIS A 1 365 ? -11.928 -7.327 14.664 1.00 89.00 365 HIS A N 1
ATOM 2980 C CA . HIS A 1 365 ? -11.174 -7.090 13.427 1.00 89.00 365 HIS A CA 1
ATOM 2981 C C . HIS A 1 365 ? -9.799 -6.436 13.663 1.00 89.00 365 HIS A C 1
ATOM 2983 O O . HIS A 1 365 ? -8.881 -6.695 12.893 1.00 89.00 365 HIS A O 1
ATOM 2989 N N . PHE A 1 366 ? -9.609 -5.627 14.716 1.00 89.25 366 PHE A N 1
ATOM 2990 C CA . PHE A 1 366 ? -8.285 -5.093 15.071 1.00 89.25 366 PHE A CA 1
ATOM 2991 C C . PHE A 1 366 ? -7.352 -6.206 15.556 1.00 89.25 366 PHE A C 1
ATOM 2993 O O . PHE A 1 366 ? -6.201 -6.274 15.125 1.00 89.25 366 PHE A O 1
ATOM 3000 N N . VAL A 1 367 ? -7.855 -7.096 16.416 1.00 90.06 367 VAL A N 1
ATOM 3001 C CA . VAL A 1 367 ? -7.101 -8.266 16.898 1.00 90.06 367 VAL A CA 1
ATOM 3002 C C . VAL A 1 367 ? -6.764 -9.202 15.739 1.00 90.06 367 VAL A C 1
ATOM 3004 O O . VAL A 1 367 ? -5.618 -9.623 15.594 1.00 90.06 367 VAL A O 1
ATOM 3007 N N . ASN A 1 368 ? -7.738 -9.481 14.876 1.00 94.50 368 ASN A N 1
ATOM 3008 C CA . ASN A 1 368 ? -7.564 -10.381 13.741 1.00 94.50 368 ASN A CA 1
ATOM 3009 C C . ASN A 1 368 ? -6.646 -9.782 12.673 1.00 94.50 368 ASN A C 1
ATOM 3011 O O . ASN A 1 368 ? -5.852 -10.513 12.091 1.00 94.50 368 ASN A O 1
ATOM 3015 N N . TRP A 1 369 ? -6.674 -8.460 12.469 1.00 95.12 369 TRP A N 1
ATOM 3016 C CA . TRP A 1 369 ? -5.682 -7.775 11.641 1.00 95.12 369 TRP A CA 1
ATOM 3017 C C . TRP A 1 369 ? -4.269 -7.946 12.201 1.00 95.12 369 TRP A C 1
ATOM 3019 O O . TRP A 1 369 ? -3.353 -8.232 11.441 1.00 95.12 369 TRP A O 1
ATOM 3029 N N . ALA A 1 370 ? -4.071 -7.807 13.516 1.00 92.56 370 ALA A N 1
ATOM 3030 C CA . ALA A 1 370 ? -2.762 -8.046 14.125 1.00 92.56 370 ALA A CA 1
ATOM 3031 C C . ALA A 1 370 ? -2.302 -9.506 13.937 1.00 92.56 370 ALA A C 1
ATOM 3033 O O . ALA A 1 370 ? -1.124 -9.750 13.681 1.00 92.56 370 ALA A O 1
ATOM 3034 N N . GLY A 1 371 ? -3.236 -10.462 14.004 1.00 94.50 371 GLY A N 1
ATOM 3035 C CA . GLY A 1 371 ? -2.994 -11.867 13.667 1.00 94.50 371 GLY A CA 1
ATOM 3036 C C . GLY A 1 371 ? -2.561 -12.061 12.212 1.00 94.50 371 GLY A C 1
ATOM 3037 O O . GLY A 1 371 ? -1.525 -12.669 11.966 1.00 94.50 371 GLY A O 1
ATOM 3038 N N . LEU A 1 372 ? -3.295 -11.481 11.257 1.00 97.12 372 LEU A N 1
ATOM 3039 C CA . LEU A 1 372 ? -2.932 -11.490 9.838 1.00 97.12 372 LEU A CA 1
ATOM 3040 C C . LEU A 1 372 ? -1.563 -10.841 9.607 1.00 97.12 372 LEU A C 1
ATOM 3042 O O . LEU A 1 372 ? -0.691 -11.449 8.995 1.00 97.12 372 LEU A O 1
ATOM 3046 N N . LYS A 1 373 ? -1.337 -9.645 10.161 1.00 95.69 373 LYS A N 1
ATOM 3047 C CA . LYS A 1 373 ? -0.079 -8.905 10.030 1.00 95.69 373 LYS A CA 1
ATOM 3048 C C . LYS A 1 373 ? 1.124 -9.702 10.532 1.00 95.69 373 LYS A C 1
ATOM 3050 O O . LYS A 1 373 ? 2.171 -9.660 9.900 1.00 95.69 373 LYS A O 1
ATOM 3055 N N . LYS A 1 374 ? 0.972 -10.475 11.611 1.00 95.50 374 LYS A N 1
ATOM 3056 C CA . LYS A 1 374 ? 2.034 -11.367 12.094 1.00 95.50 374 LYS A CA 1
ATOM 3057 C C . LYS A 1 374 ? 2.490 -12.361 11.020 1.00 95.50 374 LYS A C 1
ATOM 3059 O O . LYS A 1 374 ? 3.679 -12.647 10.958 1.00 95.50 374 LYS A O 1
ATOM 3064 N N . HIS A 1 375 ? 1.572 -12.879 10.205 1.00 96.25 375 HIS A N 1
ATOM 3065 C CA . HIS A 1 375 ? 1.913 -13.777 9.101 1.00 96.25 375 HIS A CA 1
ATOM 3066 C C . HIS A 1 375 ? 2.526 -13.027 7.917 1.00 96.25 375 HIS A C 1
ATOM 3068 O O . HIS A 1 375 ? 3.507 -13.507 7.366 1.00 96.25 375 HIS A O 1
ATOM 3074 N N . LEU A 1 376 ? 2.033 -11.824 7.592 1.00 94.69 376 LEU A N 1
ATOM 3075 C CA . LEU A 1 376 ? 2.642 -10.973 6.554 1.00 94.69 376 LEU A CA 1
ATOM 3076 C C . LEU A 1 376 ? 4.111 -10.645 6.867 1.00 94.69 376 LEU A C 1
ATOM 3078 O O . LEU A 1 376 ? 4.963 -10.647 5.982 1.00 94.69 376 LEU A O 1
ATOM 3082 N N . ASP A 1 377 ? 4.407 -10.391 8.143 1.00 92.50 377 ASP A N 1
ATOM 3083 C CA . ASP A 1 377 ? 5.746 -10.037 8.611 1.00 92.50 377 ASP A CA 1
ATOM 3084 C C . ASP A 1 377 ? 6.659 -11.269 8.813 1.00 92.50 377 ASP A C 1
ATOM 3086 O O . ASP A 1 377 ? 7.843 -11.109 9.123 1.00 92.50 377 ASP A O 1
ATOM 3090 N N . ASN A 1 378 ? 6.150 -12.504 8.674 1.00 91.88 378 ASN A N 1
ATOM 3091 C CA . ASN A 1 378 ? 6.925 -13.710 8.969 1.00 91.88 378 ASN A CA 1
ATOM 3092 C C . ASN A 1 378 ? 7.762 -14.205 7.780 1.00 91.88 378 ASN A C 1
ATOM 3094 O O . ASN A 1 378 ? 7.485 -15.249 7.193 1.00 91.88 378 ASN A O 1
ATOM 3098 N N . GLY A 1 379 ? 8.873 -13.510 7.525 1.00 87.62 379 GLY A N 1
ATOM 3099 C CA . GLY A 1 379 ? 9.868 -13.855 6.499 1.00 87.62 379 GLY A CA 1
ATOM 3100 C C . GLY A 1 379 ? 10.391 -15.296 6.514 1.00 87.62 379 GLY A C 1
ATOM 3101 O O . GLY A 1 379 ? 10.809 -15.797 5.476 1.00 87.62 379 GLY A O 1
ATOM 3102 N N . ASN A 1 380 ? 10.356 -15.963 7.672 1.00 91.12 380 ASN A N 1
ATOM 3103 C CA . ASN A 1 380 ? 11.049 -17.232 7.911 1.00 91.12 380 ASN A CA 1
ATOM 3104 C C . ASN A 1 380 ? 10.227 -18.477 7.543 1.00 91.12 380 ASN A C 1
ATOM 3106 O O . ASN A 1 380 ? 10.720 -19.600 7.666 1.00 91.12 380 ASN A O 1
ATOM 3110 N N . GLU A 1 381 ? 8.954 -18.317 7.182 1.00 92.06 381 GLU A N 1
ATOM 3111 C CA . GLU A 1 381 ? 8.108 -19.444 6.789 1.00 92.06 381 GLU A CA 1
ATOM 3112 C C . GLU A 1 381 ? 8.398 -19.890 5.354 1.00 92.06 381 GLU A C 1
ATOM 3114 O O . GLU A 1 381 ? 8.801 -19.106 4.504 1.00 92.06 381 GLU A O 1
ATOM 3119 N N . ARG A 1 382 ? 8.157 -21.171 5.059 1.00 93.88 382 ARG A N 1
ATOM 3120 C CA . ARG A 1 382 ? 8.136 -21.638 3.667 1.00 93.88 382 ARG A CA 1
ATOM 3121 C C . ARG A 1 382 ? 6.973 -20.976 2.917 1.00 93.88 382 ARG A C 1
ATOM 3123 O O . ARG A 1 382 ? 5.926 -20.792 3.547 1.00 93.88 382 ARG A O 1
ATOM 3130 N N . PRO A 1 383 ? 7.089 -20.708 1.603 1.00 94.19 383 PRO A N 1
ATOM 3131 C CA . PRO A 1 383 ? 6.042 -20.033 0.836 1.00 94.19 383 PRO A CA 1
ATOM 3132 C C . PRO A 1 383 ? 4.657 -20.664 1.004 1.00 94.19 383 PRO A C 1
ATOM 3134 O O . PRO A 1 383 ? 3.682 -19.966 1.255 1.00 94.19 383 PRO A O 1
ATOM 3137 N N . GLU A 1 384 ? 4.541 -21.992 0.933 1.00 94.75 384 GLU A N 1
ATOM 3138 C CA . GLU A 1 384 ? 3.241 -22.669 1.010 1.00 94.75 384 GLU A CA 1
ATOM 3139 C C . GLU A 1 384 ? 2.593 -22.531 2.387 1.00 94.75 384 GLU A C 1
ATOM 3141 O O . GLU A 1 384 ? 1.388 -22.301 2.489 1.00 94.75 384 GLU A O 1
ATOM 3146 N N . THR A 1 385 ? 3.401 -22.651 3.443 1.00 95.81 385 THR A N 1
ATOM 3147 C CA . THR A 1 385 ? 2.951 -22.468 4.825 1.00 95.81 385 THR A CA 1
ATOM 3148 C C . THR A 1 385 ? 2.545 -21.017 5.069 1.00 95.81 385 THR A C 1
ATOM 3150 O O . THR A 1 385 ? 1.468 -20.785 5.615 1.00 95.81 385 THR A O 1
ATOM 3153 N N . SER A 1 386 ? 3.358 -20.060 4.606 1.00 96.38 386 SER A N 1
ATOM 3154 C CA . SER A 1 386 ? 3.072 -18.626 4.719 1.00 96.38 386 SER A CA 1
ATOM 3155 C C . SER A 1 386 ? 1.765 -18.275 4.008 1.00 96.38 386 SER A C 1
ATOM 3157 O O . SER A 1 386 ? 0.847 -17.747 4.635 1.00 96.38 386 SER A O 1
ATOM 3159 N N . ALA A 1 387 ? 1.600 -18.683 2.744 1.00 97.06 387 ALA A N 1
ATOM 3160 C CA . ALA A 1 387 ? 0.369 -18.459 1.990 1.00 97.06 387 ALA A CA 1
ATOM 3161 C C . ALA A 1 387 ? -0.860 -19.070 2.684 1.00 97.06 387 ALA A C 1
ATOM 3163 O O . ALA A 1 387 ? -1.875 -18.393 2.834 1.00 97.06 387 ALA A O 1
ATOM 3164 N N . ALA A 1 388 ? -0.781 -20.321 3.151 1.00 97.88 388 ALA A N 1
ATOM 3165 C CA . ALA A 1 388 ? -1.893 -20.969 3.850 1.00 97.88 388 ALA A CA 1
ATOM 3166 C C . ALA A 1 388 ? -2.276 -20.233 5.148 1.00 97.88 388 ALA A C 1
ATOM 3168 O O . ALA A 1 388 ? -3.460 -20.002 5.404 1.00 97.88 388 ALA A O 1
ATOM 3169 N N . ASN A 1 389 ? -1.282 -19.818 5.936 1.00 97.88 389 ASN A N 1
ATOM 3170 C CA . ASN A 1 389 ? -1.492 -19.073 7.174 1.00 97.88 389 ASN A CA 1
ATOM 3171 C C . ASN A 1 389 ? -2.080 -17.677 6.917 1.00 97.88 389 ASN A C 1
ATOM 3173 O O . ASN A 1 389 ? -3.017 -17.268 7.605 1.00 97.88 389 ASN A O 1
ATOM 3177 N N . ILE A 1 390 ? -1.574 -16.964 5.904 1.00 98.19 390 ILE A N 1
ATOM 3178 C CA . ILE A 1 390 ? -2.108 -15.671 5.455 1.00 98.19 390 ILE A CA 1
ATOM 3179 C C . ILE A 1 390 ? -3.580 -15.818 5.072 1.00 98.19 390 ILE A C 1
ATOM 3181 O O . ILE A 1 390 ? -4.409 -15.043 5.543 1.00 98.19 390 ILE A O 1
ATOM 3185 N N . LEU A 1 391 ? -3.923 -16.821 4.261 1.00 98.44 391 LEU A N 1
ATOM 3186 C CA . LEU A 1 391 ? -5.290 -17.040 3.782 1.00 98.44 391 LEU A CA 1
ATOM 3187 C C . LEU A 1 391 ? -6.253 -17.379 4.925 1.00 98.44 391 LEU A C 1
ATOM 3189 O O . LEU A 1 391 ? -7.342 -16.808 4.996 1.00 98.44 391 LEU A O 1
ATOM 3193 N N . GLN A 1 392 ? -5.833 -18.233 5.861 1.00 98.25 392 GLN A N 1
ATOM 3194 C CA . GLN A 1 392 ? -6.624 -18.550 7.050 1.00 98.25 392 GLN A CA 1
ATOM 3195 C C . GLN A 1 392 ? -6.845 -17.312 7.933 1.00 98.25 392 GLN A C 1
ATOM 3197 O O . GLN A 1 392 ? -7.965 -17.040 8.372 1.00 98.25 392 GLN A O 1
ATOM 3202 N N . ALA A 1 393 ? -5.788 -16.542 8.200 1.00 97.94 393 ALA A N 1
ATOM 3203 C CA . ALA A 1 393 ? -5.885 -15.333 9.011 1.00 97.94 393 ALA A CA 1
ATOM 3204 C C . ALA A 1 393 ? -6.716 -14.240 8.319 1.00 97.94 393 ALA A C 1
ATOM 3206 O O . ALA A 1 393 ? -7.460 -13.518 8.987 1.00 97.94 393 ALA A O 1
ATOM 3207 N N . LEU A 1 394 ? -6.636 -14.146 6.988 1.00 97.75 394 LEU A N 1
ATOM 3208 C CA . LEU A 1 394 ? -7.445 -13.244 6.177 1.00 97.75 394 LEU A CA 1
ATOM 3209 C C . LEU A 1 394 ? -8.932 -13.581 6.286 1.00 97.75 394 LEU A C 1
ATOM 3211 O O . LEU A 1 394 ? -9.730 -12.679 6.523 1.00 97.75 394 LEU A O 1
ATOM 3215 N N . GLU A 1 395 ? -9.314 -14.852 6.159 1.00 97.06 395 GLU A N 1
ATOM 3216 C CA . GLU A 1 395 ? -10.710 -15.279 6.303 1.00 97.06 395 GLU A CA 1
ATOM 3217 C C . GLU A 1 395 ? -11.268 -14.890 7.681 1.00 97.06 395 GLU A C 1
ATOM 3219 O O . GLU A 1 395 ? -12.329 -14.271 7.784 1.00 97.06 395 GLU A O 1
ATOM 3224 N N . ILE A 1 396 ? -10.507 -15.158 8.747 1.00 96.75 396 ILE A N 1
ATOM 3225 C CA . ILE A 1 396 ? -10.874 -14.776 10.118 1.00 96.75 396 ILE A CA 1
ATOM 3226 C C . ILE A 1 396 ? -10.994 -13.250 10.258 1.00 96.75 396 ILE A C 1
ATOM 3228 O O . ILE A 1 396 ? -11.905 -12.759 10.932 1.00 96.75 396 ILE A O 1
ATOM 3232 N N . TYR A 1 397 ? -10.096 -12.481 9.639 1.00 96.31 397 TYR A N 1
ATOM 3233 C CA . TYR A 1 397 ? -10.167 -11.021 9.628 1.00 96.31 397 TYR A CA 1
ATOM 3234 C C . TYR A 1 397 ? -11.437 -10.518 8.928 1.00 96.31 397 TYR A C 1
ATOM 3236 O O . TYR A 1 397 ? -12.195 -9.763 9.540 1.00 96.31 397 TYR A O 1
ATOM 3244 N N . LEU A 1 398 ? -11.707 -10.987 7.706 1.00 95.38 398 LEU A N 1
ATOM 3245 C CA . LEU A 1 398 ? -12.864 -10.580 6.905 1.00 95.38 398 LEU A CA 1
ATOM 3246 C C . LEU A 1 398 ? -14.196 -10.926 7.594 1.00 95.38 398 LEU A C 1
ATOM 3248 O O . LEU A 1 398 ? -15.098 -10.091 7.637 1.00 95.38 398 LEU A O 1
ATOM 3252 N N . LEU A 1 399 ? -14.302 -12.105 8.217 1.00 95.00 399 LEU A N 1
ATOM 3253 C CA . LEU A 1 399 ? -15.501 -12.538 8.954 1.00 95.00 399 LEU A CA 1
ATOM 3254 C C . LEU A 1 399 ? -15.825 -11.676 10.183 1.00 95.00 399 LEU A C 1
ATOM 3256 O O . LEU A 1 399 ? -16.960 -11.674 10.655 1.00 95.00 399 LEU A O 1
ATOM 3260 N N . ASN A 1 400 ? -14.835 -10.971 10.730 1.00 93.94 400 ASN A N 1
ATOM 3261 C CA . ASN A 1 400 ? -14.982 -10.182 11.953 1.00 93.94 400 ASN A CA 1
ATOM 3262 C C . ASN A 1 400 ? -14.973 -8.673 11.700 1.00 93.94 400 ASN A C 1
ATOM 3264 O O . ASN A 1 400 ? -14.912 -7.905 12.665 1.00 93.94 400 ASN A O 1
ATOM 3268 N N . LEU A 1 401 ? -15.037 -8.246 10.432 1.00 93.38 401 LEU A N 1
ATOM 3269 C CA . LEU A 1 401 ? -15.219 -6.842 10.077 1.00 93.38 401 LEU A CA 1
ATOM 3270 C C . LEU A 1 401 ? -16.485 -6.266 10.742 1.00 93.38 401 LEU A C 1
ATOM 3272 O O . LEU A 1 401 ? -17.418 -7.014 11.046 1.00 93.38 401 LEU A O 1
ATOM 3276 N N . PRO A 1 402 ? -16.538 -4.946 10.983 1.00 89.94 402 PRO A N 1
ATOM 3277 C CA . PRO A 1 402 ? -17.740 -4.269 11.466 1.00 89.94 402 PRO A CA 1
ATOM 3278 C C . PRO A 1 402 ? -18.967 -4.552 10.576 1.00 89.94 402 PRO A C 1
ATOM 3280 O O . PRO A 1 402 ? -18.801 -4.665 9.362 1.00 89.94 402 PRO A O 1
ATOM 3283 N N . PRO A 1 403 ? -20.198 -4.655 11.122 1.00 87.31 403 PRO A N 1
ATOM 3284 C CA . PRO A 1 403 ? -21.386 -5.049 10.352 1.00 87.31 403 PRO A CA 1
ATOM 3285 C C . PRO A 1 403 ? -21.684 -4.181 9.125 1.00 87.31 403 PRO A C 1
ATOM 3287 O O . PRO A 1 403 ? -22.165 -4.690 8.119 1.00 87.31 403 PRO A O 1
ATOM 3290 N N . ASP A 1 404 ? -21.369 -2.885 9.180 1.00 82.44 404 ASP A N 1
ATOM 3291 C CA . ASP A 1 404 ? -21.513 -1.948 8.059 1.00 82.44 404 ASP A CA 1
ATOM 3292 C C . ASP A 1 404 ? -20.517 -2.209 6.911 1.00 82.44 404 ASP A C 1
ATOM 3294 O O . ASP A 1 404 ? -20.634 -1.611 5.846 1.00 82.44 404 ASP A O 1
ATOM 3298 N N . GLN A 1 405 ? -19.558 -3.112 7.132 1.00 82.50 405 GLN A N 1
ATOM 3299 C CA . GLN A 1 405 ? -18.459 -3.476 6.235 1.00 82.50 405 GLN A CA 1
ATOM 3300 C C . GLN A 1 405 ? -18.387 -4.989 5.977 1.00 82.50 405 GLN A C 1
ATOM 3302 O O . GLN A 1 405 ? -17.528 -5.448 5.225 1.00 82.50 405 GLN A O 1
ATOM 3307 N N . GLN A 1 406 ? -19.280 -5.781 6.583 1.00 82.56 406 GLN A N 1
ATOM 3308 C CA . GLN A 1 406 ? -19.438 -7.202 6.279 1.00 82.56 406 GLN A CA 1
ATOM 3309 C C . GLN A 1 406 ? -20.140 -7.345 4.928 1.00 82.56 406 GLN A C 1
ATOM 3311 O O . GLN A 1 406 ? -21.344 -7.586 4.826 1.00 82.56 406 GLN A O 1
ATOM 3316 N N . PHE A 1 407 ? -19.372 -7.141 3.866 1.00 79.19 407 PHE A N 1
ATOM 3317 C CA . PHE A 1 407 ? -19.837 -7.279 2.502 1.00 79.19 407 PHE A CA 1
ATOM 3318 C C . PHE A 1 407 ? -19.582 -8.704 2.006 1.00 79.19 407 PHE A C 1
ATOM 3320 O O . PHE A 1 407 ? -18.447 -9.105 1.766 1.00 79.19 407 PHE A O 1
ATOM 3327 N N . ASN A 1 408 ? -20.664 -9.467 1.838 1.00 71.81 408 ASN A N 1
ATOM 3328 C CA . ASN A 1 408 ? -20.620 -10.831 1.296 1.00 71.81 408 ASN A CA 1
ATOM 3329 C C . ASN A 1 408 ? -20.855 -10.880 -0.227 1.00 71.81 408 ASN A C 1
ATOM 3331 O O . ASN A 1 408 ? -20.935 -11.964 -0.803 1.00 71.81 408 ASN A O 1
ATOM 3335 N N . GLY A 1 409 ? -21.045 -9.725 -0.871 1.00 77.56 409 GLY A N 1
ATOM 3336 C CA . GLY A 1 409 ? -21.271 -9.630 -2.311 1.00 77.56 409 GLY A CA 1
ATOM 3337 C C . GLY A 1 409 ? -19.973 -9.511 -3.109 1.00 77.56 409 GLY A C 1
ATOM 3338 O O . GLY A 1 409 ? -18.883 -9.473 -2.551 1.00 77.56 409 GLY A O 1
ATOM 3339 N N . HIS A 1 410 ? -20.117 -9.402 -4.428 1.00 84.12 410 HIS A N 1
ATOM 3340 C CA . HIS A 1 410 ? -19.085 -8.881 -5.324 1.00 84.12 410 HIS A CA 1
ATOM 3341 C C . HIS A 1 410 ? -19.483 -7.465 -5.729 1.00 84.12 410 HIS A C 1
ATOM 3343 O O . HIS A 1 410 ? -20.640 -7.245 -6.105 1.00 84.12 410 HIS A O 1
ATOM 3349 N N . ILE A 1 411 ? -18.554 -6.512 -5.646 1.00 88.69 411 ILE A N 1
ATOM 3350 C CA . ILE A 1 411 ? -18.791 -5.169 -6.179 1.00 88.69 411 ILE A CA 1
ATOM 3351 C C . ILE A 1 411 ? -18.793 -5.302 -7.698 1.00 88.69 411 ILE A C 1
ATOM 3353 O O . ILE A 1 411 ? -17.801 -5.708 -8.296 1.00 88.69 411 ILE A O 1
ATOM 3357 N N . LYS A 1 412 ? -19.933 -5.007 -8.321 1.00 83.44 412 LYS A N 1
ATOM 3358 C CA . LYS A 1 412 ? -20.035 -4.936 -9.776 1.00 83.44 412 LYS A CA 1
ATOM 3359 C C . LYS A 1 412 ? -19.836 -3.491 -10.181 1.00 83.44 412 LYS A C 1
ATOM 3361 O O . LYS A 1 412 ? -20.709 -2.667 -9.923 1.00 83.44 412 LYS A O 1
ATOM 3366 N N . LEU A 1 413 ? -18.686 -3.215 -10.775 1.00 86.88 413 LEU A N 1
ATOM 3367 C CA . LEU A 1 413 ? -18.433 -1.945 -11.438 1.00 86.88 413 LEU A CA 1
ATOM 3368 C C . LEU A 1 413 ? -19.195 -1.921 -12.764 1.00 86.88 413 LEU A C 1
ATOM 3370 O O . LEU A 1 413 ? -19.379 -2.972 -13.391 1.00 86.88 413 LEU A O 1
ATOM 3374 N N . ASP A 1 414 ? -19.675 -0.746 -13.161 1.00 81.69 414 ASP A N 1
ATOM 3375 C CA . ASP A 1 414 ? -20.270 -0.584 -14.479 1.00 81.69 414 ASP A CA 1
ATOM 3376 C C . ASP A 1 414 ? -19.148 -0.733 -15.522 1.00 81.69 414 ASP A C 1
ATOM 3378 O O . ASP A 1 414 ? -18.165 0.001 -15.466 1.00 81.69 414 ASP A O 1
ATOM 3382 N N . PRO A 1 415 ? -19.233 -1.682 -16.470 1.00 74.69 415 PRO A N 1
ATOM 3383 C CA . PRO A 1 415 ? -18.210 -1.835 -17.503 1.00 74.69 415 PRO A CA 1
ATOM 3384 C C . PRO A 1 415 ? -18.123 -0.628 -18.450 1.00 74.69 415 PRO A C 1
ATOM 3386 O O . PRO A 1 415 ? -17.193 -0.562 -19.250 1.00 74.69 415 PRO A O 1
ATOM 3389 N N . THR A 1 416 ? -19.102 0.282 -18.413 1.00 76.81 416 THR A N 1
ATOM 3390 C CA . THR A 1 416 ? -19.076 1.549 -19.150 1.00 76.81 416 THR A CA 1
ATOM 3391 C C . THR A 1 416 ? -18.370 2.672 -18.393 1.00 76.81 416 THR A C 1
ATOM 3393 O O . THR A 1 416 ? -18.002 3.663 -19.024 1.00 76.81 416 THR A O 1
ATOM 3396 N N . ASP A 1 417 ? -18.124 2.513 -17.087 1.00 80.00 417 ASP A N 1
ATOM 3397 C CA . ASP A 1 417 ? -17.353 3.479 -16.312 1.00 80.00 417 ASP A CA 1
ATOM 3398 C C . ASP A 1 417 ? -15.872 3.361 -16.680 1.00 80.00 417 ASP A C 1
ATOM 3400 O O . ASP A 1 417 ? -15.222 2.332 -16.467 1.00 80.00 417 ASP A O 1
ATOM 3404 N N . ASN A 1 418 ? -15.309 4.439 -17.222 1.00 83.69 418 ASN A N 1
ATOM 3405 C CA . ASN A 1 418 ? -13.932 4.453 -17.694 1.00 83.69 418 ASN A CA 1
ATOM 3406 C C . ASN A 1 418 ? -12.936 4.804 -16.582 1.00 83.69 418 ASN A C 1
ATOM 3408 O O . ASN A 1 418 ? -12.081 5.673 -16.732 1.00 83.69 418 ASN A O 1
ATOM 3412 N N . HIS A 1 419 ? -13.034 4.095 -15.453 1.00 84.69 419 HIS A N 1
ATOM 3413 C CA . HIS A 1 419 ? -12.232 4.355 -14.251 1.00 84.69 419 HIS A CA 1
ATOM 3414 C C . HIS A 1 419 ? -10.723 4.363 -14.505 1.00 84.69 419 HIS A C 1
ATOM 3416 O O . HIS A 1 419 ? -9.971 4.990 -13.756 1.00 84.69 419 HIS A O 1
ATOM 3422 N N . PHE A 1 420 ? -10.290 3.625 -15.527 1.00 86.12 420 PHE A N 1
ATOM 3423 C CA . PHE A 1 420 ? -8.903 3.549 -15.940 1.00 86.12 420 PHE A CA 1
ATOM 3424 C C . PHE A 1 420 ? -8.458 4.807 -16.687 1.00 86.12 420 PHE A C 1
ATOM 3426 O O . PHE A 1 420 ? -7.460 5.402 -16.290 1.00 86.12 420 PHE A O 1
ATOM 3433 N N . GLU A 1 421 ? -9.198 5.254 -17.708 1.00 86.31 421 GLU A N 1
ATOM 3434 C CA . GLU A 1 421 ? -8.897 6.537 -18.355 1.00 86.31 421 GLU A CA 1
ATOM 3435 C C . GLU A 1 421 ? -9.014 7.698 -17.369 1.00 86.31 421 GLU A C 1
ATOM 3437 O O . GLU A 1 421 ? -8.182 8.597 -17.412 1.00 86.31 421 GLU A O 1
ATOM 3442 N N . ASP A 1 422 ? -9.973 7.663 -16.440 1.00 85.44 422 ASP A N 1
ATOM 3443 C CA . ASP A 1 422 ? -10.084 8.668 -15.378 1.00 85.44 422 ASP A CA 1
ATOM 3444 C C . ASP A 1 422 ? -8.809 8.728 -14.528 1.00 85.44 422 ASP A C 1
ATOM 3446 O O . ASP A 1 422 ? -8.271 9.809 -14.287 1.00 85.44 422 ASP A O 1
ATOM 3450 N N . LEU A 1 423 ? -8.290 7.566 -14.111 1.00 85.19 423 LEU A N 1
ATOM 3451 C CA . LEU A 1 423 ? -7.042 7.480 -13.355 1.00 85.19 423 LEU A CA 1
ATOM 3452 C C . LEU A 1 423 ? -5.851 7.978 -14.183 1.00 85.19 423 LEU A C 1
ATOM 3454 O O . LEU A 1 423 ? -5.068 8.780 -13.684 1.00 85.19 423 LEU A O 1
ATOM 3458 N N . LEU A 1 424 ? -5.719 7.561 -15.445 1.00 85.62 424 LEU A N 1
ATOM 3459 C CA . LEU A 1 424 ? -4.635 8.022 -16.319 1.00 85.62 424 LEU A CA 1
ATOM 3460 C C . LEU A 1 424 ? -4.676 9.532 -16.543 1.00 85.62 424 LEU A C 1
ATOM 3462 O O . LEU A 1 424 ? -3.662 10.208 -16.375 1.00 85.62 424 LEU A O 1
ATOM 3466 N N . ASN A 1 425 ? -5.852 10.063 -16.878 1.00 82.94 425 ASN A N 1
ATOM 3467 C CA . ASN A 1 425 ? -6.063 11.492 -17.065 1.00 82.94 425 ASN A CA 1
ATOM 3468 C C . ASN A 1 425 ? -5.706 12.256 -15.794 1.00 82.94 425 ASN A C 1
ATOM 3470 O O . ASN A 1 425 ? -5.155 13.343 -15.873 1.00 82.94 425 ASN A O 1
ATOM 3474 N N . CYS A 1 426 ? -5.979 11.691 -14.623 1.00 82.56 426 CYS A N 1
ATOM 3475 C CA . CYS A 1 426 ? -5.631 12.305 -13.355 1.00 82.56 426 CYS A CA 1
ATOM 3476 C C . CYS A 1 426 ? -4.118 12.289 -13.071 1.00 82.56 426 CYS A C 1
ATOM 3478 O O . CYS A 1 426 ? -3.551 13.284 -12.613 1.00 82.56 426 CYS A O 1
ATOM 3480 N N . LEU A 1 427 ? -3.443 11.180 -13.369 1.00 86.88 427 LEU A N 1
ATOM 3481 C CA . LEU A 1 427 ? -2.005 11.067 -13.151 1.00 86.88 427 LEU A CA 1
ATOM 3482 C C . LEU A 1 427 ? -1.208 11.943 -14.125 1.00 86.88 427 LEU A C 1
ATOM 3484 O O . LEU A 1 427 ? -0.177 12.477 -13.728 1.00 86.88 427 LEU A O 1
ATOM 3488 N N . ASP A 1 428 ? -1.676 12.105 -15.367 1.00 86.50 428 ASP A N 1
ATOM 3489 C CA . ASP A 1 428 ? -0.903 12.724 -16.453 1.00 86.50 428 ASP A CA 1
ATOM 3490 C C . ASP A 1 428 ? -1.115 14.239 -16.636 1.00 86.50 428 ASP A C 1
ATOM 3492 O O . ASP A 1 428 ? -0.384 14.902 -17.375 1.00 86.50 428 ASP A O 1
ATOM 3496 N N . VAL A 1 429 ? -2.102 14.826 -15.957 1.00 86.06 429 VAL A N 1
ATOM 3497 C CA . VAL A 1 429 ? -2.400 16.262 -16.060 1.00 86.06 429 VAL A CA 1
ATOM 3498 C C . VAL A 1 429 ? -1.635 17.104 -15.036 1.00 86.06 429 VAL A C 1
ATOM 3500 O O . VAL A 1 429 ? -1.055 16.618 -14.064 1.00 86.06 429 VAL A O 1
ATOM 3503 N N . SER A 1 430 ? -1.650 18.425 -15.240 1.00 87.31 430 SER A N 1
ATOM 3504 C CA . SER A 1 430 ? -1.073 19.374 -14.285 1.00 87.31 430 SER A CA 1
ATOM 3505 C C . SER A 1 430 ? -1.722 19.263 -12.903 1.00 87.31 430 SER A C 1
ATOM 3507 O O . SER A 1 430 ? -2.898 18.914 -12.782 1.00 87.31 430 SER A O 1
ATOM 3509 N N . THR A 1 431 ? -0.992 19.660 -11.859 1.00 85.31 431 THR A N 1
ATOM 3510 C CA . THR A 1 431 ? -1.496 19.727 -10.480 1.00 85.31 431 THR A CA 1
ATOM 3511 C C . THR A 1 431 ? -2.836 20.457 -10.387 1.00 85.31 431 THR A C 1
ATOM 3513 O O . THR A 1 431 ? -3.772 19.954 -9.779 1.00 85.31 431 THR A O 1
ATOM 3516 N N . ASN A 1 432 ? -2.977 21.615 -11.040 1.00 85.94 432 ASN A N 1
ATOM 3517 C CA . ASN A 1 432 ? -4.230 22.376 -11.010 1.00 85.94 432 ASN A CA 1
ATOM 3518 C C . ASN A 1 432 ? -5.402 21.591 -11.609 1.00 85.94 432 ASN A C 1
ATOM 3520 O O . ASN A 1 432 ? -6.514 21.657 -11.098 1.00 85.94 432 ASN A O 1
ATOM 3524 N N . THR A 1 433 ? -5.153 20.838 -12.679 1.00 88.00 433 THR A N 1
ATOM 3525 C CA . THR A 1 433 ? -6.177 19.996 -13.312 1.00 88.00 433 THR A CA 1
ATOM 3526 C C . THR A 1 433 ? -6.510 18.794 -12.433 1.00 88.00 433 THR A C 1
ATOM 3528 O O . THR A 1 433 ? -7.677 18.455 -12.287 1.00 88.00 433 THR A O 1
ATOM 3531 N N . THR A 1 434 ? -5.500 18.208 -11.784 1.00 87.12 434 THR A N 1
ATOM 3532 C CA . THR A 1 434 ? -5.675 17.147 -10.783 1.00 87.12 434 THR A CA 1
ATOM 3533 C C . THR A 1 434 ? -6.564 17.633 -9.644 1.00 87.12 434 THR A C 1
ATOM 3535 O O . THR A 1 434 ? -7.536 16.971 -9.309 1.00 87.12 434 THR A O 1
ATOM 3538 N N . MET A 1 435 ? -6.289 18.822 -9.100 1.00 86.69 435 MET A N 1
ATOM 3539 C CA . MET A 1 435 ? -7.103 19.435 -8.050 1.00 86.69 435 MET A CA 1
ATOM 3540 C C . MET A 1 435 ? -8.536 19.686 -8.519 1.00 86.69 435 MET A C 1
ATOM 3542 O O . MET A 1 435 ? -9.465 19.311 -7.818 1.00 86.69 435 MET A O 1
ATOM 3546 N N . LEU A 1 436 ? -8.733 20.264 -9.711 1.00 86.50 436 LEU A N 1
ATOM 3547 C CA . LEU A 1 436 ? -10.071 20.467 -10.283 1.00 86.50 436 LEU A CA 1
ATOM 3548 C C . LEU A 1 436 ? -10.846 19.157 -10.390 1.00 86.50 436 LEU A C 1
ATOM 3550 O O . LEU A 1 436 ? -11.985 19.092 -9.942 1.00 86.50 436 LEU A O 1
ATOM 3554 N N . TRP A 1 437 ? -10.215 18.111 -10.916 1.00 83.75 437 TRP A N 1
ATOM 3555 C CA . TRP A 1 437 ? -10.828 16.793 -11.000 1.00 83.75 437 TRP A CA 1
ATOM 3556 C C . TRP A 1 437 ? -11.125 16.212 -9.617 1.00 83.75 437 TRP A C 1
ATOM 3558 O O . TRP A 1 437 ? -12.206 15.667 -9.421 1.00 83.75 437 TRP A O 1
ATOM 3568 N N . VAL A 1 438 ? -10.230 16.387 -8.635 1.00 83.81 438 VAL A N 1
ATOM 3569 C CA . VAL A 1 438 ? -10.522 16.011 -7.250 1.00 83.81 438 VAL A CA 1
ATOM 3570 C C . VAL A 1 438 ? -11.748 16.775 -6.776 1.00 83.81 438 VAL A C 1
ATOM 3572 O O . VAL A 1 438 ? -12.661 16.126 -6.313 1.00 83.81 438 VAL A O 1
ATOM 3575 N N . TYR A 1 439 ? -11.884 18.088 -6.947 1.00 82.31 439 TYR A N 1
ATOM 3576 C CA . TYR A 1 439 ? -13.092 18.805 -6.506 1.00 82.31 439 TYR A CA 1
ATOM 3577 C C . TYR A 1 439 ? -14.372 18.416 -7.256 1.00 82.31 439 TYR A C 1
ATOM 3579 O O . TYR A 1 439 ? -15.445 18.382 -6.657 1.00 82.31 439 TYR A O 1
ATOM 3587 N N . GLU A 1 440 ? -14.281 18.153 -8.559 1.00 81.81 440 GLU A N 1
ATOM 3588 C CA . GLU A 1 440 ? -15.426 17.789 -9.399 1.00 81.81 440 GLU A CA 1
ATOM 3589 C C . GLU A 1 440 ? -15.878 16.346 -9.137 1.00 81.81 440 GLU A C 1
ATOM 3591 O O . GLU A 1 440 ? -17.071 16.092 -8.969 1.00 81.81 440 GLU A O 1
ATOM 3596 N N . GLY A 1 441 ? -14.930 15.412 -9.043 1.00 70.19 441 GLY A N 1
ATOM 3597 C CA . GLY A 1 441 ? -15.164 13.997 -8.748 1.00 70.19 441 GLY A CA 1
ATOM 3598 C C . GLY A 1 441 ? -15.421 13.715 -7.266 1.00 70.19 441 GLY A C 1
ATOM 3599 O O . GLY A 1 441 ? -16.190 12.816 -6.928 1.00 70.19 441 GLY A O 1
ATOM 3600 N N . SER A 1 442 ? -14.843 14.522 -6.375 1.00 60.12 442 SER A N 1
ATOM 3601 C CA . SER A 1 442 ? -15.112 14.526 -4.934 1.00 60.12 442 SER A CA 1
ATOM 3602 C C . SER A 1 442 ? -16.145 15.568 -4.536 1.00 60.12 442 SER A C 1
ATOM 3604 O O . SER A 1 442 ? -16.160 15.962 -3.382 1.00 60.12 442 SER A O 1
ATOM 3606 N N . GLY A 1 443 ? -17.023 16.039 -5.422 1.00 52.91 443 GLY A N 1
ATOM 3607 C CA . GLY A 1 443 ? -18.185 16.808 -4.983 1.00 52.91 443 GLY A CA 1
ATOM 3608 C C . GLY A 1 443 ? -19.186 15.873 -4.298 1.00 52.91 443 GLY A C 1
ATOM 3609 O O . GLY A 1 443 ? -20.032 15.294 -4.962 1.00 52.91 443 GLY A O 1
ATOM 3610 N N . GLN A 1 444 ? -19.208 15.617 -2.994 1.00 54.72 444 GLN A N 1
ATOM 3611 C CA . GLN A 1 444 ? -18.412 16.046 -1.841 1.00 54.72 444 GLN A CA 1
ATOM 3612 C C . GLN A 1 444 ? -17.590 14.826 -1.376 1.00 54.72 444 GLN A C 1
ATOM 3614 O O . GLN A 1 444 ? -17.893 13.712 -1.807 1.00 54.72 444 GLN A O 1
ATOM 3619 N N . ALA A 1 445 ? -16.596 14.983 -0.500 1.00 66.44 445 ALA A N 1
ATOM 3620 C CA . ALA A 1 445 ? -16.055 13.892 0.312 1.00 66.44 445 ALA A CA 1
ATOM 3621 C C . ALA A 1 445 ? -17.188 13.336 1.203 1.00 66.44 445 ALA A C 1
ATOM 3623 O O . ALA A 1 445 ? -17.276 13.571 2.409 1.00 66.44 445 ALA A O 1
ATOM 3624 N N . SER A 1 446 ? -18.170 12.722 0.548 1.00 83.88 446 SER A N 1
ATOM 3625 C CA . SER A 1 446 ? -19.480 12.444 1.079 1.00 83.88 446 SER A CA 1
ATOM 3626 C C . SER A 1 446 ? -19.364 11.174 1.896 1.00 83.88 446 SER A C 1
ATOM 3628 O O . SER A 1 446 ? -18.487 10.330 1.655 1.00 83.88 446 SER A O 1
ATOM 3630 N N . PRO A 1 447 ? -20.276 10.980 2.850 1.00 87.75 447 PRO A N 1
ATOM 3631 C CA . PRO A 1 447 ? -20.348 9.714 3.543 1.00 87.75 447 PRO A CA 1
ATOM 3632 C C . PRO A 1 447 ? -20.520 8.509 2.599 1.00 87.75 447 PRO A C 1
ATOM 3634 O O . PRO A 1 447 ? -20.103 7.406 2.948 1.00 87.75 447 PRO A O 1
ATOM 3637 N N . GLU A 1 448 ? -21.101 8.674 1.403 1.00 88.19 448 GLU A N 1
ATOM 3638 C CA . GLU A 1 448 ? -21.125 7.593 0.410 1.00 88.19 448 GLU A CA 1
ATOM 3639 C C . GLU A 1 448 ? -19.748 7.350 -0.209 1.00 88.19 448 GLU A C 1
ATOM 3641 O O . GLU A 1 448 ? -19.315 6.202 -0.259 1.00 88.19 448 GLU A O 1
ATOM 3646 N N . HIS A 1 449 ? -19.028 8.404 -0.606 1.00 87.69 449 HIS A N 1
ATOM 3647 C CA . HIS A 1 449 ? -17.716 8.259 -1.237 1.00 87.69 449 HIS A CA 1
ATOM 3648 C C . HIS A 1 449 ? -16.737 7.481 -0.349 1.00 87.69 449 HIS A C 1
ATOM 3650 O O . HIS A 1 449 ? -16.153 6.492 -0.791 1.00 87.69 449 HIS A O 1
ATOM 3656 N N . TYR A 1 450 ? -16.601 7.870 0.924 1.00 90.31 450 TYR A N 1
ATOM 3657 C CA . TYR A 1 450 ? -15.732 7.156 1.863 1.00 90.31 450 TYR A CA 1
ATOM 3658 C C . TYR A 1 450 ? -16.211 5.726 2.126 1.00 90.31 450 TYR A C 1
ATOM 3660 O O . TYR A 1 450 ? -15.386 4.817 2.236 1.00 90.31 450 TYR A O 1
ATOM 3668 N N . ARG A 1 451 ? -17.528 5.500 2.210 1.00 90.56 451 ARG A N 1
ATOM 3669 C CA . ARG A 1 451 ? -18.085 4.154 2.402 1.00 90.56 451 ARG A CA 1
ATOM 3670 C C . ARG A 1 451 ? -17.733 3.245 1.230 1.00 90.56 451 ARG A C 1
ATOM 3672 O O . ARG A 1 451 ? -17.222 2.154 1.456 1.00 90.56 451 ARG A O 1
ATOM 3679 N N . ASP A 1 452 ? -17.970 3.698 0.007 1.00 90.31 452 ASP A N 1
ATOM 3680 C CA . ASP A 1 452 ? -17.667 2.950 -1.211 1.00 90.31 452 ASP A CA 1
ATOM 3681 C C . ASP A 1 452 ? -16.173 2.636 -1.321 1.00 90.31 452 ASP A C 1
ATOM 3683 O O . ASP A 1 452 ? -15.802 1.514 -1.656 1.00 90.31 452 ASP A O 1
ATOM 3687 N N . THR A 1 453 ? -15.303 3.595 -0.988 1.00 92.19 453 THR A N 1
ATOM 3688 C CA . THR A 1 453 ? -13.851 3.373 -0.968 1.00 92.19 453 THR A CA 1
ATOM 3689 C C . THR A 1 453 ? -13.453 2.335 0.081 1.00 92.19 453 THR A C 1
ATOM 3691 O O . THR A 1 453 ? -12.612 1.477 -0.189 1.00 92.19 453 THR A O 1
ATOM 3694 N N . GLY A 1 454 ? -14.089 2.354 1.257 1.00 93.19 454 GLY A N 1
ATOM 3695 C CA . GLY A 1 454 ? -13.918 1.319 2.277 1.00 93.19 454 GLY A CA 1
ATOM 3696 C C . GLY A 1 454 ? -14.321 -0.067 1.766 1.00 93.19 454 GLY A C 1
ATOM 3697 O O . GLY A 1 454 ? -13.558 -1.021 1.917 1.00 93.19 454 GLY A O 1
ATOM 3698 N N . LEU A 1 455 ? -15.468 -0.171 1.090 1.00 93.50 455 LEU A N 1
ATOM 3699 C CA . LEU A 1 455 ? -15.946 -1.421 0.493 1.00 93.50 455 LEU A CA 1
ATOM 3700 C C . LEU A 1 455 ? -15.024 -1.917 -0.632 1.00 93.50 455 LEU A C 1
ATOM 3702 O O . LEU A 1 455 ? -14.701 -3.103 -0.668 1.00 93.50 455 LEU A O 1
ATOM 3706 N N . LEU A 1 456 ? -14.546 -1.024 -1.506 1.00 94.38 456 LEU A N 1
ATOM 3707 C CA . LEU A 1 456 ? -13.567 -1.345 -2.551 1.00 94.38 456 LEU A CA 1
ATOM 3708 C C . LEU A 1 456 ? -12.252 -1.855 -1.961 1.00 94.38 456 LEU A C 1
ATOM 3710 O O . LEU A 1 456 ? -11.703 -2.829 -2.467 1.00 94.38 456 LEU A O 1
ATOM 3714 N N . ALA A 1 457 ? -11.769 -1.257 -0.868 1.00 94.94 457 ALA A N 1
ATOM 3715 C CA . ALA A 1 457 ? -10.561 -1.716 -0.185 1.00 94.94 457 ALA A CA 1
ATOM 3716 C C . ALA A 1 457 ? -10.713 -3.153 0.347 1.00 94.94 457 ALA A C 1
ATOM 3718 O O . ALA A 1 457 ? -9.807 -3.975 0.191 1.00 94.94 457 ALA A O 1
ATOM 3719 N N . ILE A 1 458 ? -11.865 -3.472 0.951 1.00 95.06 458 ILE A N 1
ATOM 3720 C CA . ILE A 1 458 ? -12.174 -4.823 1.441 1.00 95.06 458 ILE A CA 1
ATOM 3721 C C . ILE A 1 458 ? -12.315 -5.815 0.281 1.00 95.06 458 ILE A C 1
ATOM 3723 O O . ILE A 1 458 ? -11.775 -6.921 0.355 1.00 95.06 458 ILE A O 1
ATOM 3727 N N . GLU A 1 459 ? -12.989 -5.424 -0.801 1.00 95.75 459 GLU A N 1
ATOM 3728 C CA . GLU A 1 459 ? -13.146 -6.262 -1.990 1.00 95.75 459 GLU A CA 1
ATOM 3729 C C . GLU A 1 459 ? -11.804 -6.555 -2.664 1.00 95.75 459 GLU A C 1
ATOM 3731 O O . GLU A 1 459 ? -11.509 -7.708 -2.984 1.00 95.75 459 GLU A O 1
ATOM 3736 N N . PHE A 1 460 ? -10.958 -5.536 -2.814 1.00 95.75 460 PHE A N 1
ATOM 3737 C CA . PHE A 1 460 ? -9.614 -5.672 -3.361 1.00 95.75 460 PHE A CA 1
ATOM 3738 C C . PHE A 1 460 ? -8.762 -6.634 -2.521 1.00 95.75 460 PHE A C 1
ATOM 3740 O O . PHE A 1 460 ? -8.117 -7.533 -3.070 1.00 95.75 460 PHE A O 1
ATOM 3747 N N . LEU A 1 461 ? -8.808 -6.517 -1.189 1.00 96.12 461 LEU A N 1
ATOM 3748 C CA . LEU A 1 461 ? -8.108 -7.429 -0.281 1.00 96.12 461 LEU A CA 1
ATOM 3749 C C . LEU A 1 461 ? -8.632 -8.872 -0.396 1.00 96.12 461 LEU A C 1
ATOM 3751 O O . LEU A 1 461 ? -7.846 -9.820 -0.454 1.00 96.12 461 LEU A O 1
ATOM 3755 N N . ARG A 1 462 ? -9.956 -9.049 -0.473 1.00 96.56 462 ARG A N 1
ATOM 3756 C CA . ARG A 1 462 ? -10.607 -10.358 -0.626 1.00 96.56 462 ARG A CA 1
ATOM 3757 C C . ARG A 1 462 ? -10.223 -11.039 -1.939 1.00 96.56 462 ARG A C 1
ATOM 3759 O O . ARG A 1 462 ? -9.811 -12.199 -1.928 1.00 96.56 462 ARG A O 1
ATOM 3766 N N . LEU A 1 463 ? -10.319 -10.326 -3.060 1.00 96.31 463 LEU A N 1
ATOM 3767 C CA . LEU A 1 463 ? -9.940 -10.843 -4.376 1.00 96.31 463 LEU A CA 1
ATOM 3768 C C . LEU A 1 463 ? -8.429 -11.110 -4.466 1.00 96.31 463 LEU A C 1
ATOM 3770 O O . LEU A 1 463 ? -8.031 -12.116 -5.049 1.00 96.31 463 LEU A O 1
ATOM 3774 N N . SER A 1 464 ? -7.591 -10.299 -3.813 1.00 96.06 464 SER A N 1
ATOM 3775 C CA . SER A 1 464 ? -6.153 -10.581 -3.679 1.00 96.06 464 SER A CA 1
ATOM 3776 C C . SER A 1 464 ? -5.899 -11.890 -2.919 1.00 96.06 464 SER A C 1
ATOM 3778 O O . SER A 1 464 ? -5.046 -12.682 -3.312 1.00 96.06 464 SER A O 1
ATOM 3780 N N . GLY A 1 465 ? -6.691 -12.181 -1.881 1.00 97.31 465 GLY A N 1
ATOM 3781 C CA . GLY A 1 465 ? -6.662 -13.474 -1.193 1.00 97.31 465 GLY A CA 1
ATOM 3782 C C . GLY A 1 465 ? -7.103 -14.627 -2.097 1.00 97.31 465 GLY A C 1
ATOM 3783 O O . GLY A 1 465 ? -6.456 -15.669 -2.147 1.00 97.31 465 GLY A O 1
ATOM 3784 N N . HIS A 1 466 ? -8.165 -14.443 -2.886 1.00 96.94 466 HIS A N 1
ATOM 3785 C CA . HIS A 1 466 ? -8.589 -15.445 -3.869 1.00 96.94 466 HIS A CA 1
ATOM 3786 C C . HIS A 1 466 ? -7.527 -15.706 -4.945 1.00 96.94 466 HIS A C 1
ATOM 3788 O O . HIS A 1 466 ? -7.358 -16.858 -5.353 1.00 96.94 466 HIS A O 1
ATOM 3794 N N . ARG A 1 467 ? -6.807 -14.665 -5.380 1.00 95.25 467 ARG A N 1
ATOM 3795 C CA . ARG A 1 467 ? -5.692 -14.751 -6.331 1.00 95.25 467 ARG A CA 1
ATOM 3796 C C . ARG A 1 467 ? -4.569 -15.603 -5.743 1.00 95.25 467 ARG A C 1
ATOM 3798 O O . ARG A 1 467 ? -4.195 -16.603 -6.355 1.00 95.25 467 ARG A O 1
ATOM 3805 N N . LEU A 1 468 ? -4.124 -15.281 -4.525 1.00 96.38 468 LEU A N 1
ATOM 3806 C CA . LEU A 1 468 ? -3.099 -16.042 -3.806 1.00 96.38 468 LEU A CA 1
ATOM 3807 C C . LEU A 1 468 ? -3.524 -17.502 -3.580 1.00 96.38 468 LEU A C 1
ATOM 3809 O O . LEU A 1 468 ? -2.740 -18.419 -3.805 1.00 96.38 468 LEU A O 1
ATOM 3813 N N . GLN A 1 469 ? -4.782 -17.745 -3.203 1.00 97.56 469 GLN A N 1
ATOM 3814 C CA . GLN A 1 469 ? -5.319 -19.096 -3.015 1.00 97.56 469 GLN A CA 1
ATOM 3815 C C . GLN A 1 469 ? -5.333 -19.910 -4.315 1.00 97.56 469 GLN A C 1
ATOM 3817 O O . GLN A 1 469 ? -5.003 -21.098 -4.294 1.00 97.56 469 GLN A O 1
ATOM 3822 N N . ALA A 1 470 ? -5.736 -19.303 -5.435 1.00 95.25 470 ALA A N 1
ATOM 3823 C CA . ALA A 1 470 ? -5.730 -19.964 -6.737 1.00 95.25 470 ALA A CA 1
ATOM 3824 C C . ALA A 1 470 ? -4.298 -20.307 -7.172 1.00 95.25 470 ALA A C 1
ATOM 3826 O O . ALA A 1 470 ? -4.051 -21.429 -7.616 1.00 95.25 470 ALA A O 1
ATOM 3827 N N . PHE A 1 471 ? -3.351 -19.389 -6.953 1.00 94.38 471 PHE A N 1
ATOM 3828 C CA . PHE A 1 471 ? -1.936 -19.610 -7.243 1.00 94.38 471 PHE A CA 1
ATOM 3829 C C . PHE A 1 471 ? -1.324 -20.708 -6.360 1.00 94.38 471 PHE A C 1
ATOM 3831 O O . PHE A 1 471 ? -0.662 -21.618 -6.855 1.00 94.38 471 PHE A O 1
ATOM 3838 N N . LEU A 1 472 ? -1.613 -20.694 -5.054 1.00 95.38 472 LEU A N 1
ATOM 3839 C CA . LEU A 1 472 ? -1.204 -21.740 -4.113 1.00 95.38 472 LEU A CA 1
ATOM 3840 C C . LEU A 1 472 ? -1.674 -23.126 -4.574 1.00 95.38 472 LEU A C 1
ATOM 3842 O O . LEU A 1 472 ? -0.915 -24.091 -4.486 1.00 95.38 472 LEU A O 1
ATOM 3846 N N . ASN A 1 473 ? -2.888 -23.219 -5.112 1.00 95.50 473 ASN A N 1
ATOM 3847 C CA . ASN A 1 473 ? -3.474 -24.478 -5.568 1.00 95.50 473 ASN A CA 1
ATOM 3848 C C . ASN A 1 473 ? -3.042 -24.895 -6.983 1.00 95.50 473 ASN A C 1
ATOM 3850 O O . ASN A 1 473 ? -3.392 -25.996 -7.404 1.00 95.50 473 ASN A O 1
ATOM 3854 N N . GLY A 1 474 ? -2.324 -24.045 -7.727 1.00 93.81 474 GLY A N 1
ATOM 3855 C CA . GLY A 1 474 ? -2.044 -24.279 -9.147 1.00 93.81 474 GLY A CA 1
ATOM 3856 C C . GLY A 1 474 ? -3.292 -24.237 -10.035 1.00 93.81 474 GLY A C 1
ATOM 3857 O O . GLY A 1 474 ? -3.308 -24.839 -11.106 1.00 93.81 474 GLY A O 1
ATOM 3858 N N . ASP A 1 475 ? -4.366 -23.582 -9.587 1.00 95.25 475 ASP A N 1
ATOM 3859 C CA . ASP A 1 475 ? -5.633 -23.496 -10.314 1.00 95.25 475 ASP A CA 1
ATOM 3860 C C . ASP A 1 475 ? -5.590 -22.321 -11.296 1.00 95.25 475 ASP A C 1
ATOM 3862 O O . ASP A 1 475 ? -6.060 -21.217 -11.012 1.00 95.25 475 ASP A O 1
ATOM 3866 N N . THR A 1 476 ? -4.994 -22.555 -12.466 1.00 92.69 476 THR A N 1
ATOM 3867 C CA . THR A 1 476 ? -4.827 -21.537 -13.512 1.00 92.69 476 THR A CA 1
ATOM 3868 C C . THR A 1 476 ? -6.159 -20.958 -13.991 1.00 92.69 476 THR A C 1
ATOM 3870 O O . THR A 1 476 ? -6.249 -19.762 -14.264 1.00 92.69 476 THR A O 1
ATOM 3873 N N . VAL A 1 477 ? -7.206 -21.785 -14.092 1.00 94.19 477 VAL A N 1
ATOM 3874 C CA . VAL A 1 477 ? -8.529 -21.342 -14.563 1.00 94.19 477 VAL A CA 1
ATOM 3875 C C . VAL A 1 477 ? -9.119 -20.340 -13.579 1.00 94.19 477 VAL A C 1
ATOM 3877 O O . VAL A 1 477 ? -9.530 -19.250 -13.979 1.00 94.19 477 VAL A O 1
ATOM 3880 N N . ARG A 1 478 ? -9.111 -20.675 -12.285 1.00 94.94 478 ARG A N 1
ATOM 3881 C CA . ARG A 1 478 ? -9.582 -19.766 -11.241 1.00 94.94 478 ARG A CA 1
ATOM 3882 C C . ARG A 1 478 ? -8.688 -18.541 -11.101 1.00 94.94 478 ARG A C 1
ATOM 3884 O O . ARG A 1 478 ? -9.218 -17.453 -10.918 1.00 94.94 478 ARG A O 1
ATOM 3891 N N . TYR A 1 479 ? -7.369 -18.692 -11.202 1.00 93.06 479 TYR A N 1
ATOM 3892 C CA . TYR A 1 479 ? -6.426 -17.575 -11.112 1.00 93.06 479 TYR A CA 1
ATOM 3893 C C . TYR A 1 479 ? -6.734 -16.498 -12.160 1.00 93.06 479 TYR A C 1
ATOM 3895 O O . TYR A 1 479 ? -6.909 -15.334 -11.810 1.00 93.06 479 TYR A O 1
ATOM 3903 N N . ARG A 1 480 ? -6.919 -16.894 -13.427 1.00 91.69 480 ARG A N 1
ATOM 3904 C CA . ARG A 1 480 ? -7.278 -15.970 -14.516 1.00 91.69 480 ARG A CA 1
ATOM 3905 C C . ARG A 1 480 ? -8.643 -15.317 -14.313 1.00 91.69 480 ARG A C 1
ATOM 3907 O O . ARG A 1 480 ? -8.780 -14.121 -14.544 1.00 91.69 480 ARG A O 1
ATOM 3914 N N . ALA A 1 481 ? -9.635 -16.083 -13.856 1.00 93.19 481 ALA A N 1
ATOM 3915 C CA . ALA A 1 481 ? -10.954 -15.535 -13.542 1.00 93.19 481 ALA A CA 1
ATOM 3916 C C . ALA A 1 481 ? -10.872 -14.469 -12.436 1.00 93.19 481 ALA A C 1
ATOM 3918 O O . ALA A 1 481 ? -11.421 -13.384 -12.587 1.00 93.19 481 ALA A O 1
ATOM 3919 N N . VAL A 1 482 ? -10.117 -14.742 -11.366 1.00 94.19 482 VAL A N 1
ATOM 3920 C CA . VAL A 1 482 ? -9.915 -13.775 -10.280 1.00 94.19 482 VAL A CA 1
ATOM 3921 C C . VAL A 1 482 ? -9.159 -12.541 -10.766 1.00 94.19 482 VAL A C 1
ATOM 3923 O O . VAL A 1 482 ? -9.524 -11.443 -10.370 1.00 94.19 482 VAL A O 1
ATOM 3926 N N . LEU A 1 483 ? -8.141 -12.678 -11.620 1.00 91.12 483 LEU A N 1
ATOM 3927 C CA . LEU A 1 483 ? -7.433 -11.523 -12.187 1.00 91.12 483 LEU A CA 1
ATOM 3928 C C . LEU A 1 483 ? -8.352 -10.620 -13.020 1.00 91.12 483 LEU A C 1
ATOM 3930 O O . LEU A 1 483 ? -8.250 -9.398 -12.919 1.00 91.12 483 LEU A O 1
ATOM 3934 N N . ALA A 1 484 ? -9.260 -11.212 -13.801 1.00 91.38 484 ALA A N 1
ATOM 3935 C CA . ALA A 1 484 ? -10.239 -10.461 -14.585 1.00 91.38 484 ALA A CA 1
ATOM 3936 C C . ALA A 1 484 ? -11.186 -9.644 -13.692 1.00 91.38 484 ALA A C 1
ATOM 3938 O O . ALA A 1 484 ? -11.490 -8.500 -14.019 1.00 91.38 484 ALA A O 1
ATOM 3939 N N . ASP A 1 485 ? -11.594 -10.201 -12.548 1.00 93.00 485 ASP A N 1
ATOM 3940 C CA . ASP A 1 485 ? -12.418 -9.496 -11.559 1.00 93.00 485 ASP A CA 1
ATOM 3941 C C . ASP A 1 485 ? -11.605 -8.470 -10.744 1.00 93.00 485 ASP A C 1
ATOM 3943 O O . ASP A 1 485 ? -12.109 -7.412 -10.368 1.00 93.00 485 ASP A O 1
ATOM 3947 N N . LEU A 1 486 ? -10.338 -8.776 -10.452 1.00 92.94 486 LEU A N 1
ATOM 3948 C CA . LEU A 1 486 ? -9.472 -7.981 -9.583 1.00 92.94 486 LEU A CA 1
ATOM 3949 C C . LEU A 1 486 ? -8.997 -6.690 -10.256 1.00 92.94 486 LEU A C 1
ATOM 3951 O O . LEU A 1 486 ? -8.877 -5.682 -9.565 1.00 92.94 486 LEU A O 1
ATOM 3955 N N . TRP A 1 487 ? -8.729 -6.697 -11.566 1.00 92.25 487 TRP A N 1
ATOM 3956 C CA . TRP A 1 487 ? -8.183 -5.527 -12.263 1.00 92.25 487 TRP A CA 1
ATOM 3957 C C . TRP A 1 487 ? -9.104 -4.291 -12.207 1.00 92.25 487 TRP A C 1
ATOM 3959 O O . TRP A 1 487 ? -8.640 -3.243 -11.752 1.00 92.25 487 TRP A O 1
ATOM 3969 N N . PRO A 1 488 ? -10.402 -4.371 -12.564 1.00 92.50 488 PRO A N 1
ATOM 3970 C CA . PRO A 1 488 ? -11.305 -3.226 -12.443 1.00 92.50 488 PRO A CA 1
ATOM 3971 C C . PRO A 1 488 ? -11.413 -2.717 -11.000 1.00 92.50 488 PRO A C 1
ATOM 3973 O O . PRO A 1 488 ? -11.372 -1.513 -10.758 1.00 92.50 488 PRO A O 1
ATOM 3976 N N . ILE A 1 489 ? -11.480 -3.636 -10.029 1.00 95.00 489 ILE A N 1
ATOM 3977 C CA . ILE A 1 489 ? -11.537 -3.297 -8.602 1.00 95.00 489 ILE A CA 1
ATOM 3978 C C . ILE A 1 489 ? -10.269 -2.573 -8.154 1.00 95.00 489 ILE A C 1
ATOM 3980 O O . ILE A 1 489 ? -10.364 -1.579 -7.438 1.00 95.00 489 ILE A O 1
ATOM 3984 N N . PHE A 1 490 ? -9.099 -3.044 -8.585 1.00 93.94 490 PHE A N 1
ATOM 3985 C CA . PHE A 1 490 ? -7.817 -2.402 -8.321 1.00 93.94 490 PHE A CA 1
ATOM 3986 C C . PHE A 1 490 ? -7.804 -0.969 -8.852 1.00 93.94 490 PHE A C 1
ATOM 3988 O O . PHE A 1 490 ? -7.551 -0.050 -8.080 1.00 93.94 490 PHE A O 1
ATOM 3995 N N . VAL A 1 491 ? -8.152 -0.761 -10.124 1.00 92.88 491 VAL A N 1
ATOM 3996 C CA . VAL A 1 491 ? -8.167 0.571 -10.746 1.00 92.88 491 VAL A CA 1
ATOM 3997 C C . VAL A 1 491 ? -9.118 1.520 -10.014 1.00 92.88 491 VAL A C 1
ATOM 3999 O O . VAL A 1 491 ? -8.712 2.619 -9.638 1.00 92.88 491 VAL A O 1
ATOM 4002 N N . SER A 1 492 ? -10.357 1.098 -9.743 1.00 92.88 492 SER A N 1
ATOM 4003 C CA . SER A 1 492 ? -11.317 1.916 -8.990 1.00 92.88 492 SER A CA 1
ATOM 4004 C C . SER A 1 492 ? -10.840 2.204 -7.567 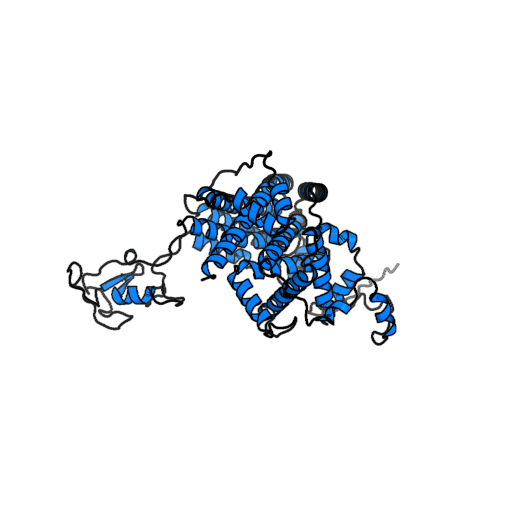1.00 92.88 492 SER A C 1
ATOM 4006 O O . SER A 1 492 ? -11.038 3.309 -7.062 1.00 92.88 492 SER A O 1
ATOM 4008 N N . PHE A 1 493 ? -10.196 1.235 -6.914 1.00 93.06 493 PHE A N 1
ATOM 4009 C CA . PHE A 1 493 ? -9.610 1.411 -5.589 1.00 93.06 493 PHE A CA 1
ATOM 4010 C C . PHE A 1 493 ? -8.467 2.438 -5.596 1.00 93.06 493 PHE A C 1
ATOM 4012 O O . PHE A 1 493 ? -8.463 3.317 -4.731 1.00 93.06 493 PHE A O 1
ATOM 4019 N N . LEU A 1 494 ? -7.541 2.377 -6.564 1.00 91.31 494 LEU A N 1
ATOM 4020 C CA . LEU A 1 494 ? -6.465 3.368 -6.699 1.00 91.31 494 LEU A CA 1
ATOM 4021 C C . LEU A 1 494 ? -7.038 4.765 -6.932 1.00 91.31 494 LEU A C 1
ATOM 4023 O O . LEU A 1 494 ? -6.693 5.698 -6.216 1.00 91.31 494 LEU A O 1
ATOM 4027 N N . ASN A 1 495 ? -7.960 4.881 -7.889 1.00 90.56 495 ASN A N 1
ATOM 4028 C CA . ASN A 1 495 ? -8.599 6.133 -8.280 1.00 90.56 495 ASN A CA 1
ATOM 4029 C C . ASN A 1 495 ? -9.240 6.832 -7.063 1.00 90.56 495 ASN A C 1
ATOM 4031 O O . ASN A 1 495 ? -8.939 7.988 -6.758 1.00 90.56 495 ASN A O 1
ATOM 4035 N N . ARG A 1 496 ? -10.033 6.097 -6.272 1.00 90.38 496 ARG A N 1
ATOM 4036 C CA . ARG A 1 496 ? -10.652 6.664 -5.066 1.00 90.38 496 ARG A CA 1
ATOM 4037 C C . ARG A 1 496 ? -9.677 6.934 -3.929 1.00 90.38 496 ARG A C 1
ATOM 4039 O O . ARG A 1 496 ? -9.853 7.910 -3.204 1.00 90.38 496 ARG A O 1
ATOM 4046 N N . THR A 1 497 ? -8.668 6.087 -3.749 1.00 90.12 497 THR A N 1
ATOM 4047 C CA . THR A 1 497 ? -7.675 6.310 -2.691 1.00 90.12 497 THR A CA 1
ATOM 4048 C C . THR A 1 497 ? -6.848 7.556 -2.990 1.00 90.12 497 THR A C 1
ATOM 4050 O O . THR A 1 497 ? -6.684 8.386 -2.100 1.00 90.12 497 THR A O 1
ATOM 4053 N N . PHE A 1 498 ? -6.437 7.740 -4.246 1.00 90.00 498 PHE A N 1
ATOM 4054 C CA . PHE A 1 498 ? -5.760 8.948 -4.699 1.00 90.00 498 PHE A CA 1
ATOM 4055 C C . PHE A 1 498 ? -6.592 10.203 -4.407 1.00 90.00 498 PHE A C 1
ATOM 4057 O O . PHE A 1 498 ? -6.095 11.112 -3.748 1.00 90.00 498 PHE A O 1
ATOM 4064 N N . MET A 1 499 ? -7.876 10.231 -4.797 1.00 88.19 499 MET A N 1
ATOM 4065 C CA . MET A 1 499 ? -8.768 11.367 -4.500 1.00 88.19 499 MET A CA 1
ATOM 4066 C C . MET A 1 499 ? -8.818 11.710 -3.013 1.00 88.19 499 MET A C 1
ATOM 4068 O O . MET A 1 499 ? -8.682 12.876 -2.644 1.00 88.19 499 MET A O 1
ATOM 4072 N N . ILE A 1 500 ? -8.999 10.699 -2.159 1.00 87.69 500 ILE A N 1
ATOM 4073 C CA . ILE A 1 500 ? -9.057 10.890 -0.708 1.00 87.69 500 ILE A CA 1
ATOM 4074 C C . ILE A 1 500 ? -7.745 11.477 -0.192 1.00 87.69 500 ILE A C 1
ATOM 4076 O O . ILE A 1 500 ? -7.768 12.397 0.617 1.00 87.69 500 ILE A O 1
ATOM 4080 N N . GLU A 1 501 ? -6.600 10.971 -0.643 1.00 87.25 501 GLU A N 1
ATOM 4081 C CA . GLU A 1 501 ? -5.305 11.466 -0.180 1.00 87.25 501 GLU A CA 1
ATOM 4082 C C . GLU A 1 501 ? -5.056 12.918 -0.591 1.00 87.25 501 GLU A C 1
ATOM 4084 O O . GLU A 1 501 ? -4.584 13.696 0.240 1.00 87.25 501 GLU A O 1
ATOM 4089 N N . ILE A 1 502 ? -5.415 13.307 -1.821 1.00 87.62 502 ILE A N 1
ATOM 4090 C CA . ILE A 1 502 ? -5.327 14.706 -2.259 1.00 87.62 502 ILE A CA 1
ATOM 4091 C C . ILE A 1 502 ? -6.268 15.601 -1.437 1.00 87.62 502 ILE A C 1
ATOM 4093 O O . ILE A 1 502 ? -5.860 16.669 -0.983 1.00 87.62 502 ILE A O 1
ATOM 4097 N N . PHE A 1 503 ? -7.499 15.157 -1.181 1.00 85.88 503 PHE A N 1
ATOM 4098 C CA . PHE A 1 503 ? -8.462 15.914 -0.377 1.00 85.88 503 PHE A CA 1
ATOM 4099 C C . PHE A 1 503 ? -7.999 16.097 1.082 1.00 85.88 503 PHE A C 1
ATOM 4101 O O . PHE A 1 503 ? -8.062 17.189 1.645 1.00 85.88 503 PHE A O 1
ATOM 4108 N N . GLU A 1 504 ? -7.476 15.040 1.707 1.00 83.25 504 GLU A N 1
ATOM 4109 C CA . GLU A 1 504 ? -6.923 15.096 3.067 1.00 83.25 504 GLU A CA 1
ATOM 4110 C C . GLU A 1 504 ? -5.686 15.999 3.158 1.00 83.25 504 GLU A C 1
ATOM 4112 O O . GLU A 1 504 ? -5.471 16.662 4.176 1.00 83.25 504 GLU A O 1
ATOM 4117 N N . TRP A 1 505 ? -4.860 16.021 2.110 1.00 85.44 505 TRP A N 1
ATOM 4118 C CA . TRP A 1 505 ? -3.720 16.928 1.999 1.00 85.44 505 TRP A CA 1
ATOM 4119 C C . TRP A 1 505 ? -4.158 18.390 1.983 1.00 85.44 505 TRP A C 1
ATOM 4121 O O . TRP A 1 505 ? -3.613 19.198 2.737 1.00 85.44 505 TRP A O 1
ATOM 4131 N N . GLU A 1 506 ? -5.163 18.720 1.177 1.00 83.94 506 GLU A N 1
ATOM 4132 C CA . GLU A 1 506 ? -5.674 20.082 1.073 1.00 83.94 506 GLU A CA 1
ATOM 4133 C C . GLU A 1 506 ? -6.194 20.581 2.425 1.00 83.94 506 GLU A C 1
ATOM 4135 O O . GLU A 1 506 ? -5.797 21.653 2.887 1.00 83.94 506 GLU A O 1
ATOM 4140 N N . ASN A 1 507 ? -7.006 19.768 3.109 1.00 82.88 507 ASN A N 1
ATOM 4141 C CA . ASN A 1 507 ? -7.521 20.103 4.436 1.00 82.88 507 ASN A CA 1
ATOM 4142 C C . ASN A 1 507 ? -6.385 20.362 5.438 1.00 82.88 507 ASN A C 1
ATOM 4144 O O . ASN A 1 507 ? -6.436 21.331 6.192 1.00 82.88 507 ASN A O 1
ATOM 4148 N N . GLN A 1 508 ? -5.321 19.553 5.407 1.00 82.06 508 GLN A N 1
ATOM 4149 C CA . GLN A 1 508 ? -4.158 19.746 6.281 1.00 82.06 508 GLN A CA 1
ATOM 4150 C C . GLN A 1 508 ? -3.393 21.042 5.985 1.00 82.06 508 GLN A C 1
ATOM 4152 O O . GLN A 1 508 ? -2.871 21.657 6.915 1.00 82.06 508 GLN A O 1
ATOM 4157 N N . ILE A 1 509 ? -3.312 21.474 4.723 1.00 79.75 509 ILE A N 1
ATOM 4158 C CA . ILE A 1 509 ? -2.708 22.766 4.365 1.00 79.75 509 ILE A CA 1
ATOM 4159 C C . ILE A 1 509 ? -3.574 23.925 4.857 1.00 79.75 509 ILE A C 1
ATOM 4161 O O . ILE A 1 509 ? -3.048 24.887 5.424 1.00 79.75 509 ILE A O 1
ATOM 4165 N N . LEU A 1 510 ? -4.891 23.832 4.670 1.00 78.50 510 LEU A N 1
ATOM 4166 C CA . LEU A 1 510 ? -5.832 24.860 5.113 1.00 78.50 510 LEU A CA 1
ATOM 4167 C C . LEU A 1 510 ? -5.820 25.018 6.639 1.00 78.50 510 LEU A C 1
ATOM 4169 O O . LEU A 1 510 ? -5.849 26.140 7.128 1.00 78.50 510 LEU A O 1
ATOM 4173 N N . GLU A 1 511 ? -5.694 23.926 7.396 1.00 80.19 511 GLU A N 1
ATOM 4174 C CA . GLU A 1 511 ? -5.568 23.968 8.861 1.00 80.19 511 GLU A CA 1
ATOM 4175 C C . GLU A 1 511 ? -4.251 24.596 9.352 1.00 80.19 511 GLU A C 1
ATOM 4177 O O . GLU A 1 511 ? -4.190 25.122 10.464 1.00 80.19 511 GLU A O 1
ATOM 4182 N N . GLN A 1 512 ? -3.186 24.535 8.547 1.00 72.00 512 GLN A N 1
ATOM 4183 C CA . GLN A 1 512 ? -1.865 25.078 8.887 1.00 72.00 512 GLN A CA 1
ATOM 4184 C C . GLN A 1 512 ? -1.674 26.533 8.445 1.00 72.00 512 GLN A C 1
ATOM 4186 O O . GLN A 1 512 ? -0.712 27.174 8.876 1.00 72.00 512 GLN A O 1
ATOM 4191 N N . THR A 1 513 ? -2.568 27.055 7.604 1.00 62.66 513 THR A N 1
ATOM 4192 C CA . THR A 1 513 ? -2.509 28.430 7.101 1.00 62.66 513 THR A CA 1
ATOM 4193 C C . THR A 1 513 ? -3.395 29.320 7.989 1.00 62.66 513 THR A C 1
ATOM 4195 O O . THR A 1 513 ? -4.612 29.145 7.970 1.00 62.66 513 THR A O 1
ATOM 4198 N N . PRO A 1 514 ? -2.815 30.212 8.819 1.00 47.69 514 PRO A N 1
ATOM 4199 C CA . PRO A 1 514 ? -3.543 30.981 9.835 1.00 47.69 514 PRO A CA 1
ATOM 4200 C C . PRO A 1 514 ? -4.511 32.038 9.291 1.00 47.69 514 PRO A C 1
ATOM 4202 O O . PRO A 1 514 ? -4.283 32.555 8.171 1.00 47.69 514 PRO A O 1
#

Secondary structure (DSSP, 8-state):
----------------TTSTTTTTTTSS-PPPTT-TTTTGGGGSSS-THHHH--S-------TTHHHHHHHHHHHHHHHHHHS----SSHHHHHHHHHHHHHHHHHHTHHHHHHHHHHHHHTT-----S--SSHHHHHHHHHHHHHHHHHHHHTT----HHHHHHHHHHHHHHHHHHH--SHHHHHHHHHHHHS-HHHHHGGG--SHHHHHHHHHHHHH--PPPGGGGGSHHHHHHHTT-SSGGG-HHHHHHHHHHHHHHHHHHHHHHHHHHHTT-S---S--GGGEEE----TT-S-SB-TTT-PBPBSTTTT-SS--TTBEEEETTS-EEEHHHHHHHHT-TT-TTTTB-TTT--BSSPPPHHHHHHHHHHHHHT-TTS-HHHHHHHHHHHHHHHHHTS-GGG---S-----TT--HHHHHHHHHHS-HHHHHHHHHHHTSS--HHHHHHHHHHHHHHHHHHHHHHHHHHTT-HHHHHHHHHHHHHHHHHHHHHHHHHHHHHHHHHHHHH--

InterPro domains:
  IPR001841 Zinc finger, RING-type [PS50089] (301-356)
  IPR001841 Zinc finger, RING-type [SM00184] (301-355)
  IPR013083 Zinc finger, RING/FYVE/PHD-type [G3DSA:3.30.40.10] (296-410)
  IPR027370 Zinc finger, RING-type, eukaryotic [PF13445] (301-353)

Organism: NCBI:txid690887

Foldseek 3Di:
DDDDDDDDDDDDDDDDPPPPVVVPVPPDDDDDPVDPVVVVVVAPPPHPPVVVPPPDDPPFPCVCLLVLLLLLLLLLVLLCVLPLPDDPDVLSVLSVVLNVLSCVQPVVAVVSVVVLVVCVVVVHCLAACDDPPNPSSNSSNVSVLSSVLCVVCGPPLDFSLVSNLVSSVSVLVSLCVRPPDPSSVVVVVCVVPDPSVVVSLSSDQPPVSSVVSLVVQLPDFQDDLVVCVDPVVVVVLVPDPQQQLPDPLSSLLVSLLVQLVVLVSLLQVLCVVLVNRDPLQDDCVQKDFAQDPPPPPDQAAPQPRHGADNPCVPDPDPDQRGWIAGPVRDIHGPNSLVCLSPDPPPPQSQADPPPSHGSGDDQQLVVLVVQLNVLSPRSPDHNLVSLVSNLVSLVSNLVRPDPLQNDPDQDDDDPPPPLSVLSSCLSTDDSVVVVVCLCVVPVDVDSVLSSVLSNLSSNLSVLSSQLSVCSSNSPSVSNSVSSVSNVVSVSNNSSSVSSVSVVVSVVVVVVVPD

Radius of gyration: 28.58 Å; chains: 1; bounding box: 68×88×77 Å

Sequence (514 aa):
MIISHCSPTLPTTSSNHKNNTMALRFAYGWPDPTNTDDIVLYSSLFRLDWLVKWHATPELNREDYWIQAMQLFWALQMAEYLHPLKDKDNLDNVRRWIYQALDWMLRGRFIRWATNRARIEADENIGGPHGHDWQDRSYAFFFKEVWKFLDLVNGQNVSVEEKLKRFFCYHLECRTIFCECEECRYLNDCWQLADRDHFLQVFNFDLESVNKSVAEMLTWEAENPHLRQTADYDSALSIDDAPQLFGLLGNEIDIFCNNAPTTRTTFGMTRAALGTAEDMKPTRDCLEPVTSCQGLDRCECPICMEEFDFLAVGSQIACQHRSVRSRCGHIICVDCFDRWIATPGAIYAFACPTCRQTFLPPPLHFVNWAGLKKHLDNGNERPETSAANILQALEIYLLNLPPDQQFNGHIKLDPTDNHFEDLLNCLDVSTNTTMLWVYEGSGQASPEHYRDTGLLAIEFLRLSGHRLQAFLNGDTVRYRAVLADLWPIFVSFLNRTFMIEIFEWENQILEQTP